Protein AF-A0A668UE03-F1 (afdb_monomer_lite)

Radius of gyration: 52.44 Å; chains: 1; bounding box: 131×84×147 Å

pLDDT: mean 73.79, std 21.94, range [25.06, 97.31]

Sequence (615 aa):
MYFVLQGSSTWRCLHCTKVNSIQDVLCEECEQPRLEPLGPKEDECQPATIIEWQCKSCTMVNAASSILCEVCERPRLATRPPVTLSHPPITPPRPPAPVLGMPGDPDSQVRCWVCQFCTYLNYSPAMVCEMCDLARPEPAPLPVKLRPPSPVRRVPALPIKPKEPAPEDLDSWRQNLIKEEGLKLIQLIRHGEKKGVSPEEVYTSMRVAGDSNILPCKWLKTELPLLLDQIRMLVATSSLQSFSDKTPTEDKNNITRDLAKEAGKVVDLAETESVIQLSRAEAKQAWLTAGGDTERAARQALRDRLAKVKELRALGFSDEARCHEVLWQSGGEVRGALVLLQRPLLEPFHKRIWSEKPEPPVDIHHPDKQRVCRWLLAVYDLPSWGRCELALSLLLEHSAPYSLEDVVQAVQESHDREFIKRVLAKECPICLSVFPHSKMQSLTSCQCSVCCGCFQQHFTIAVRDKHIRDMVCPVCWEPDINDPEHLNSYFSTLDIQLRECLEPEVYELFHKKLTEQALIKDPKFLWCCHCSYGFIYDGDQLKVTCFQCRNSFCAHCKKPWESQHAGLSCEQFQSWKRENDPEYQRQGLAGYLRDNGINLCSGPVHGVWTACPSS

Foldseek 3Di:
DDDDDDDFDWDADPPPRDIGGPPDQADPPPRHGDDDDDDDDDDDDDDDPPQWAQDQEPRDIGGPPDQADPPPRHGRPDHYDPDDDDDDDDDDDDDDDDDDDDDDDDDDPQPWDQDPPPRDIDRDVDQADLQPRHGNDDDDDDDDDDDDDDDDDDDDDDDDDDDDDDDPDDPVVVVVVCVVVSSVLSVLQVVQVVVVHHSLQQQLQCVQCDPPPDRSVRCCVPPLVVLLVVLQVLLLVVLVVVVVVPDDDDDDDDDDDDDDDDDDDPDPPPPPSLRQGAASLLLVVLCSVQSNDSNSSSVVSNVLLVVLLVVVVVVPPVPSSLLSVLCRVQNNDSVSSVCVVCVVVCVVVVVVVPDPDPDDDDDLPDPPLVVQLVVLCVPLVAVDSLLSVLLSVQVPPPPDPADSVLSSVLSNVDNDNVVSVCQQFDAAPPPRHTGHVVQWDDQPFDPHIHGLVVLQVLLLCCLPPHAPQQNADPPPRDDRCPDPVVVVVRVVRVLVVCVVRYDPVSSVSNVVNVVVVVLVPDLQWDQQPPPRDIDGHPDPDQWDADPPPRFIAGSPVNGGDDPVCVPDDPVRVVVVCLVPPPVNVVCPVVNVCVVQPFDFDDDPDDDDTDTDGDD

InterPro domains:
  IPR001841 Zinc finger, RING-type [PS50089] (428-476)
  IPR001876 Zinc finger, RanBP2-type [PS01358] (11-30)
  IPR001876 Zinc finger, RanBP2-type [PS01358] (53-72)
  IPR001876 Zinc finger, RanBP2-type [PS01358] (113-132)
  IPR001876 Zinc finger, RanBP2-type [PS50199] (46-78)
  IPR001876 Zinc finger, RanBP2-type [SM00547] (9-33)
  IPR001876 Zinc finger, RanBP2-type [SM00547] (51-75)
  IPR001876 Zinc finger, RanBP2-type [SM00547] (111-135)
  IPR002867 IBR domain [SM00647] (508-570)
  IPR013083 Zinc finger, RING/FYVE/PHD-type [G3DSA:3.30.40.10] (424-519)
  IPR026254 E3 ubiquitin-protein ligase RNF31-like [PTHR16004] (168-599)
  IPR032065 E3 ubiquitin-protein ligase RNF31, UBA-like domain [PF16678] (178-356)
  IPR036443 Zinc finger, RanBP2-type superfamily [SSF90209] (52-76)
  IPR036443 Zinc finger, RanBP2-type superfamily [SSF90209] (111-136)
  IPR044066 TRIAD supradomain [PS51873] (424-615)
  IPR047540 E3 ubiquitin-protein ligase RNF31-like, BRcat domain [cd20337] (504-581)
  IPR047541 E3 ubiquitin-protein ligase RNF31-like, modified RING finger, HC subclass [cd16631] (426-479)
  IPR057426 E3 ubiquitin-protein ligase RNF31, third UBA domain [PF25163] (358-414)

Organism: Oreochromis aureus (NCBI:txid47969)

Structure (mmCIF, N/CA/C/O backbone):
data_AF-A0A668UE03-F1
#
_entry.id   AF-A0A668UE03-F1
#
loop_
_atom_site.group_PDB
_atom_site.id
_atom_site.type_symbol
_atom_site.label_atom_id
_atom_site.label_alt_id
_atom_site.label_comp_id
_atom_site.label_asym_id
_atom_site.label_entity_id
_atom_site.label_seq_id
_atom_site.pdbx_PDB_ins_code
_atom_site.Cartn_x
_atom_site.Cartn_y
_atom_site.Cartn_z
_atom_site.occupancy
_atom_site.B_iso_or_equiv
_atom_site.auth_seq_id
_atom_site.auth_comp_id
_atom_site.auth_asym_id
_atom_site.auth_atom_id
_atom_site.pdbx_PDB_model_num
ATOM 1 N N . MET A 1 1 ? 24.111 -59.512 -40.150 1.00 37.31 1 MET A N 1
ATOM 2 C CA . MET A 1 1 ? 23.522 -58.193 -40.456 1.00 37.31 1 MET A CA 1
ATOM 3 C C . MET A 1 1 ? 22.788 -57.708 -39.218 1.00 37.31 1 MET A C 1
ATOM 5 O O . 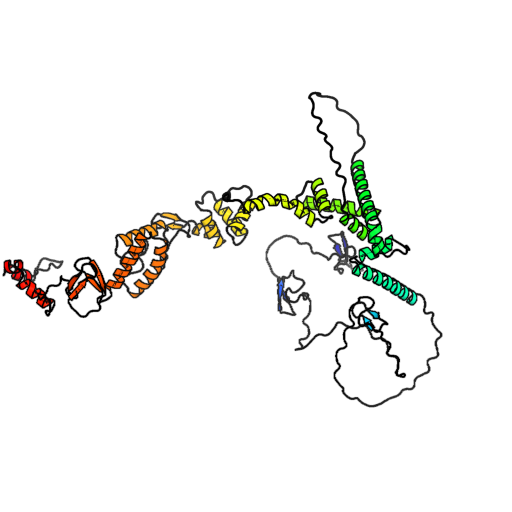MET A 1 1 ? 21.712 -58.211 -38.946 1.00 37.31 1 MET A O 1
ATOM 9 N N . TYR A 1 2 ? 23.378 -56.788 -38.459 1.00 25.06 2 TYR A N 1
ATOM 10 C CA . TYR A 1 2 ? 22.659 -56.005 -37.454 1.00 25.06 2 TYR A CA 1
ATOM 11 C C . TYR A 1 2 ? 23.058 -54.547 -37.677 1.00 25.06 2 TYR A C 1
ATOM 13 O O . TYR A 1 2 ? 24.220 -54.188 -37.511 1.00 25.06 2 TYR A O 1
ATOM 21 N N . PHE A 1 3 ? 22.109 -53.752 -38.170 1.00 31.02 3 PHE A N 1
ATOM 22 C CA . PHE A 1 3 ? 22.245 -52.309 -38.338 1.00 31.02 3 PHE A CA 1
ATOM 23 C C . PHE A 1 3 ? 22.187 -51.648 -36.956 1.00 31.02 3 PHE A C 1
ATOM 25 O O . PHE A 1 3 ? 21.203 -51.810 -36.238 1.00 31.02 3 PHE A O 1
ATOM 32 N N . VAL A 1 4 ? 23.227 -50.896 -36.592 1.00 31.34 4 VAL A N 1
ATOM 33 C CA . VAL A 1 4 ? 23.192 -49.969 -35.455 1.00 31.34 4 VAL A CA 1
ATOM 34 C C . VAL A 1 4 ? 22.691 -48.627 -35.985 1.00 31.34 4 VAL A C 1
ATOM 36 O O . VAL A 1 4 ? 23.396 -47.944 -36.722 1.00 31.34 4 VAL A O 1
ATOM 39 N N . LEU A 1 5 ? 21.459 -48.261 -35.632 1.00 33.75 5 LEU A N 1
ATOM 40 C CA . LEU A 1 5 ? 20.939 -46.904 -35.796 1.00 33.75 5 LEU A CA 1
ATOM 41 C C . LEU A 1 5 ? 21.529 -46.028 -34.679 1.00 33.75 5 LEU A C 1
ATOM 43 O O . LEU A 1 5 ? 21.062 -46.065 -33.543 1.00 33.75 5 LEU A O 1
ATOM 47 N N . GLN A 1 6 ? 22.566 -45.248 -34.991 1.00 35.59 6 GLN A N 1
ATOM 48 C CA . GLN A 1 6 ? 22.976 -44.114 -34.159 1.00 35.59 6 GLN A CA 1
ATOM 49 C C . GLN A 1 6 ? 21.957 -42.984 -34.350 1.00 35.59 6 GLN A C 1
ATOM 51 O O . GLN A 1 6 ? 21.972 -42.286 -35.361 1.00 35.59 6 GLN A O 1
ATOM 56 N N . GLY A 1 7 ? 21.053 -42.810 -33.387 1.00 38.06 7 GLY A N 1
ATOM 57 C CA . GLY A 1 7 ? 20.215 -41.618 -33.306 1.00 38.06 7 GLY A CA 1
ATOM 58 C C . GLY A 1 7 ? 21.059 -40.426 -32.860 1.00 38.06 7 GLY A C 1
ATOM 59 O O . GLY A 1 7 ? 21.464 -40.353 -31.702 1.00 38.06 7 GLY A O 1
ATOM 60 N N . SER A 1 8 ? 21.343 -39.499 -33.770 1.00 43.72 8 SER A N 1
ATOM 61 C CA . SER A 1 8 ? 21.953 -38.211 -33.444 1.00 43.72 8 SER A CA 1
ATOM 62 C C . SER A 1 8 ? 20.923 -37.331 -32.738 1.00 43.72 8 SER A C 1
ATOM 64 O O . SER A 1 8 ? 20.019 -36.782 -33.367 1.00 43.72 8 SER A O 1
ATOM 66 N N . SER A 1 9 ? 21.033 -37.205 -31.422 1.00 67.50 9 SER A N 1
ATOM 67 C CA . SER A 1 9 ? 20.273 -36.224 -30.650 1.00 67.50 9 SER A CA 1
ATOM 68 C C . SER A 1 9 ? 20.770 -34.807 -30.983 1.00 67.50 9 SER A C 1
ATOM 70 O O . SER A 1 9 ? 21.961 -34.520 -30.870 1.00 67.50 9 SER A O 1
ATOM 72 N N . THR A 1 10 ? 19.858 -33.925 -31.398 1.00 82.38 10 THR A N 1
ATOM 73 C CA . THR A 1 10 ? 20.099 -32.513 -31.764 1.00 82.38 10 THR A CA 1
ATOM 74 C C . THR A 1 10 ? 19.020 -31.626 -31.141 1.00 82.38 10 THR A C 1
ATOM 76 O O . THR A 1 10 ? 17.899 -32.098 -30.943 1.00 82.38 10 THR A O 1
ATOM 79 N N . TRP A 1 11 ? 19.299 -30.347 -30.877 1.00 81.62 11 TRP A N 1
ATOM 80 C CA . TRP A 1 11 ? 18.300 -29.372 -30.409 1.00 81.62 11 TRP A CA 1
ATOM 81 C C . TRP A 1 11 ? 18.198 -28.181 -31.361 1.00 81.62 11 TRP A C 1
ATOM 83 O O . TRP A 1 11 ? 19.160 -27.811 -32.026 1.00 81.62 11 TRP A O 1
ATOM 93 N N . ARG A 1 12 ? 17.015 -27.570 -31.443 1.00 83.19 12 ARG A N 1
ATOM 94 C CA . ARG A 1 12 ? 16.762 -26.420 -32.316 1.00 83.19 12 ARG A CA 1
ATOM 95 C C . ARG A 1 12 ? 16.754 -25.136 -31.494 1.00 83.19 12 ARG A C 1
ATOM 97 O O . ARG A 1 12 ? 16.012 -25.040 -30.522 1.00 83.19 12 ARG A O 1
ATOM 104 N N . CYS A 1 13 ? 17.554 -24.151 -31.889 1.00 81.62 13 CYS A N 1
ATOM 105 C CA . CYS A 1 13 ? 17.579 -22.847 -31.244 1.00 81.62 13 CYS A CA 1
ATOM 106 C C . CYS A 1 13 ? 16.235 -22.131 -31.421 1.00 81.62 13 CYS A C 1
ATOM 108 O O . CYS A 1 13 ? 15.777 -21.939 -32.544 1.00 81.62 13 CYS A O 1
ATOM 110 N N . LEU A 1 14 ? 15.619 -21.697 -30.321 1.00 79.69 14 LEU A N 1
ATOM 111 C CA . LEU A 1 14 ? 14.332 -20.992 -30.344 1.00 79.69 14 LEU A CA 1
ATOM 112 C C . LEU A 1 14 ? 14.433 -19.564 -30.911 1.00 79.69 14 LEU A C 1
ATOM 114 O O . LEU A 1 14 ? 13.419 -18.999 -31.303 1.00 79.69 14 LEU A O 1
ATOM 118 N N . HIS A 1 15 ? 15.642 -18.998 -30.992 1.00 75.75 15 HIS A N 1
ATOM 119 C CA . HIS A 1 15 ? 15.870 -17.640 -31.493 1.00 75.75 15 HIS A CA 1
ATOM 120 C C . HIS A 1 15 ? 16.171 -17.573 -32.994 1.00 75.75 15 HIS A C 1
ATOM 122 O O . HIS A 1 15 ? 15.596 -16.742 -33.688 1.00 75.75 15 HIS A O 1
ATOM 128 N N . CYS A 1 16 ? 17.060 -18.428 -33.508 1.00 84.38 16 CYS A N 1
ATOM 129 C CA . CYS A 1 16 ? 17.462 -18.406 -34.923 1.00 84.38 16 CYS A CA 1
ATOM 130 C C . CYS A 1 16 ? 17.103 -19.687 -35.687 1.00 84.38 16 CYS A C 1
ATOM 132 O O . CYS A 1 16 ? 17.406 -19.807 -36.868 1.00 84.38 16 CYS A O 1
ATOM 134 N N . THR A 1 17 ? 16.444 -20.654 -35.039 1.00 81.62 17 THR A N 1
ATOM 135 C CA . THR A 1 17 ? 15.977 -21.931 -35.620 1.00 81.62 17 THR A CA 1
ATOM 136 C C . THR A 1 17 ? 17.061 -22.892 -36.117 1.00 81.62 17 THR A C 1
ATOM 138 O O . THR A 1 17 ? 16.725 -23.975 -36.613 1.00 81.62 17 THR A O 1
ATOM 141 N N . LYS A 1 18 ? 18.342 -22.550 -35.921 1.00 84.19 18 LYS A N 1
ATOM 142 C CA . LYS A 1 18 ? 19.494 -23.414 -36.194 1.00 84.19 18 LYS A CA 1
ATOM 143 C C . LYS A 1 18 ? 19.422 -24.697 -35.365 1.00 84.19 18 LYS A C 1
ATOM 145 O O . LYS A 1 18 ? 19.068 -24.667 -34.187 1.00 84.19 18 LYS A O 1
ATOM 150 N N . VAL A 1 19 ? 19.725 -25.826 -35.997 1.00 86.31 19 VAL A N 1
ATOM 151 C CA . VAL A 1 19 ? 19.804 -27.140 -35.350 1.00 86.31 19 VAL A CA 1
ATOM 152 C C . VAL A 1 19 ? 21.248 -27.361 -34.907 1.00 86.31 19 VAL A C 1
ATOM 154 O O . VAL A 1 19 ? 22.140 -27.360 -35.747 1.00 86.31 19 VAL A O 1
ATOM 157 N N . ASN A 1 20 ? 21.452 -27.524 -33.604 1.00 81.12 20 ASN A N 1
ATOM 158 C CA . ASN A 1 20 ? 22.747 -27.717 -32.952 1.00 81.12 20 ASN A CA 1
ATOM 159 C C . ASN A 1 20 ? 22.843 -29.144 -32.383 1.00 81.12 20 ASN A C 1
ATOM 161 O O . ASN A 1 20 ? 21.817 -29.811 -32.171 1.00 81.12 20 ASN A O 1
ATOM 165 N N . SER A 1 21 ? 24.056 -29.629 -32.110 1.00 83.56 21 SER A N 1
ATOM 166 C CA . SER A 1 21 ? 24.251 -30.938 -31.475 1.00 83.56 21 SER A CA 1
ATOM 167 C C . SER A 1 21 ? 23.747 -30.921 -30.032 1.00 83.56 21 SER A C 1
ATOM 169 O O . SER A 1 21 ? 23.801 -29.897 -29.357 1.00 83.56 21 SER A O 1
ATOM 171 N N . ILE A 1 22 ? 23.281 -32.059 -29.499 1.00 76.31 22 ILE A N 1
ATOM 172 C CA . ILE A 1 22 ? 22.865 -32.153 -28.082 1.00 76.31 22 ILE A CA 1
ATOM 173 C C . ILE A 1 22 ? 23.997 -31.813 -27.098 1.00 76.31 22 ILE A C 1
ATOM 175 O O . ILE A 1 22 ? 23.711 -31.473 -25.952 1.00 76.31 22 ILE A O 1
ATOM 179 N N . GLN A 1 23 ? 25.254 -31.955 -27.535 1.00 75.25 23 GLN A N 1
ATOM 180 C CA . GLN A 1 23 ? 26.454 -31.647 -26.752 1.00 75.25 23 GLN A CA 1
ATOM 181 C C . GLN A 1 23 ? 26.730 -30.137 -26.688 1.00 75.25 23 GLN A C 1
ATOM 183 O O . GLN A 1 23 ? 27.397 -29.686 -25.757 1.00 75.25 23 GLN A O 1
ATOM 188 N N . ASP A 1 24 ? 26.177 -29.360 -27.623 1.00 72.94 24 ASP A N 1
ATOM 189 C CA . ASP A 1 24 ? 26.364 -27.915 -27.682 1.00 72.94 24 ASP A CA 1
ATOM 190 C C . ASP A 1 24 ? 25.377 -27.234 -26.735 1.00 72.94 24 ASP A C 1
ATOM 192 O O . ASP A 1 24 ? 24.160 -27.400 -26.842 1.00 72.94 24 ASP A O 1
ATOM 196 N N . VAL A 1 25 ? 25.902 -26.465 -25.783 1.00 76.31 25 VAL A N 1
ATOM 197 C CA . VAL A 1 25 ? 25.089 -25.745 -24.787 1.00 76.31 25 VAL A CA 1
ATOM 198 C C . VAL A 1 25 ? 24.636 -24.382 -25.319 1.00 76.31 25 VAL A C 1
ATOM 200 O O . VAL A 1 25 ? 23.601 -23.874 -24.891 1.00 76.31 25 VAL A O 1
ATOM 203 N N . LEU A 1 26 ? 25.379 -23.814 -26.272 1.00 77.75 26 LEU A N 1
ATOM 204 C CA . LEU A 1 26 ? 25.083 -22.555 -26.955 1.00 77.75 26 LEU A CA 1
ATOM 205 C C . LEU A 1 26 ? 24.820 -22.825 -28.438 1.00 77.75 26 LEU A C 1
ATOM 207 O O . LEU A 1 26 ? 25.383 -23.749 -29.017 1.00 77.75 26 LEU A O 1
ATOM 211 N N . CYS A 1 27 ? 23.961 -22.019 -29.051 1.00 85.56 27 CYS A N 1
ATOM 212 C CA . CYS A 1 27 ? 23.734 -22.074 -30.487 1.00 85.56 27 CYS A CA 1
ATOM 213 C C . CYS A 1 27 ? 24.988 -21.609 -31.239 1.00 85.56 27 CYS A C 1
ATOM 215 O O . CYS A 1 27 ? 25.466 -20.510 -30.970 1.00 85.56 27 CYS A O 1
ATOM 217 N N . GLU A 1 28 ? 25.463 -22.371 -32.225 1.00 83.38 28 GLU A N 1
ATOM 218 C CA . GLU A 1 28 ? 26.667 -22.022 -33.001 1.00 83.38 28 GLU A CA 1
ATOM 219 C C . GLU A 1 28 ? 26.540 -20.700 -33.777 1.00 83.38 28 GLU A C 1
ATOM 221 O O . GLU A 1 28 ? 27.538 -20.106 -34.167 1.00 83.38 28 GLU A O 1
ATOM 226 N N . GLU A 1 29 ? 25.313 -20.240 -34.032 1.00 81.06 29 GLU A N 1
ATOM 227 C CA . GLU A 1 29 ? 25.055 -19.119 -34.942 1.00 81.06 29 GLU A CA 1
ATOM 228 C C . GLU A 1 29 ? 24.656 -17.824 -34.230 1.00 81.06 29 GLU A C 1
ATOM 230 O O . GLU A 1 29 ? 24.885 -16.734 -34.744 1.00 81.06 29 GLU A O 1
ATOM 235 N N . CYS A 1 30 ? 24.062 -17.921 -33.041 1.00 83.62 30 CYS A N 1
ATOM 236 C CA . CYS A 1 30 ? 23.628 -16.748 -32.278 1.00 83.62 30 CYS A CA 1
ATOM 237 C C . CYS A 1 30 ? 24.093 -16.762 -30.818 1.00 83.62 30 CYS A C 1
ATOM 239 O O . CYS A 1 30 ? 23.642 -15.924 -30.039 1.00 83.62 30 CYS A O 1
ATOM 241 N N . GLU A 1 31 ? 24.911 -17.751 -30.443 1.00 82.00 31 GLU A N 1
ATOM 242 C CA . GLU A 1 31 ? 25.520 -17.946 -29.118 1.00 82.00 31 GLU A CA 1
ATOM 243 C C . GLU A 1 31 ? 24.525 -18.013 -27.945 1.00 82.00 31 GLU A C 1
ATOM 245 O O . GLU A 1 31 ? 24.907 -17.972 -26.779 1.00 82.00 31 GLU A O 1
ATOM 250 N N . GLN A 1 32 ? 23.228 -18.163 -28.230 1.00 76.25 32 GLN A N 1
ATOM 251 C CA . GLN A 1 32 ? 22.191 -18.242 -27.203 1.00 76.25 32 GLN A CA 1
ATOM 252 C C . GLN A 1 32 ? 22.129 -19.641 -26.586 1.00 76.25 32 GLN A C 1
ATOM 254 O O . GLN A 1 32 ? 22.193 -20.629 -27.327 1.00 76.25 32 GLN A O 1
ATOM 259 N N . PRO A 1 33 ? 21.966 -19.748 -25.255 1.00 75.25 33 PRO A N 1
ATOM 260 C CA . PRO A 1 33 ? 21.935 -21.025 -24.572 1.00 75.25 33 PRO A CA 1
ATOM 261 C C . PRO A 1 33 ? 20.687 -21.831 -24.912 1.00 75.25 33 PRO A C 1
ATOM 263 O O . PRO A 1 33 ? 19.618 -21.300 -25.226 1.00 75.25 33 PRO A O 1
ATOM 266 N N . ARG A 1 34 ? 20.825 -23.149 -24.817 1.00 75.06 34 ARG A N 1
ATOM 267 C CA . ARG A 1 34 ? 19.715 -24.086 -24.936 1.00 75.06 34 ARG A CA 1
ATOM 268 C C . ARG A 1 34 ? 18.729 -23.882 -23.781 1.00 75.06 34 ARG A C 1
ATOM 270 O O . ARG A 1 34 ? 19.031 -24.213 -22.639 1.00 75.06 34 ARG A O 1
ATOM 277 N N . LEU A 1 35 ? 17.544 -23.366 -24.093 1.00 68.19 35 LEU A N 1
ATOM 278 C CA . LEU A 1 35 ? 16.430 -23.213 -23.154 1.00 68.19 35 LEU A CA 1
ATOM 279 C C . LEU A 1 35 ? 15.480 -24.413 -23.282 1.00 68.19 35 LEU A C 1
ATOM 281 O O . LEU A 1 35 ? 15.098 -24.775 -24.397 1.00 68.19 35 LEU A O 1
ATOM 285 N N . GLU A 1 36 ? 15.110 -25.044 -22.164 1.00 54.94 36 GLU A N 1
ATOM 286 C CA . GLU A 1 36 ? 14.097 -26.109 -22.167 1.00 54.94 36 GLU A CA 1
ATOM 287 C C . GLU A 1 36 ? 12.673 -25.525 -22.218 1.00 54.94 36 GLU A C 1
ATOM 289 O O . GLU A 1 36 ? 12.418 -24.488 -21.599 1.00 54.94 36 GLU A O 1
ATOM 294 N N . PRO A 1 37 ? 11.726 -26.149 -22.947 1.00 42.09 37 PRO A N 1
ATOM 295 C CA . PRO A 1 37 ? 10.368 -25.628 -23.055 1.00 42.09 37 PRO A CA 1
ATOM 296 C C . PRO A 1 37 ? 9.590 -25.847 -21.750 1.00 42.09 37 PRO A C 1
ATOM 298 O O . PRO A 1 37 ? 9.468 -26.976 -21.279 1.00 42.09 37 PRO A O 1
ATOM 301 N N . LEU A 1 38 ? 8.997 -24.782 -21.203 1.00 33.31 38 LEU A N 1
ATOM 302 C CA . LEU A 1 38 ? 8.001 -24.868 -20.132 1.00 33.31 38 LEU A CA 1
ATOM 303 C C . LEU A 1 38 ? 6.677 -25.396 -20.711 1.00 33.31 38 LEU A C 1
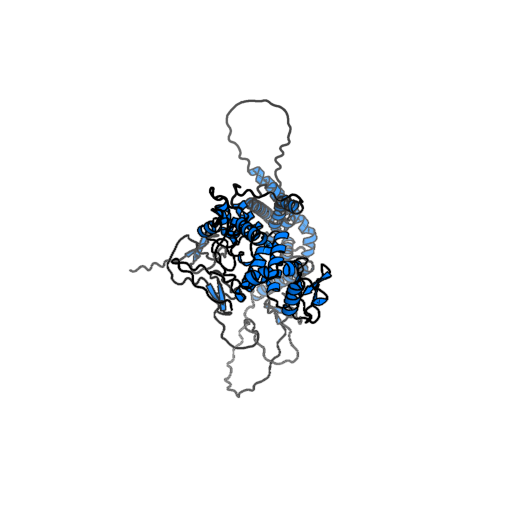ATOM 305 O O . LEU A 1 38 ? 5.969 -24.677 -21.415 1.00 33.31 38 LEU A O 1
ATOM 309 N N . GLY A 1 39 ? 6.357 -26.660 -20.434 1.00 31.83 39 GLY A N 1
ATOM 310 C CA . GLY A 1 39 ? 5.027 -27.235 -20.663 1.00 31.83 39 GLY A CA 1
ATOM 311 C C . GLY A 1 39 ? 4.086 -27.004 -19.466 1.00 31.83 39 GLY A C 1
ATOM 312 O O . GLY A 1 39 ? 4.572 -26.803 -18.351 1.00 31.83 39 GLY A O 1
ATOM 313 N N . PRO A 1 40 ? 2.752 -27.025 -19.655 1.00 39.44 40 PRO A N 1
ATOM 314 C CA . PRO A 1 40 ? 1.796 -26.806 -18.574 1.00 39.44 40 PRO A CA 1
ATOM 315 C C . PRO A 1 40 ? 1.270 -28.115 -17.937 1.00 39.44 40 PRO A C 1
ATOM 317 O O . PRO A 1 40 ? 0.984 -29.066 -18.661 1.00 39.44 40 PRO A O 1
ATOM 320 N N . LYS A 1 41 ? 1.019 -28.037 -16.613 1.00 30.77 41 LYS A N 1
ATOM 321 C CA . LYS A 1 41 ? 0.022 -28.739 -15.750 1.00 30.77 41 LYS A CA 1
ATOM 322 C C . LYS A 1 41 ? 0.403 -29.940 -14.846 1.00 30.77 41 LYS A C 1
ATOM 324 O O . LYS A 1 41 ? 0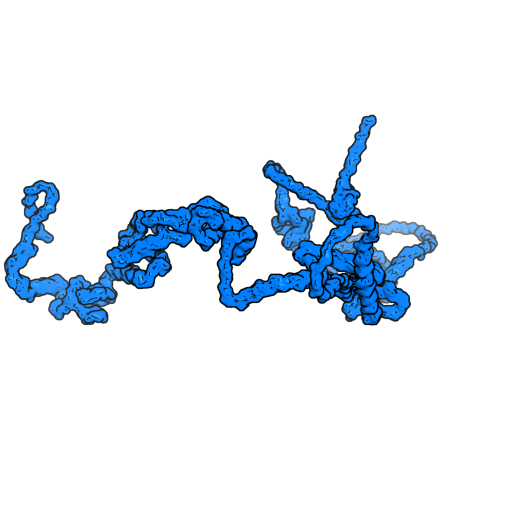.900 -30.951 -15.316 1.00 30.77 41 LYS A O 1
ATOM 329 N N . GLU A 1 42 ? -0.078 -29.788 -13.596 1.00 29.03 42 GLU A N 1
ATOM 330 C CA . GLU A 1 42 ? -0.804 -30.733 -12.703 1.00 29.03 42 GLU A CA 1
ATOM 331 C C . GLU A 1 42 ? -0.065 -31.870 -11.951 1.00 29.03 42 GLU A C 1
ATOM 333 O O . GLU A 1 42 ? 1.063 -32.232 -12.256 1.00 29.03 42 GLU A O 1
ATOM 338 N N . ASP A 1 43 ? -0.739 -32.309 -10.877 1.00 29.88 43 ASP A N 1
ATOM 339 C CA . ASP A 1 43 ? -0.297 -32.798 -9.556 1.00 29.88 43 ASP A CA 1
ATOM 340 C C . ASP A 1 43 ? 0.396 -34.177 -9.430 1.00 29.88 43 ASP A C 1
ATOM 342 O O . ASP A 1 43 ? 0.223 -35.076 -10.246 1.00 29.88 43 ASP A O 1
ATOM 346 N N . GLU A 1 44 ? 1.091 -34.306 -8.284 1.00 30.55 44 GLU A N 1
ATOM 347 C CA . GLU A 1 44 ? 1.501 -35.497 -7.501 1.00 30.55 44 GLU A CA 1
ATOM 348 C C . GLU A 1 44 ? 2.277 -36.662 -8.161 1.00 30.55 44 GLU A C 1
ATOM 350 O O . GLU A 1 44 ? 1.718 -37.563 -8.778 1.00 30.55 44 GLU A O 1
ATOM 355 N N . CYS A 1 45 ? 3.582 -36.757 -7.859 1.00 25.73 45 CYS A N 1
ATOM 356 C CA . CYS A 1 45 ? 4.188 -37.735 -6.926 1.00 25.73 45 CYS A CA 1
ATOM 357 C C . CYS A 1 45 ? 5.724 -37.722 -7.108 1.00 25.73 45 CYS A C 1
ATOM 359 O O . CYS A 1 45 ? 6.235 -37.755 -8.226 1.00 25.73 45 CYS A O 1
ATOM 361 N N . GLN A 1 46 ? 6.471 -37.611 -6.005 1.00 29.91 46 GLN A N 1
ATOM 362 C CA . GLN A 1 46 ? 7.922 -37.366 -5.981 1.00 29.91 46 GLN A CA 1
ATOM 363 C C . GLN A 1 46 ? 8.739 -38.413 -6.766 1.00 29.91 46 GLN A C 1
ATOM 365 O O . GLN A 1 46 ? 8.492 -39.615 -6.670 1.00 29.91 46 GLN A O 1
ATOM 370 N N . PRO A 1 47 ? 9.825 -37.963 -7.417 1.00 30.38 47 PRO A N 1
ATOM 371 C CA . PRO A 1 47 ? 11.122 -38.181 -6.786 1.00 30.38 47 PRO A CA 1
ATOM 372 C C . PRO A 1 47 ? 11.925 -36.878 -6.706 1.00 30.38 47 PRO A C 1
ATOM 374 O O . PRO A 1 47 ? 12.257 -36.281 -7.723 1.00 30.38 47 PRO A O 1
ATOM 377 N N . ALA A 1 48 ? 12.233 -36.461 -5.473 1.00 36.34 48 ALA A N 1
ATOM 378 C CA . ALA A 1 48 ? 13.279 -35.510 -5.076 1.00 36.34 48 ALA A CA 1
ATOM 379 C C . ALA A 1 48 ? 13.763 -34.513 -6.155 1.00 36.34 48 ALA A C 1
ATOM 381 O O . ALA A 1 48 ? 14.943 -34.483 -6.515 1.00 36.34 48 ALA A O 1
ATOM 382 N N . THR A 1 49 ? 12.876 -33.646 -6.642 1.00 39.91 49 THR A N 1
ATOM 383 C CA . THR A 1 49 ? 13.282 -32.421 -7.330 1.00 39.91 49 THR A CA 1
ATOM 384 C C . THR A 1 49 ? 13.856 -31.486 -6.275 1.00 39.91 49 THR A C 1
ATOM 386 O O . THR A 1 49 ? 13.148 -30.967 -5.421 1.00 39.91 49 THR A O 1
ATOM 389 N N . ILE A 1 50 ? 15.177 -31.325 -6.286 1.00 49.12 50 ILE A N 1
ATOM 390 C CA . ILE A 1 50 ? 15.914 -30.420 -5.400 1.00 49.12 50 ILE A CA 1
ATOM 391 C C . ILE A 1 50 ? 15.484 -28.982 -5.739 1.00 49.12 50 ILE A C 1
ATOM 393 O O . ILE A 1 50 ? 16.033 -28.377 -6.661 1.00 49.12 50 ILE A O 1
ATOM 397 N N . ILE A 1 51 ? 14.476 -28.476 -5.019 1.00 56.62 51 ILE A N 1
ATOM 398 C CA . ILE A 1 51 ? 13.882 -27.130 -5.167 1.00 56.62 51 ILE A CA 1
ATOM 399 C C . ILE A 1 51 ? 14.837 -26.040 -4.648 1.00 56.62 51 ILE A C 1
ATOM 401 O O . ILE A 1 51 ? 14.737 -24.871 -5.017 1.00 56.62 51 ILE A O 1
ATOM 405 N N . GLU A 1 52 ? 15.832 -26.438 -3.857 1.00 66.69 52 GLU A N 1
ATOM 406 C CA . GLU A 1 52 ? 16.831 -25.565 -3.253 1.00 66.69 52 GLU A CA 1
ATOM 407 C C . GLU A 1 52 ? 18.179 -26.279 -3.195 1.00 66.69 52 GLU A C 1
ATOM 409 O O . GLU A 1 52 ? 18.246 -27.476 -2.923 1.00 66.69 52 GLU A O 1
ATOM 414 N N . TRP A 1 53 ? 19.279 -25.572 -3.440 1.00 64.81 53 TRP A N 1
ATOM 415 C CA . TRP A 1 53 ? 20.619 -26.131 -3.306 1.00 64.81 53 TRP A CA 1
ATOM 416 C C . TRP A 1 53 ? 21.413 -25.403 -2.234 1.00 64.81 53 TRP A C 1
ATOM 418 O O . TRP A 1 53 ? 21.504 -24.176 -2.190 1.00 64.81 53 TRP A O 1
ATOM 428 N N . GLN A 1 54 ? 22.054 -26.194 -1.383 1.00 75.56 54 GLN A N 1
ATOM 429 C CA . GLN A 1 54 ? 22.953 -25.675 -0.375 1.00 75.56 54 GLN A CA 1
ATOM 430 C C . GLN A 1 54 ? 24.340 -25.444 -0.980 1.00 75.56 54 GLN A C 1
ATOM 432 O O . GLN A 1 54 ? 24.953 -26.353 -1.551 1.00 75.56 54 GLN A O 1
ATOM 437 N N . CYS A 1 55 ? 24.856 -24.224 -0.860 1.00 71.56 55 CYS A N 1
ATOM 438 C CA . CYS A 1 55 ? 26.174 -23.877 -1.360 1.00 71.56 55 CYS A CA 1
ATOM 439 C C . CYS A 1 55 ? 27.254 -24.680 -0.634 1.00 71.56 55 CYS A C 1
ATOM 441 O O . CYS A 1 55 ? 27.459 -24.539 0.568 1.00 71.56 55 CYS A O 1
ATOM 443 N N . LYS A 1 56 ? 28.023 -25.480 -1.381 1.00 62.75 56 LYS A N 1
ATOM 444 C CA . LYS A 1 56 ? 29.097 -26.325 -0.827 1.00 62.75 56 LYS A CA 1
ATOM 445 C C . LYS A 1 56 ? 30.288 -25.536 -0.260 1.00 62.75 56 LYS A C 1
ATOM 447 O O . LYS A 1 56 ? 31.191 -26.143 0.312 1.00 62.75 56 LYS A O 1
ATOM 452 N N . SER A 1 57 ? 30.312 -24.211 -0.441 1.00 62.16 57 SER A N 1
ATOM 453 C CA . SER A 1 57 ? 31.372 -23.321 0.055 1.00 62.16 57 SER A CA 1
ATOM 454 C C . SER A 1 57 ? 30.972 -22.557 1.323 1.00 62.16 57 SER A C 1
ATOM 456 O O . SER A 1 57 ? 31.758 -22.526 2.262 1.00 62.16 57 SER A O 1
ATOM 458 N N . CYS A 1 58 ? 29.771 -21.966 1.373 1.00 68.31 58 CYS A N 1
ATOM 459 C CA . CYS A 1 58 ? 29.317 -21.138 2.504 1.00 68.31 58 CYS A CA 1
ATOM 460 C C . CYS A 1 58 ? 28.058 -21.666 3.210 1.00 68.31 58 CYS A C 1
ATOM 462 O O . CYS A 1 58 ? 27.571 -21.031 4.137 1.00 68.31 58 CYS A O 1
ATOM 464 N N . THR A 1 59 ? 27.518 -22.810 2.781 1.00 74.06 59 THR A N 1
ATOM 465 C CA . THR A 1 59 ? 26.338 -23.496 3.346 1.00 74.06 59 THR A CA 1
ATOM 466 C C . THR A 1 59 ? 24.993 -22.766 3.238 1.00 74.06 59 THR A C 1
ATOM 468 O O . THR A 1 59 ? 23.989 -23.289 3.713 1.00 74.06 59 THR A O 1
ATOM 471 N N . MET A 1 60 ? 24.942 -21.619 2.550 1.00 75.06 60 MET A N 1
ATOM 472 C CA . MET A 1 60 ? 23.697 -20.898 2.259 1.00 75.06 60 MET A CA 1
ATOM 473 C C . MET A 1 60 ? 22.764 -21.728 1.373 1.00 75.06 60 MET A C 1
ATOM 475 O O . MET A 1 60 ? 23.232 -22.365 0.425 1.00 75.06 60 MET A O 1
ATOM 479 N N . VAL A 1 61 ? 21.465 -21.701 1.656 1.00 78.50 61 VAL A N 1
ATOM 480 C CA . VAL A 1 61 ? 20.430 -22.374 0.863 1.00 78.50 61 VAL A CA 1
ATOM 481 C C . VAL A 1 61 ? 19.952 -21.411 -0.220 1.00 78.50 61 VAL A C 1
ATOM 483 O O . VAL A 1 61 ? 19.530 -20.308 0.088 1.00 78.50 61 VAL A O 1
ATOM 486 N N . ASN A 1 62 ? 20.074 -21.801 -1.488 1.00 61.97 62 ASN A N 1
ATOM 487 C CA . ASN A 1 62 ? 19.720 -20.965 -2.636 1.00 61.97 62 ASN A CA 1
ATOM 488 C C . ASN A 1 62 ? 18.603 -21.642 -3.436 1.00 61.97 62 ASN A C 1
ATOM 490 O O . ASN A 1 62 ? 18.566 -22.871 -3.528 1.00 61.97 62 ASN A O 1
ATOM 494 N N . ALA A 1 63 ? 17.744 -20.857 -4.085 1.00 69.69 63 ALA A N 1
ATOM 495 C CA . ALA A 1 63 ? 16.708 -21.381 -4.974 1.00 69.69 63 ALA A CA 1
ATOM 496 C C . ALA A 1 63 ? 17.308 -22.227 -6.117 1.00 69.69 63 ALA A C 1
ATOM 498 O O . ALA A 1 63 ? 18.385 -21.918 -6.637 1.00 69.69 63 ALA A O 1
ATOM 499 N N . ALA A 1 64 ? 16.607 -23.278 -6.558 1.00 53.94 64 ALA A N 1
ATOM 500 C CA . ALA A 1 64 ? 17.065 -24.153 -7.647 1.00 53.94 64 ALA A CA 1
ATOM 501 C C . ALA A 1 64 ? 17.334 -23.426 -8.975 1.00 53.94 64 ALA A C 1
ATOM 503 O O . ALA A 1 64 ? 18.172 -23.890 -9.752 1.00 53.94 64 ALA A O 1
ATOM 504 N N . SER A 1 65 ? 16.647 -22.306 -9.219 1.00 55.44 65 SER A N 1
ATOM 505 C CA . SER A 1 65 ? 16.838 -21.427 -10.378 1.00 55.44 65 SER A CA 1
ATOM 506 C C . SER A 1 65 ? 18.106 -20.574 -10.292 1.00 55.44 65 SER A C 1
ATOM 508 O O . SER A 1 65 ? 18.575 -20.077 -11.315 1.00 55.44 65 SER A O 1
ATOM 510 N N . SER A 1 66 ? 18.690 -20.415 -9.101 1.00 50.84 66 SER A N 1
ATOM 511 C CA . SER A 1 66 ? 19.915 -19.642 -8.930 1.00 50.84 66 SER A CA 1
ATOM 512 C C . SER A 1 66 ? 21.130 -20.475 -9.325 1.00 50.84 66 SER A C 1
ATOM 514 O O . SER A 1 66 ? 21.401 -21.531 -8.750 1.00 50.84 66 SER A O 1
ATOM 516 N N . ILE A 1 67 ? 21.881 -19.998 -10.314 1.00 51.50 67 ILE A N 1
ATOM 517 C CA . ILE A 1 67 ? 23.084 -20.669 -10.830 1.00 51.50 67 ILE A CA 1
ATOM 518 C C . ILE A 1 67 ? 24.300 -20.338 -9.948 1.00 51.50 67 ILE A C 1
ATOM 520 O O . ILE A 1 67 ? 25.240 -21.131 -9.860 1.00 51.50 67 ILE A O 1
ATOM 524 N N . LEU A 1 68 ? 24.252 -19.194 -9.256 1.00 48.78 68 LEU A N 1
ATOM 525 C CA . LEU A 1 68 ? 25.270 -18.681 -8.339 1.00 48.78 68 LEU A CA 1
ATOM 526 C C . LEU A 1 68 ? 24.699 -18.568 -6.920 1.00 48.78 68 LEU A C 1
ATOM 528 O O . LEU A 1 68 ? 23.499 -18.369 -6.735 1.00 48.78 68 LEU A O 1
ATOM 532 N N . CYS A 1 69 ? 25.548 -18.713 -5.908 1.00 65.19 69 CYS A N 1
ATOM 533 C CA . CYS A 1 69 ? 25.136 -18.487 -4.526 1.00 65.19 69 CYS A CA 1
ATOM 534 C C . CYS A 1 69 ? 24.945 -16.988 -4.270 1.00 65.19 69 CYS A C 1
ATOM 536 O O . CYS A 1 69 ? 25.852 -16.218 -4.559 1.00 65.19 69 CYS A O 1
ATOM 538 N N . GLU A 1 70 ? 23.840 -16.574 -3.660 1.00 63.94 70 GLU A N 1
ATOM 539 C CA . GLU A 1 70 ? 23.562 -15.147 -3.413 1.00 63.94 70 GLU A CA 1
ATOM 540 C C . GLU A 1 70 ? 24.538 -14.480 -2.426 1.00 63.94 70 GLU A C 1
ATOM 542 O O . GLU A 1 70 ? 24.710 -13.268 -2.441 1.00 63.94 70 GLU A O 1
ATOM 547 N N . VAL A 1 71 ? 25.209 -15.271 -1.581 1.00 60.69 71 VAL A N 1
ATOM 548 C CA . VAL A 1 71 ? 26.137 -14.755 -0.559 1.00 60.69 71 VAL A CA 1
ATOM 549 C C . VAL A 1 71 ? 27.585 -14.728 -1.037 1.00 60.69 71 VAL A C 1
ATOM 551 O O . VAL A 1 71 ? 28.343 -13.837 -0.671 1.00 60.69 71 VAL A O 1
ATOM 554 N N . CYS A 1 72 ? 28.014 -15.739 -1.796 1.00 51.66 72 CYS A N 1
ATOM 555 C CA . CYS A 1 72 ? 29.425 -15.898 -2.178 1.00 51.66 72 CYS A CA 1
ATOM 556 C C . CYS A 1 72 ? 29.660 -15.971 -3.687 1.00 51.66 72 CYS A C 1
ATOM 558 O O . CYS A 1 72 ? 30.786 -16.235 -4.108 1.00 51.66 72 CYS A O 1
ATOM 560 N N . GLU A 1 73 ? 28.595 -15.820 -4.479 1.00 55.00 73 GLU A N 1
ATOM 561 C CA . GLU A 1 73 ? 28.576 -15.788 -5.947 1.00 55.00 73 GLU A CA 1
ATOM 562 C C . GLU A 1 73 ? 29.189 -17.022 -6.626 1.00 55.00 73 GLU A C 1
ATOM 564 O O . GLU A 1 73 ? 29.451 -17.039 -7.826 1.00 55.00 73 GLU A O 1
ATOM 569 N N . ARG A 1 74 ? 29.401 -18.111 -5.876 1.00 57.59 74 ARG A N 1
ATOM 570 C CA . ARG A 1 74 ? 29.982 -19.342 -6.417 1.00 57.59 74 ARG A CA 1
ATOM 571 C C . ARG A 1 74 ? 28.951 -20.175 -7.178 1.00 57.59 74 ARG A C 1
ATOM 573 O O . ARG A 1 74 ? 27.832 -20.324 -6.682 1.00 57.59 74 ARG A O 1
ATOM 580 N N . PRO A 1 75 ? 29.325 -20.789 -8.317 1.00 54.25 75 PRO A N 1
ATOM 581 C CA . PRO A 1 75 ? 28.417 -21.627 -9.089 1.00 54.25 75 PRO A CA 1
ATOM 582 C C . PRO A 1 75 ? 27.943 -22.867 -8.329 1.00 54.25 75 PRO A C 1
ATOM 584 O O . PRO A 1 75 ? 28.722 -23.496 -7.606 1.00 54.25 75 PRO A O 1
ATOM 587 N N . ARG A 1 76 ? 26.696 -23.280 -8.578 1.00 58.25 76 ARG A N 1
ATOM 588 C CA . ARG A 1 76 ? 26.032 -24.450 -7.968 1.00 58.25 76 ARG A CA 1
ATOM 589 C C . ARG A 1 76 ? 26.856 -25.745 -7.999 1.00 58.25 76 ARG A C 1
ATOM 591 O O . ARG A 1 76 ? 26.770 -26.557 -7.079 1.00 58.25 76 ARG A O 1
ATOM 598 N N . LEU A 1 77 ? 27.667 -25.940 -9.039 1.00 50.00 77 LEU A N 1
ATOM 599 C CA . LEU A 1 77 ? 28.470 -27.151 -9.255 1.00 50.00 77 LEU A CA 1
ATOM 600 C C . LEU A 1 77 ? 29.917 -27.050 -8.743 1.00 50.00 77 LEU A C 1
ATOM 602 O O . LEU A 1 77 ? 30.678 -28.007 -8.882 1.00 50.00 77 LEU A O 1
ATOM 606 N N . ALA A 1 78 ? 30.311 -25.932 -8.126 1.00 45.97 78 ALA A N 1
ATOM 607 C CA . ALA A 1 78 ? 31.658 -25.774 -7.588 1.00 45.97 78 ALA A CA 1
ATOM 608 C C . ALA A 1 78 ? 31.900 -26.737 -6.406 1.00 45.97 78 ALA A C 1
ATOM 610 O O . ALA A 1 78 ? 31.185 -26.726 -5.399 1.00 45.97 78 ALA A O 1
ATOM 611 N N . THR A 1 79 ? 32.920 -27.590 -6.516 1.00 42.41 79 THR A N 1
ATOM 612 C CA . THR A 1 79 ? 33.331 -28.521 -5.455 1.00 42.41 79 THR A CA 1
ATOM 613 C C . THR A 1 79 ? 34.017 -27.800 -4.292 1.00 42.41 79 THR A C 1
ATOM 615 O O . THR A 1 79 ? 34.649 -26.756 -4.467 1.00 42.41 79 THR A O 1
ATOM 618 N N . ARG A 1 80 ? 33.904 -28.376 -3.087 1.00 40.59 80 ARG A N 1
ATOM 619 C CA . ARG A 1 80 ? 34.514 -27.855 -1.855 1.00 40.59 80 ARG A CA 1
ATOM 620 C C . ARG A 1 80 ? 36.045 -27.780 -2.017 1.00 40.59 80 ARG A C 1
ATOM 622 O O . ARG A 1 80 ? 36.640 -28.798 -2.372 1.00 40.59 80 ARG A O 1
ATOM 629 N N . PRO A 1 81 ? 36.699 -26.634 -1.755 1.00 38.19 81 PRO A N 1
ATOM 630 C CA . PRO A 1 81 ? 38.157 -26.580 -1.684 1.00 38.19 81 PRO A CA 1
ATOM 631 C C . PRO A 1 81 ? 38.660 -27.415 -0.494 1.00 38.19 81 PRO A C 1
ATOM 633 O O . PRO A 1 81 ? 37.936 -27.521 0.504 1.00 38.19 81 PRO A O 1
ATOM 636 N N . PRO A 1 82 ? 39.878 -27.985 -0.549 1.00 33.62 82 PRO A N 1
ATOM 637 C CA . PRO A 1 82 ? 40.476 -28.649 0.603 1.00 33.62 82 PRO A CA 1
ATOM 638 C C . PRO A 1 82 ? 40.507 -27.688 1.794 1.00 33.62 82 PRO A C 1
ATOM 640 O O . PRO A 1 82 ? 40.938 -26.542 1.669 1.00 33.62 82 PRO A O 1
ATOM 643 N N . VAL A 1 83 ? 40.016 -28.149 2.944 1.00 31.86 83 VAL A N 1
ATOM 644 C CA . VAL A 1 83 ? 40.092 -27.399 4.197 1.00 31.86 83 VAL A CA 1
ATOM 645 C C . VAL A 1 83 ? 41.555 -27.361 4.622 1.00 31.86 83 VAL A C 1
ATOM 647 O O . VAL A 1 83 ? 42.085 -28.351 5.115 1.00 31.86 83 VAL A O 1
ATOM 650 N N . THR A 1 84 ? 42.199 -26.212 4.459 1.00 29.09 84 THR A N 1
ATOM 651 C CA . THR A 1 84 ? 43.413 -25.870 5.201 1.00 29.09 84 THR A CA 1
ATOM 652 C C . THR A 1 84 ? 43.201 -24.520 5.863 1.00 29.09 84 THR A C 1
ATOM 654 O O . THR A 1 84 ? 42.912 -23.522 5.205 1.00 29.09 84 THR A O 1
ATOM 657 N N . LEU A 1 85 ? 43.284 -24.539 7.191 1.00 33.03 85 LEU A N 1
ATOM 658 C CA . LEU A 1 85 ? 43.213 -23.388 8.079 1.00 33.03 85 LEU A CA 1
ATOM 659 C C . LEU A 1 85 ? 44.220 -22.294 7.668 1.00 33.03 85 LEU A C 1
ATOM 661 O O . LEU A 1 85 ? 45.393 -22.581 7.452 1.00 33.03 85 LEU A O 1
ATOM 665 N N . SER A 1 86 ? 43.733 -21.047 7.684 1.00 32.75 86 SER A N 1
ATOM 666 C CA . SER A 1 86 ? 44.446 -19.777 7.939 1.00 32.75 86 SER A CA 1
ATOM 667 C C . SER A 1 86 ? 45.557 -19.275 6.969 1.00 32.75 86 SER A C 1
ATOM 669 O O . SER A 1 86 ? 46.645 -19.835 6.921 1.00 32.75 86 SER A O 1
ATOM 671 N N . HIS A 1 87 ? 45.298 -18.087 6.372 1.00 29.12 87 HIS A N 1
ATOM 672 C CA . HIS A 1 87 ? 46.205 -17.072 5.748 1.00 29.12 87 HIS A CA 1
ATOM 673 C C . HIS A 1 87 ? 46.583 -17.211 4.233 1.00 29.12 87 HIS A C 1
ATOM 675 O O . HIS A 1 87 ? 46.368 -18.273 3.662 1.00 29.12 87 HIS A O 1
ATOM 681 N N . PRO A 1 88 ? 47.004 -16.125 3.519 1.00 35.38 88 PRO A N 1
ATOM 682 C CA . PRO A 1 88 ? 46.214 -15.333 2.553 1.00 35.38 88 PRO A CA 1
ATOM 683 C C . PRO A 1 88 ? 46.729 -15.482 1.073 1.00 35.38 88 PRO A C 1
ATOM 685 O O . PRO A 1 88 ? 47.436 -16.447 0.797 1.00 35.38 88 PRO A O 1
ATOM 688 N N . PRO A 1 89 ? 46.306 -14.663 0.073 1.00 34.19 89 PRO A N 1
ATOM 689 C CA . PRO A 1 89 ? 45.866 -15.137 -1.250 1.00 34.19 89 PRO A CA 1
ATOM 690 C C . PRO A 1 89 ? 46.986 -15.569 -2.229 1.00 34.19 89 PRO A C 1
ATOM 692 O O . PRO A 1 89 ? 48.012 -14.903 -2.359 1.00 34.19 89 PRO A O 1
ATOM 695 N N . ILE A 1 90 ? 46.730 -16.639 -3.000 1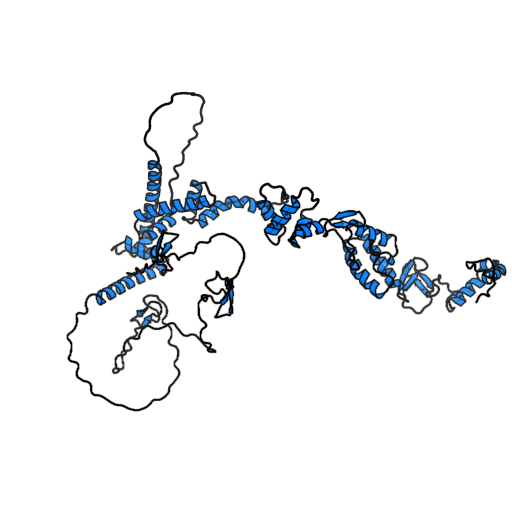.00 31.92 90 ILE A N 1
ATOM 696 C CA . ILE A 1 90 ? 47.542 -17.095 -4.146 1.00 31.92 90 ILE A CA 1
ATOM 697 C C . ILE A 1 90 ? 46.840 -16.720 -5.463 1.00 31.92 90 ILE A C 1
ATOM 699 O O . ILE A 1 90 ? 45.647 -16.951 -5.651 1.00 31.92 90 ILE A O 1
ATOM 703 N N . THR A 1 91 ? 47.630 -16.127 -6.351 1.00 32.16 91 THR A N 1
ATOM 704 C CA . THR A 1 91 ? 47.397 -15.692 -7.735 1.00 32.16 91 THR A CA 1
ATOM 705 C C . THR A 1 91 ? 47.033 -16.823 -8.729 1.00 32.16 91 THR A C 1
ATOM 707 O O . THR A 1 91 ? 47.347 -17.985 -8.473 1.00 32.16 91 THR A O 1
ATOM 710 N N . PRO A 1 92 ? 46.415 -16.511 -9.895 1.00 35.28 92 PRO A N 1
ATOM 711 C CA . PRO A 1 92 ? 46.182 -17.469 -10.992 1.00 35.28 92 PRO A CA 1
ATOM 712 C C . PRO A 1 92 ? 47.489 -17.850 -11.738 1.00 35.28 92 PRO A C 1
ATOM 714 O O . PRO A 1 92 ? 48.520 -17.198 -11.543 1.00 35.28 92 PRO A O 1
ATOM 717 N N . PRO A 1 93 ? 47.495 -18.921 -12.567 1.00 33.19 93 PRO A N 1
ATOM 718 C CA . PRO A 1 93 ? 48.719 -19.577 -13.021 1.00 33.19 93 PRO A CA 1
ATOM 719 C C . PRO A 1 93 ? 49.467 -18.790 -14.108 1.00 33.19 93 PRO A C 1
ATOM 721 O O . PRO A 1 93 ? 48.891 -18.194 -15.013 1.00 33.19 93 PRO A O 1
ATOM 724 N N . ARG A 1 94 ? 50.794 -18.837 -13.999 1.00 33.84 94 ARG A N 1
ATOM 725 C CA . ARG A 1 94 ? 51.811 -18.233 -14.871 1.00 33.84 94 ARG A CA 1
ATOM 726 C C . ARG A 1 94 ? 52.020 -19.071 -16.160 1.00 33.84 94 ARG A C 1
ATOM 728 O O . ARG A 1 94 ? 52.139 -20.289 -16.035 1.00 33.84 94 ARG A O 1
ATOM 735 N N . PRO A 1 95 ? 52.176 -18.470 -17.362 1.00 34.47 95 PRO A N 1
ATOM 736 C CA . PRO A 1 95 ? 52.737 -19.152 -18.538 1.00 34.47 95 PRO A CA 1
ATOM 737 C C . PRO A 1 95 ? 54.265 -19.351 -18.394 1.00 34.47 95 PRO A C 1
ATOM 739 O O . PRO A 1 95 ? 54.905 -18.609 -17.644 1.00 34.47 95 PRO A O 1
ATOM 742 N N . PRO A 1 96 ? 54.878 -20.349 -19.062 1.00 33.22 96 PRO A N 1
ATOM 743 C CA . PRO A 1 96 ? 56.247 -20.786 -18.776 1.00 33.22 96 PRO A CA 1
ATOM 744 C C . PRO A 1 96 ? 57.279 -19.658 -18.946 1.00 33.22 96 PRO A C 1
ATOM 746 O O . PRO A 1 96 ? 57.204 -18.848 -19.866 1.00 33.22 96 PRO A O 1
ATOM 749 N N . ALA A 1 97 ? 58.235 -19.598 -18.015 1.00 32.53 97 ALA A N 1
ATOM 750 C CA . ALA A 1 97 ? 59.281 -18.578 -17.962 1.00 32.53 97 ALA A CA 1
ATOM 751 C C . ALA A 1 97 ? 60.274 -18.693 -19.140 1.00 32.53 97 ALA A C 1
ATOM 753 O O . ALA A 1 97 ? 60.574 -19.813 -19.561 1.00 32.53 97 ALA A O 1
ATOM 754 N N . PRO A 1 98 ? 60.845 -17.573 -19.630 1.00 34.12 98 PRO A N 1
ATOM 755 C CA . PRO A 1 98 ? 61.934 -17.616 -20.594 1.00 34.12 98 PRO A CA 1
ATOM 756 C C . PRO A 1 98 ? 63.230 -18.095 -19.923 1.00 34.12 98 PRO A C 1
ATOM 758 O O . PRO A 1 98 ? 63.498 -17.829 -18.750 1.00 34.12 98 PRO A O 1
ATOM 761 N N . VAL A 1 99 ? 64.015 -18.827 -20.707 1.00 31.61 99 VAL A N 1
ATOM 762 C CA . VAL A 1 99 ? 65.306 -19.432 -20.370 1.00 31.61 99 VAL A CA 1
ATOM 763 C C . VAL A 1 99 ? 66.295 -18.374 -19.861 1.00 31.61 99 VAL A C 1
ATOM 765 O O . VAL A 1 99 ? 66.589 -17.404 -20.554 1.00 31.61 99 VAL A O 1
ATOM 768 N N . LEU A 1 100 ? 66.830 -18.581 -18.654 1.00 34.47 100 LEU A N 1
ATOM 769 C CA . LEU A 1 100 ? 67.973 -17.834 -18.125 1.00 34.47 100 LEU A CA 1
ATOM 770 C C . LEU A 1 100 ? 69.248 -18.243 -18.877 1.00 34.47 100 LEU A C 1
ATOM 772 O O . LEU A 1 100 ? 69.646 -19.407 -18.841 1.00 34.47 100 LEU A O 1
ATOM 776 N N . GLY A 1 101 ? 69.895 -17.273 -19.527 1.00 29.97 101 GLY A N 1
ATOM 777 C CA . GLY A 1 101 ? 71.287 -17.377 -19.962 1.00 29.97 101 GLY A CA 1
ATOM 778 C C . GLY A 1 101 ? 72.246 -17.406 -18.764 1.00 29.97 101 GLY A C 1
ATOM 779 O O . GLY A 1 101 ? 71.969 -16.832 -17.712 1.00 29.97 101 GLY A O 1
ATOM 780 N N . MET A 1 102 ? 73.358 -18.120 -18.930 1.00 29.62 102 MET A N 1
ATOM 781 C CA . MET A 1 102 ? 74.402 -18.366 -17.924 1.00 29.62 102 MET A CA 1
ATOM 782 C C . MET A 1 102 ? 75.164 -17.085 -17.504 1.00 29.62 102 MET A C 1
ATOM 784 O O . MET A 1 102 ? 75.155 -16.106 -18.248 1.00 29.62 102 MET A O 1
ATOM 788 N N . PRO A 1 103 ? 75.840 -17.072 -16.333 1.00 41.34 103 PRO A N 1
ATOM 789 C CA . PRO A 1 103 ? 76.357 -15.851 -15.717 1.00 41.34 103 PRO A CA 1
ATOM 790 C C . PRO A 1 103 ? 77.781 -15.500 -16.169 1.00 41.34 103 PRO A C 1
ATOM 792 O O . PRO A 1 103 ? 78.660 -16.363 -16.179 1.00 41.34 103 PRO A O 1
ATOM 795 N N . GLY A 1 104 ? 78.021 -14.214 -16.440 1.00 35.12 104 GLY A N 1
ATOM 796 C CA . GLY A 1 104 ? 79.372 -13.675 -16.586 1.00 35.12 104 GLY A CA 1
ATOM 797 C C . GLY A 1 104 ? 79.470 -12.309 -17.267 1.00 35.12 104 GLY A C 1
ATOM 798 O O . GLY A 1 104 ? 80.084 -12.251 -18.319 1.00 35.12 104 GLY A O 1
ATOM 799 N N . ASP A 1 105 ? 78.898 -11.243 -16.688 1.00 30.70 105 ASP A N 1
ATOM 800 C CA . ASP A 1 105 ? 79.401 -9.853 -16.814 1.00 30.70 105 ASP A CA 1
ATOM 801 C C . ASP A 1 105 ? 78.679 -8.926 -15.795 1.00 30.70 105 ASP A C 1
ATOM 803 O O . ASP A 1 105 ? 77.466 -9.097 -15.622 1.00 30.70 105 ASP A O 1
ATOM 807 N N . PRO A 1 106 ? 79.331 -7.981 -15.078 1.00 43.62 106 PRO A N 1
ATOM 808 C CA . PRO A 1 106 ? 78.694 -7.235 -13.985 1.00 43.62 106 PRO A CA 1
ATOM 809 C C . PRO A 1 106 ? 77.814 -6.022 -14.351 1.00 43.62 106 PRO A C 1
ATOM 811 O O . PRO A 1 106 ? 77.424 -5.327 -13.416 1.00 43.62 106 PRO A O 1
ATOM 814 N N . ASP A 1 107 ? 77.477 -5.727 -15.619 1.00 42.41 107 ASP A N 1
ATOM 815 C CA . ASP A 1 107 ? 76.854 -4.420 -15.946 1.00 42.41 107 ASP A CA 1
ATOM 816 C C . ASP A 1 107 ? 75.770 -4.402 -17.053 1.00 42.41 107 ASP A C 1
ATOM 818 O O . ASP A 1 107 ? 75.726 -3.520 -17.908 1.00 42.41 107 ASP A O 1
ATOM 822 N N . SER A 1 108 ? 74.841 -5.367 -17.083 1.00 40.31 108 SER A N 1
ATOM 823 C CA . SER A 1 108 ? 73.697 -5.324 -18.025 1.00 40.31 108 SER A CA 1
ATOM 824 C C . SER A 1 108 ? 72.406 -5.899 -17.446 1.00 40.31 108 SER A C 1
ATOM 826 O O . SER A 1 108 ? 71.859 -6.906 -17.894 1.00 40.31 108 SER A O 1
ATOM 828 N N . GLN A 1 109 ? 71.870 -5.216 -16.435 1.00 45.62 109 GLN A N 1
ATOM 829 C CA . GLN A 1 109 ? 70.511 -5.432 -15.946 1.00 45.62 109 GLN A CA 1
ATOM 830 C C . GLN A 1 109 ? 69.494 -4.795 -16.912 1.00 45.62 109 GLN A C 1
ATOM 832 O O . GLN A 1 109 ? 69.022 -3.677 -16.703 1.00 45.62 109 GLN A O 1
ATOM 837 N N . VAL A 1 110 ? 69.162 -5.501 -17.997 1.00 45.75 110 VAL A N 1
ATOM 838 C CA . VAL A 1 110 ? 68.169 -5.050 -18.987 1.00 45.75 110 VAL A CA 1
ATOM 839 C C . VAL A 1 110 ? 66.764 -5.130 -18.378 1.00 45.75 110 VAL A C 1
ATOM 841 O O . VAL A 1 110 ? 66.217 -6.200 -18.114 1.00 45.75 110 VAL A O 1
ATOM 844 N N . ARG A 1 111 ? 66.200 -3.949 -18.105 1.00 58.25 111 ARG A N 1
ATOM 845 C CA . ARG A 1 111 ? 64.912 -3.694 -17.444 1.00 58.25 111 ARG A CA 1
ATOM 846 C C . ARG A 1 111 ? 63.714 -3.978 -18.363 1.00 58.25 111 ARG A C 1
ATOM 848 O O . ARG A 1 111 ? 62.956 -3.062 -18.662 1.00 58.25 111 ARG A O 1
ATOM 855 N N . CYS A 1 112 ? 63.517 -5.223 -18.795 1.00 63.19 112 CYS A N 1
ATOM 856 C CA . CYS A 1 112 ? 62.286 -5.614 -19.487 1.00 63.19 112 CYS A CA 1
ATOM 857 C C . CYS A 1 112 ? 61.331 -6.407 -18.580 1.00 63.19 112 CYS A C 1
ATOM 859 O O . CYS A 1 112 ? 61.767 -7.260 -17.805 1.00 63.19 112 CYS A O 1
ATOM 861 N N . TRP A 1 113 ? 60.025 -6.135 -18.649 1.00 74.50 113 TRP A N 1
ATOM 862 C CA . TRP A 1 113 ? 59.011 -6.825 -17.841 1.00 74.50 113 TRP A CA 1
ATOM 863 C C . TRP A 1 113 ? 57.713 -7.062 -18.617 1.00 74.50 113 TRP A C 1
ATOM 865 O O . TRP A 1 113 ? 57.249 -6.203 -19.364 1.00 74.50 113 TRP A O 1
ATOM 875 N N . VAL A 1 114 ? 57.108 -8.235 -18.419 1.00 77.81 114 VAL A N 1
ATOM 876 C CA . VAL A 1 114 ? 55.826 -8.609 -19.032 1.00 77.81 114 VAL A CA 1
ATOM 877 C C . VAL A 1 114 ? 54.682 -8.112 -18.155 1.00 77.81 114 VAL A C 1
ATOM 879 O O . VAL A 1 114 ? 54.630 -8.426 -16.963 1.00 77.81 114 VAL A O 1
ATOM 882 N N . CYS A 1 115 ? 53.761 -7.341 -18.727 1.00 77.44 115 CYS A N 1
ATOM 883 C CA . CYS A 1 115 ? 52.581 -6.873 -18.016 1.00 77.44 115 CYS A CA 1
ATOM 884 C C . CYS A 1 115 ? 51.647 -8.036 -17.689 1.00 77.44 115 CYS A C 1
ATOM 886 O O . CYS A 1 115 ? 51.234 -8.768 -18.577 1.00 77.44 115 CYS A O 1
ATOM 888 N N . GLN A 1 116 ? 51.272 -8.197 -16.421 1.00 78.31 116 GLN A N 1
ATOM 889 C CA . GLN A 1 116 ? 50.397 -9.299 -16.005 1.00 78.31 116 GLN A CA 1
ATOM 890 C C . GLN A 1 116 ? 48.944 -9.115 -16.466 1.00 78.31 116 GLN A C 1
ATOM 892 O O . GLN A 1 116 ? 48.189 -10.079 -16.482 1.00 78.31 116 GLN A O 1
ATOM 897 N N . PHE A 1 117 ? 48.569 -7.897 -16.866 1.00 76.50 117 PHE A N 1
ATOM 898 C CA . PHE A 1 117 ? 47.215 -7.567 -17.306 1.00 76.50 117 PHE A CA 1
ATOM 899 C C . PHE A 1 117 ? 47.024 -7.715 -18.818 1.00 76.50 117 PHE A C 1
ATOM 901 O O . PHE A 1 117 ? 46.052 -8.319 -19.250 1.00 76.50 117 PHE A O 1
ATOM 908 N N . CYS A 1 118 ? 47.944 -7.183 -19.632 1.00 76.25 118 CYS A N 1
ATOM 909 C CA . CYS A 1 118 ? 47.832 -7.219 -21.098 1.00 76.25 118 CYS A CA 1
ATOM 910 C C . CYS A 1 118 ? 48.928 -8.044 -21.786 1.00 76.25 118 CYS A C 1
ATOM 912 O O . CYS A 1 118 ? 48.997 -8.073 -23.010 1.00 76.25 118 CYS A O 1
ATOM 914 N N . THR A 1 119 ? 49.811 -8.700 -21.026 1.00 79.81 119 THR A N 1
ATOM 915 C CA . THR A 1 119 ? 50.913 -9.560 -21.508 1.00 79.81 119 THR A CA 1
ATOM 916 C C . THR A 1 119 ? 51.991 -8.872 -22.352 1.00 79.81 119 THR A C 1
ATOM 918 O O . THR A 1 119 ? 52.915 -9.525 -22.831 1.00 79.81 119 THR A O 1
ATOM 921 N N . TYR A 1 120 ? 51.947 -7.545 -22.487 1.00 78.06 120 TYR A N 1
ATOM 922 C CA . TYR A 1 120 ? 52.951 -6.800 -23.242 1.00 78.06 120 TYR A CA 1
ATOM 923 C C . TYR A 1 120 ? 54.324 -6.811 -22.561 1.00 78.06 120 TYR A C 1
ATOM 925 O O . TYR A 1 120 ? 54.431 -6.553 -21.360 1.00 78.06 120 TYR A O 1
ATOM 933 N N . LEU A 1 121 ? 55.378 -7.064 -23.342 1.00 80.88 121 LEU A N 1
ATOM 934 C CA . LEU A 1 121 ? 56.767 -6.968 -22.900 1.00 80.88 121 LEU A CA 1
ATOM 935 C C . LEU A 1 121 ? 57.240 -5.511 -22.990 1.00 80.88 121 LEU A C 1
ATOM 937 O O . LEU A 1 121 ? 57.522 -5.007 -24.074 1.00 80.88 121 LEU A O 1
ATOM 941 N N . ASN A 1 122 ? 57.322 -4.849 -21.840 1.00 76.38 122 ASN A N 1
ATOM 942 C CA . ASN A 1 122 ? 57.846 -3.495 -21.704 1.00 76.38 122 ASN A CA 1
ATOM 943 C C . ASN A 1 122 ? 59.370 -3.554 -21.710 1.00 76.38 122 ASN A C 1
ATOM 945 O O . ASN A 1 122 ? 59.935 -4.304 -20.920 1.00 76.38 122 ASN A O 1
ATOM 949 N N . TYR A 1 123 ? 60.029 -2.753 -22.545 1.00 73.38 123 TYR A N 1
ATOM 950 C CA . TYR A 1 123 ? 61.497 -2.664 -22.605 1.00 73.38 123 TYR A CA 1
ATOM 951 C C . TYR A 1 123 ? 62.054 -1.460 -21.825 1.00 73.38 123 TYR A C 1
ATOM 953 O O . TYR A 1 123 ? 63.261 -1.223 -21.832 1.00 73.38 123 TYR A O 1
ATOM 961 N N . SER A 1 124 ? 61.182 -0.686 -21.166 1.00 62.00 124 SER A N 1
ATOM 962 C CA . SER A 1 124 ? 61.547 0.532 -20.446 1.00 62.00 124 SER A CA 1
ATOM 963 C C . SER A 1 124 ? 61.665 0.306 -18.928 1.00 62.00 124 SER A C 1
ATOM 965 O O . SER A 1 124 ? 60.995 -0.565 -18.366 1.00 62.00 124 SER A O 1
ATOM 967 N N . PRO A 1 125 ? 62.449 1.142 -18.214 1.00 62.06 125 PRO A N 1
ATOM 968 C CA . PRO A 1 125 ? 62.492 1.159 -16.749 1.00 62.06 125 PRO A CA 1
ATOM 969 C C . PRO A 1 125 ? 61.167 1.536 -16.075 1.00 62.06 125 PRO A C 1
ATOM 971 O O . PRO A 1 125 ? 61.122 1.591 -14.846 1.00 62.06 125 PRO A O 1
ATOM 974 N N . ALA A 1 126 ? 60.142 1.906 -16.848 1.00 63.91 126 ALA A N 1
ATOM 975 C CA . ALA A 1 126 ? 58.919 2.477 -16.322 1.00 63.91 126 ALA A CA 1
ATOM 976 C C . ALA A 1 126 ? 58.168 1.459 -15.456 1.00 63.91 126 ALA A C 1
ATOM 978 O O . ALA A 1 126 ? 58.039 0.281 -15.794 1.00 63.91 126 ALA A O 1
ATOM 979 N N . MET A 1 127 ? 57.632 1.953 -14.341 1.00 75.69 127 MET A N 1
ATOM 980 C CA . MET A 1 127 ? 56.812 1.181 -13.406 1.00 75.69 127 MET A CA 1
ATOM 981 C C . MET A 1 127 ? 55.350 1.078 -13.857 1.00 75.69 127 MET A C 1
ATOM 983 O O . MET A 1 127 ? 54.515 0.637 -13.082 1.00 75.69 127 MET A O 1
ATOM 987 N N . VAL A 1 128 ? 55.031 1.481 -15.087 1.00 78.00 128 VAL A N 1
ATOM 988 C CA . VAL A 1 128 ? 53.696 1.415 -15.695 1.00 78.00 128 VAL A CA 1
ATOM 989 C C . VAL A 1 128 ? 53.806 0.809 -17.086 1.00 78.00 128 VAL A C 1
ATOM 991 O O . VAL A 1 128 ? 54.807 1.016 -17.776 1.00 78.00 128 VAL A O 1
ATOM 994 N N . CYS A 1 129 ? 52.822 0.002 -17.477 1.00 80.69 129 CYS A N 1
ATOM 995 C CA . CYS A 1 129 ? 52.862 -0.695 -18.755 1.00 80.69 129 CYS A CA 1
ATOM 996 C C . CYS A 1 129 ? 52.631 0.268 -19.925 1.00 80.69 129 CYS A C 1
ATOM 998 O O . CYS A 1 129 ? 51.607 0.938 -19.984 1.00 80.69 129 CYS A O 1
ATOM 1000 N N . GLU A 1 130 ? 53.504 0.246 -20.927 1.00 78.38 130 GLU A N 1
ATOM 1001 C CA . GLU A 1 130 ? 53.389 1.050 -22.146 1.00 78.38 130 GLU A CA 1
ATOM 1002 C C . GLU A 1 130 ? 52.103 0.770 -22.945 1.00 78.38 130 GLU A C 1
ATOM 1004 O O . GLU A 1 130 ? 51.638 1.660 -23.649 1.00 78.38 130 GLU A O 1
ATOM 1009 N N . MET A 1 131 ? 51.495 -0.416 -22.795 1.00 74.94 131 MET A N 1
ATOM 1010 C CA . MET A 1 131 ? 50.260 -0.808 -23.492 1.00 74.94 131 MET A CA 1
ATOM 1011 C C . MET A 1 131 ? 48.969 -0.540 -22.719 1.00 74.94 131 MET A C 1
ATOM 1013 O O . MET A 1 131 ? 47.997 -0.080 -23.309 1.00 74.94 131 MET A O 1
ATOM 1017 N N . CYS A 1 132 ? 48.924 -0.772 -21.403 1.00 78.94 132 CYS A N 1
ATOM 1018 C CA . CYS A 1 132 ? 47.687 -0.616 -20.617 1.00 78.94 132 CYS A CA 1
ATOM 1019 C C . CYS A 1 132 ? 47.770 0.397 -19.465 1.00 78.94 132 CYS A C 1
ATOM 1021 O O . CYS A 1 132 ? 46.798 0.547 -18.738 1.00 78.94 132 CYS A O 1
ATOM 1023 N N . ASP A 1 133 ? 48.918 1.055 -19.271 1.00 76.44 133 ASP A N 1
ATOM 1024 C CA . ASP A 1 133 ? 49.210 2.040 -18.210 1.00 76.44 133 ASP A CA 1
ATOM 1025 C C . ASP A 1 133 ? 49.038 1.528 -16.770 1.00 76.44 133 ASP A C 1
ATOM 1027 O O . ASP A 1 133 ? 49.243 2.264 -15.806 1.00 76.44 133 ASP A O 1
ATOM 1031 N N . LEU A 1 134 ? 48.762 0.234 -16.601 1.00 79.81 134 LEU A N 1
ATOM 1032 C CA . LEU A 1 134 ? 48.704 -0.399 -15.294 1.00 79.81 134 LEU A CA 1
ATOM 1033 C C . LEU A 1 134 ? 50.102 -0.522 -14.696 1.00 79.81 134 LEU A C 1
ATOM 1035 O O . LEU A 1 134 ? 51.072 -0.876 -15.377 1.00 79.81 134 LEU A O 1
ATOM 1039 N N . ALA A 1 135 ? 50.185 -0.224 -13.402 1.00 78.06 135 ALA A N 1
ATOM 1040 C CA . ALA A 1 135 ? 51.426 -0.276 -12.657 1.00 78.06 135 ALA A CA 1
ATOM 1041 C C . ALA A 1 135 ? 51.991 -1.701 -12.613 1.00 78.06 135 ALA A C 1
ATOM 1043 O O . ALA A 1 135 ? 51.263 -2.694 -12.518 1.00 78.06 135 ALA A O 1
ATOM 1044 N N . ARG A 1 136 ? 53.317 -1.795 -12.658 1.00 73.50 136 ARG A N 1
ATOM 1045 C CA . ARG A 1 136 ? 54.060 -3.022 -12.410 1.00 73.50 136 ARG A CA 1
ATOM 1046 C C . ARG A 1 136 ? 53.788 -3.461 -10.962 1.00 73.50 136 ARG A C 1
ATOM 1048 O O . ARG A 1 136 ? 54.083 -2.687 -10.054 1.00 73.50 136 ARG A O 1
ATOM 1055 N N . PRO A 1 137 ? 53.287 -4.685 -10.726 1.00 63.88 137 PRO A N 1
ATOM 1056 C CA . PRO A 1 137 ? 53.106 -5.202 -9.370 1.00 63.88 137 PRO A CA 1
ATOM 1057 C C . PRO A 1 137 ? 54.451 -5.276 -8.620 1.00 63.88 137 PRO A C 1
ATOM 1059 O O . PRO A 1 137 ? 55.441 -5.747 -9.192 1.00 63.88 137 PRO A O 1
ATOM 1062 N N . GLU A 1 138 ? 54.506 -4.818 -7.364 1.00 55.94 138 GLU A N 1
ATOM 1063 C CA . GLU A 1 138 ? 55.717 -4.893 -6.527 1.00 55.94 138 GLU A CA 1
ATOM 1064 C C . GLU A 1 138 ? 56.109 -6.355 -6.216 1.00 55.94 138 GLU A C 1
ATOM 1066 O O . GLU A 1 138 ? 55.231 -7.187 -5.968 1.00 55.94 138 GLU A O 1
ATOM 1071 N N . PRO A 1 139 ? 57.411 -6.713 -6.202 1.00 49.19 139 PRO A N 1
ATOM 1072 C CA . PRO A 1 139 ? 57.840 -8.041 -5.770 1.00 49.19 139 PRO A CA 1
ATOM 1073 C C . PRO A 1 139 ? 57.726 -8.183 -4.243 1.00 49.19 139 PRO A C 1
ATOM 1075 O O . PRO A 1 139 ? 58.287 -7.379 -3.502 1.00 49.19 139 PRO A O 1
ATOM 1078 N N . ALA A 1 140 ? 57.056 -9.234 -3.763 1.00 37.69 140 ALA A N 1
ATOM 1079 C CA . ALA A 1 140 ? 56.974 -9.552 -2.334 1.00 37.69 140 ALA A CA 1
ATOM 1080 C C . ALA A 1 140 ? 58.348 -9.968 -1.738 1.00 37.69 140 ALA A C 1
ATOM 1082 O O . ALA A 1 140 ? 59.171 -10.541 -2.461 1.00 37.69 140 ALA A O 1
ATOM 1083 N N . PRO A 1 141 ? 58.614 -9.742 -0.431 1.00 37.09 141 PRO A N 1
ATOM 1084 C CA . PRO A 1 141 ? 59.899 -10.069 0.193 1.00 37.09 141 PRO A CA 1
ATOM 1085 C C . PRO A 1 141 ? 60.051 -11.583 0.418 1.00 37.09 141 PRO A C 1
ATOM 1087 O O . PRO A 1 141 ? 59.129 -12.246 0.889 1.00 37.09 141 PRO A O 1
ATOM 1090 N N . LEU A 1 142 ? 61.230 -12.137 0.118 1.00 36.84 142 LEU A N 1
ATOM 1091 C CA . LEU A 1 142 ? 61.533 -13.568 0.271 1.00 36.84 142 LEU A CA 1
ATOM 1092 C C . LEU A 1 142 ? 62.061 -13.913 1.680 1.00 36.84 142 LEU A C 1
ATOM 1094 O O . LEU A 1 142 ? 62.958 -13.215 2.160 1.00 36.84 142 LEU A O 1
ATOM 1098 N N . PRO A 1 143 ? 61.637 -15.034 2.305 1.00 38.50 143 PRO A N 1
ATOM 1099 C CA . PRO A 1 143 ? 62.320 -15.608 3.462 1.00 38.50 143 PRO A CA 1
ATOM 1100 C C . PRO A 1 143 ? 63.457 -16.576 3.082 1.00 38.50 143 PRO A C 1
ATOM 1102 O O . PRO A 1 143 ? 63.568 -17.085 1.969 1.00 38.50 143 PRO A O 1
ATOM 1105 N N . VAL A 1 144 ? 64.317 -16.802 4.073 1.00 37.91 144 VAL A N 1
ATOM 1106 C CA . VAL A 1 144 ? 65.716 -17.246 4.032 1.00 37.91 144 VAL A CA 1
ATOM 1107 C C . VAL A 1 144 ? 65.910 -18.779 4.070 1.00 37.91 144 VAL A C 1
ATOM 1109 O O . VAL A 1 144 ? 65.264 -19.469 4.843 1.00 37.91 144 VAL A O 1
ATOM 1112 N N . LYS A 1 145 ? 66.892 -19.247 3.274 1.00 42.72 145 LYS A N 1
ATOM 1113 C CA . LYS A 1 145 ? 67.790 -20.436 3.361 1.00 42.72 145 LYS A CA 1
ATOM 1114 C C . LYS A 1 145 ? 67.297 -21.760 3.979 1.00 42.72 145 LYS A C 1
ATOM 1116 O O . LYS A 1 145 ? 67.118 -21.845 5.186 1.00 42.72 145 LYS A O 1
ATOM 1121 N N . LEU A 1 146 ? 67.488 -22.852 3.221 1.00 30.98 146 LEU A N 1
ATOM 1122 C CA . LEU A 1 146 ? 68.059 -24.114 3.729 1.00 30.98 146 LEU A CA 1
ATOM 1123 C C . LEU A 1 146 ? 69.102 -24.701 2.749 1.00 30.98 146 LEU A C 1
ATOM 1125 O O . LEU A 1 146 ? 69.072 -24.448 1.549 1.00 30.98 146 LEU A O 1
ATOM 1129 N N . ARG A 1 147 ? 70.085 -25.395 3.335 1.00 31.59 147 ARG A N 1
ATOM 1130 C CA . ARG A 1 147 ? 71.384 -25.875 2.809 1.00 31.59 147 ARG A CA 1
ATOM 1131 C C . ARG A 1 147 ? 71.294 -27.229 2.043 1.00 31.59 147 ARG A C 1
ATOM 1133 O O . ARG A 1 147 ? 70.222 -27.821 2.029 1.00 31.59 147 ARG A O 1
ATOM 1140 N N . PRO A 1 148 ? 72.390 -27.710 1.404 1.00 49.66 148 PRO A N 1
ATOM 1141 C CA . PRO A 1 148 ? 72.361 -28.591 0.223 1.00 49.66 148 PRO A CA 1
ATOM 1142 C C . PRO A 1 148 ? 72.682 -30.073 0.521 1.00 49.66 148 PRO A C 1
ATOM 1144 O O . PRO A 1 148 ? 73.134 -30.384 1.623 1.00 49.66 148 PRO A O 1
ATOM 1147 N N . PRO A 1 149 ? 72.631 -30.958 -0.499 1.00 33.12 149 PRO A N 1
ATOM 1148 C CA . PRO A 1 149 ? 73.546 -32.099 -0.551 1.00 33.12 149 PRO A CA 1
ATOM 1149 C C . PRO A 1 149 ? 74.337 -32.206 -1.879 1.00 33.12 149 PRO A C 1
ATOM 1151 O O . PRO A 1 149 ? 73.754 -32.200 -2.955 1.00 33.12 149 PRO A O 1
ATOM 1154 N N . SER A 1 150 ? 75.674 -32.252 -1.739 1.00 30.20 150 SER A N 1
ATOM 1155 C CA . SER A 1 150 ? 76.703 -33.203 -2.253 1.00 30.20 150 SER A CA 1
ATOM 1156 C C . SER A 1 150 ? 76.571 -33.941 -3.621 1.00 30.20 150 SER A C 1
ATOM 1158 O O . SER A 1 150 ? 75.539 -33.884 -4.271 1.00 30.20 150 SER A O 1
ATOM 1160 N N . PRO A 1 151 ? 77.629 -34.605 -4.153 1.00 45.84 151 PRO A N 1
ATOM 1161 C CA . PRO A 1 151 ? 78.271 -34.166 -5.386 1.00 45.84 151 PRO A CA 1
ATOM 1162 C C . PRO A 1 151 ? 78.124 -35.152 -6.564 1.00 45.84 151 PRO A C 1
ATOM 1164 O O . PRO A 1 151 ? 78.183 -36.364 -6.417 1.00 45.84 151 PRO A O 1
ATOM 1167 N N . VAL A 1 152 ? 78.037 -34.566 -7.759 1.00 40.53 152 VAL A N 1
ATOM 1168 C CA . VAL A 1 152 ? 78.650 -34.978 -9.036 1.00 40.53 152 VAL A CA 1
ATOM 1169 C C . VAL A 1 152 ? 78.654 -36.473 -9.415 1.00 40.53 152 VAL A C 1
ATOM 1171 O O . VAL A 1 152 ? 79.458 -37.264 -8.929 1.00 40.53 152 VAL A O 1
ATOM 1174 N N . ARG A 1 153 ? 77.978 -36.780 -10.530 1.00 32.56 153 ARG A N 1
ATOM 1175 C CA . ARG A 1 153 ? 78.504 -37.719 -11.536 1.00 32.56 153 ARG A CA 1
ATOM 1176 C C . ARG A 1 153 ? 78.419 -37.066 -12.918 1.00 32.56 153 ARG A C 1
ATOM 1178 O O . ARG A 1 153 ? 77.335 -36.896 -13.463 1.00 32.56 153 ARG A O 1
ATOM 1185 N N . ARG A 1 154 ? 79.569 -36.631 -13.451 1.00 38.97 154 ARG A N 1
ATOM 1186 C CA . ARG A 1 154 ? 79.699 -36.126 -14.828 1.00 38.97 154 ARG A CA 1
ATOM 1187 C C . ARG A 1 154 ? 79.615 -37.303 -15.798 1.00 38.97 154 ARG A C 1
ATOM 1189 O O . ARG A 1 154 ? 80.337 -38.280 -15.617 1.00 38.97 154 ARG A O 1
ATOM 1196 N N . VAL A 1 155 ? 78.811 -37.164 -16.847 1.00 32.75 155 VAL A N 1
ATOM 1197 C CA . VAL A 1 155 ? 78.917 -37.961 -18.078 1.00 32.75 155 VAL A CA 1
ATOM 1198 C C . VAL A 1 155 ? 79.362 -37.005 -19.199 1.00 32.75 155 VAL A C 1
ATOM 1200 O O . VAL A 1 155 ? 78.857 -35.880 -19.232 1.00 32.75 155 VAL A O 1
ATOM 1203 N N . PRO A 1 156 ? 80.329 -37.367 -20.065 1.00 38.47 156 PRO A N 1
ATOM 1204 C CA . PRO A 1 156 ? 80.862 -36.460 -21.085 1.00 38.47 156 PRO A CA 1
ATOM 1205 C C . PRO A 1 156 ? 79.845 -36.151 -22.191 1.00 38.47 156 PRO A C 1
ATOM 1207 O O . PRO A 1 156 ? 79.131 -37.038 -22.654 1.00 38.47 156 PRO A O 1
ATOM 1210 N N . ALA A 1 157 ? 79.823 -34.892 -22.632 1.00 36.09 157 ALA A N 1
ATOM 1211 C CA . ALA A 1 157 ? 79.049 -34.422 -23.774 1.00 36.09 157 ALA A CA 1
ATOM 1212 C C . ALA A 1 157 ? 79.606 -34.978 -25.097 1.00 36.09 157 ALA A C 1
ATOM 1214 O O . ALA A 1 157 ? 80.817 -34.954 -25.323 1.00 36.09 157 ALA A O 1
ATOM 1215 N N . LEU A 1 158 ? 78.715 -35.431 -25.983 1.00 35.59 158 LEU A N 1
ATOM 1216 C CA . LEU A 1 158 ? 79.028 -35.662 -27.395 1.00 35.59 158 LEU A CA 1
ATOM 1217 C C . LEU A 1 158 ? 78.900 -34.343 -28.184 1.00 35.59 158 LEU A C 1
ATOM 1219 O O . LEU A 1 158 ? 78.059 -33.512 -27.831 1.00 35.59 158 LEU A O 1
ATOM 1223 N N . PRO A 1 159 ? 79.695 -34.127 -29.250 1.00 43.72 159 PRO A N 1
ATOM 1224 C CA . PRO A 1 159 ? 79.737 -32.854 -29.961 1.00 43.72 159 PRO A CA 1
ATOM 1225 C C . PRO A 1 159 ? 78.545 -32.730 -30.916 1.00 43.72 159 PRO A C 1
ATOM 1227 O O . PRO A 1 159 ? 78.397 -33.524 -31.846 1.00 43.72 159 PRO A O 1
ATOM 1230 N N . ILE A 1 160 ? 77.713 -31.707 -30.719 1.00 41.31 160 ILE A N 1
ATOM 1231 C CA . ILE A 1 160 ? 76.692 -31.304 -31.690 1.00 41.31 160 ILE A CA 1
ATOM 1232 C C . ILE A 1 160 ? 77.389 -30.466 -32.771 1.00 41.31 160 ILE A C 1
ATOM 1234 O O . ILE A 1 160 ? 77.983 -29.430 -32.479 1.00 41.31 160 ILE A O 1
ATOM 1238 N N . LYS A 1 161 ? 77.344 -30.944 -34.021 1.00 39.25 161 LYS A N 1
ATOM 1239 C CA . LYS A 1 161 ? 77.770 -30.197 -35.217 1.00 39.25 161 LYS A CA 1
ATOM 1240 C C . LYS A 1 161 ? 76.952 -28.900 -35.370 1.00 39.25 161 LYS A C 1
ATOM 1242 O O . LYS A 1 161 ? 75.758 -28.927 -35.072 1.00 39.25 161 LYS A O 1
ATOM 1247 N N . PRO A 1 162 ? 77.527 -27.807 -35.907 1.00 46.50 162 PRO A N 1
ATOM 1248 C CA . PRO A 1 162 ? 76.772 -26.591 -36.193 1.00 46.50 162 PRO A CA 1
ATOM 1249 C C . PRO A 1 162 ? 75.766 -26.874 -37.313 1.00 46.50 162 PRO A C 1
ATOM 1251 O O . PRO A 1 162 ? 76.143 -27.398 -38.362 1.00 46.50 162 PRO A O 1
ATOM 1254 N N . LYS A 1 163 ? 74.493 -26.546 -37.085 1.00 37.31 163 LYS A N 1
ATOM 1255 C CA . LYS A 1 163 ? 73.458 -26.536 -38.121 1.00 37.31 163 LYS A CA 1
ATOM 1256 C C . LYS A 1 163 ? 73.346 -25.106 -38.654 1.00 37.31 163 LYS A C 1
ATOM 1258 O O . LYS A 1 163 ? 73.273 -24.171 -37.862 1.00 37.31 163 LYS A O 1
ATOM 1263 N N . GLU A 1 164 ? 73.400 -24.972 -39.975 1.00 45.16 164 GLU A N 1
ATOM 1264 C CA . GLU A 1 164 ? 73.245 -23.728 -40.743 1.00 45.16 164 GLU A CA 1
ATOM 1265 C C . GLU A 1 164 ? 71.968 -22.943 -40.371 1.00 45.16 164 GLU A C 1
ATOM 1267 O O . GLU A 1 164 ? 70.998 -23.551 -39.902 1.00 45.16 164 GLU A O 1
ATOM 1272 N N . PRO A 1 165 ? 71.948 -21.607 -40.570 1.00 48.16 165 PRO A N 1
ATOM 1273 C CA . PRO A 1 165 ? 70.833 -20.758 -40.161 1.00 48.16 165 PRO A CA 1
ATOM 1274 C C . PRO A 1 165 ? 69.583 -21.057 -40.999 1.00 48.16 165 PRO A C 1
ATOM 1276 O O . PRO A 1 165 ? 69.608 -21.000 -42.227 1.00 48.16 165 PRO A O 1
ATOM 1279 N N . ALA A 1 166 ? 68.482 -21.385 -40.322 1.00 51.53 166 ALA A N 1
ATOM 1280 C CA . ALA A 1 166 ? 67.156 -21.456 -40.928 1.00 51.53 166 ALA A CA 1
ATOM 1281 C C . ALA A 1 166 ? 66.650 -20.035 -41.247 1.00 51.53 166 ALA A C 1
ATOM 1283 O O . ALA A 1 166 ? 67.021 -19.099 -40.535 1.00 51.53 166 ALA A O 1
ATOM 1284 N N . PRO A 1 167 ? 65.803 -19.849 -42.273 1.00 51.69 167 PRO A N 1
ATOM 1285 C CA . PRO A 1 167 ? 65.242 -18.540 -42.575 1.00 51.69 167 PRO A CA 1
ATOM 1286 C C . PRO A 1 167 ? 64.278 -18.131 -41.446 1.00 51.69 167 PRO A C 1
ATOM 1288 O O . PRO A 1 167 ? 63.263 -18.785 -41.205 1.00 51.69 167 PRO A O 1
ATOM 1291 N N . GLU A 1 168 ? 64.625 -17.076 -40.706 1.00 61.31 168 GLU A N 1
ATOM 1292 C CA . GLU A 1 168 ? 63.699 -16.349 -39.832 1.00 61.31 168 GLU A CA 1
ATOM 1293 C C . GLU A 1 168 ? 62.693 -15.619 -40.726 1.00 61.31 168 GLU A C 1
ATOM 1295 O O . GLU A 1 168 ? 62.974 -14.516 -41.185 1.00 61.31 168 GLU A O 1
ATOM 1300 N N . ASP A 1 169 ? 61.560 -16.241 -41.055 1.00 68.00 169 ASP A N 1
ATOM 1301 C CA . ASP A 1 169 ? 60.788 -15.776 -42.211 1.00 68.00 169 ASP A CA 1
ATOM 1302 C C . ASP A 1 169 ? 59.285 -15.636 -41.936 1.00 68.00 169 ASP A C 1
ATOM 1304 O O . ASP A 1 169 ? 58.618 -16.540 -41.433 1.00 68.00 169 ASP A O 1
ATOM 1308 N N . LEU A 1 170 ? 58.763 -14.461 -42.291 1.00 66.75 170 LEU A N 1
ATOM 1309 C CA . LEU A 1 170 ? 57.359 -14.026 -42.334 1.00 66.75 170 LEU A CA 1
ATOM 1310 C C . LEU A 1 170 ? 56.564 -13.930 -41.021 1.00 66.75 170 LEU A C 1
ATOM 1312 O O . LEU A 1 170 ? 55.966 -12.880 -40.781 1.00 66.75 170 LEU A O 1
ATOM 1316 N N . ASP A 1 171 ? 56.522 -14.949 -40.165 1.00 75.56 171 ASP A N 1
ATOM 1317 C CA . ASP A 1 171 ? 55.615 -14.921 -38.998 1.00 75.56 171 ASP A CA 1
ATOM 1318 C C . ASP A 1 171 ? 56.099 -13.971 -37.894 1.00 75.56 171 ASP A C 1
ATOM 1320 O O . ASP A 1 171 ? 55.306 -13.213 -37.333 1.00 75.56 171 ASP A O 1
ATOM 1324 N N . SER A 1 172 ? 57.411 -13.929 -37.644 1.00 76.69 172 SER A N 1
ATOM 1325 C CA . SER A 1 172 ? 58.032 -12.945 -36.741 1.00 76.69 172 SER A CA 1
ATOM 1326 C C . SER A 1 172 ? 57.828 -11.511 -37.250 1.00 76.69 172 SER A C 1
ATOM 1328 O O . SER A 1 172 ? 57.479 -10.607 -36.491 1.00 76.69 172 SER A O 1
ATOM 1330 N N . TRP A 1 173 ? 57.952 -11.308 -38.566 1.00 80.12 173 TRP A N 1
ATOM 1331 C CA . TRP A 1 173 ? 57.727 -10.009 -39.199 1.00 80.12 173 TRP A CA 1
ATOM 1332 C C . TRP A 1 173 ? 56.263 -9.557 -39.083 1.00 80.12 173 TRP A C 1
ATOM 1334 O O . TRP A 1 173 ? 56.005 -8.426 -38.675 1.00 80.12 173 TRP A O 1
ATOM 1344 N N . ARG A 1 174 ? 55.297 -10.451 -39.342 1.00 84.12 174 ARG A N 1
ATOM 1345 C CA . ARG A 1 174 ? 53.858 -10.181 -39.155 1.00 84.12 174 ARG A CA 1
ATOM 1346 C C . ARG A 1 174 ? 53.520 -9.841 -37.704 1.00 84.12 174 ARG A C 1
ATOM 1348 O O . ARG A 1 174 ? 52.778 -8.892 -37.463 1.00 84.12 174 ARG A O 1
ATOM 1355 N N . GLN A 1 175 ? 54.066 -10.584 -36.739 1.00 83.12 175 GLN A N 1
ATOM 1356 C CA . GLN A 1 175 ? 53.857 -10.314 -35.312 1.00 83.12 175 GLN A CA 1
ATOM 1357 C C . GLN A 1 175 ? 54.412 -8.945 -34.899 1.00 83.12 175 GLN A C 1
ATOM 1359 O O . GLN A 1 175 ? 53.741 -8.210 -34.172 1.00 83.12 175 GLN A O 1
ATOM 1364 N N . ASN A 1 176 ? 55.600 -8.579 -35.388 1.00 85.69 176 ASN A N 1
ATOM 1365 C CA . ASN A 1 176 ? 56.188 -7.265 -35.131 1.00 85.69 176 ASN A CA 1
ATOM 1366 C C . ASN A 1 176 ? 55.360 -6.140 -35.762 1.00 85.69 176 ASN A C 1
ATOM 1368 O O . ASN A 1 176 ? 55.079 -5.156 -35.083 1.00 85.69 176 ASN A O 1
ATOM 1372 N N . LEU A 1 177 ? 54.887 -6.315 -36.998 1.00 86.81 177 LEU A N 1
ATOM 1373 C CA . LEU A 1 177 ? 54.039 -5.329 -37.667 1.00 86.81 177 LEU A CA 1
ATOM 1374 C C . LEU A 1 177 ? 52.723 -5.094 -36.908 1.00 86.81 177 LEU A C 1
ATOM 1376 O O . LEU A 1 177 ? 52.400 -3.952 -36.592 1.00 86.81 177 LEU A O 1
ATOM 1380 N N . ILE A 1 178 ? 52.008 -6.160 -36.529 1.00 85.81 178 ILE A N 1
ATOM 1381 C CA . ILE A 1 178 ? 50.758 -6.055 -35.751 1.00 85.81 178 ILE A CA 1
ATOM 1382 C C . ILE A 1 178 ? 51.013 -5.374 -34.400 1.00 85.81 178 ILE A C 1
ATOM 1384 O O . ILE A 1 178 ? 50.207 -4.559 -33.946 1.00 85.81 178 ILE A O 1
ATOM 1388 N N . LYS A 1 179 ? 52.142 -5.681 -33.748 1.00 85.75 179 LYS A N 1
ATOM 1389 C CA . LYS A 1 179 ? 52.535 -5.052 -32.481 1.00 85.75 179 LYS A CA 1
ATOM 1390 C C . LYS A 1 179 ? 52.793 -3.555 -32.657 1.00 85.75 179 LYS A C 1
ATOM 1392 O O . LYS A 1 179 ? 52.317 -2.766 -31.844 1.00 85.75 179 LYS A O 1
ATOM 1397 N N . GLU A 1 180 ? 53.521 -3.160 -33.697 1.00 88.50 180 GLU A N 1
ATOM 1398 C CA . GLU A 1 180 ? 53.817 -1.757 -34.002 1.00 88.50 180 GLU A CA 1
ATOM 1399 C C . GLU A 1 180 ? 52.563 -0.964 -34.392 1.00 88.50 180 GLU A C 1
ATOM 1401 O O . GLU A 1 180 ? 52.362 0.151 -33.907 1.00 88.50 180 GLU A O 1
ATOM 1406 N N . GLU A 1 181 ? 51.692 -1.530 -35.228 1.00 86.88 181 GLU A N 1
ATOM 1407 C CA . GLU A 1 181 ? 50.414 -0.917 -35.608 1.00 86.88 181 GLU A CA 1
ATOM 1408 C C . GLU A 1 181 ? 49.460 -0.808 -34.411 1.00 86.88 181 GLU A C 1
ATOM 1410 O O . GLU A 1 181 ? 48.854 0.245 -34.191 1.00 86.88 181 GLU A O 1
ATOM 1415 N N . GLY A 1 182 ? 49.392 -1.850 -33.577 1.00 87.81 182 GLY A N 1
ATOM 1416 C CA . GLY A 1 182 ? 48.623 -1.845 -32.333 1.00 87.81 182 GLY A CA 1
ATOM 1417 C C . GLY A 1 182 ? 49.110 -0.783 -31.344 1.00 87.81 182 GLY A C 1
ATOM 1418 O O . GLY A 1 182 ? 48.296 -0.055 -30.775 1.00 87.81 182 GLY A O 1
ATOM 1419 N N . LEU A 1 183 ? 50.430 -0.628 -31.185 1.00 87.12 183 LEU A N 1
ATOM 1420 C CA . LEU A 1 183 ? 51.034 0.425 -30.357 1.00 87.12 183 LEU A CA 1
ATOM 1421 C C . LEU A 1 183 ? 50.660 1.826 -30.850 1.00 87.12 183 LEU A C 1
ATOM 1423 O O . LEU A 1 183 ? 50.259 2.672 -30.047 1.00 87.12 183 LEU A O 1
ATOM 1427 N N . LYS A 1 184 ? 50.752 2.072 -32.163 1.00 87.31 184 LYS A N 1
ATOM 1428 C CA . LYS A 1 184 ? 50.365 3.358 -32.768 1.00 87.31 184 LYS A CA 1
ATOM 1429 C C . LYS A 1 184 ? 48.892 3.673 -32.506 1.00 87.31 184 LYS A C 1
ATOM 1431 O O . LYS A 1 184 ? 48.568 4.794 -32.110 1.00 87.31 184 LYS A O 1
ATOM 1436 N N . LEU A 1 185 ? 48.005 2.688 -32.658 1.00 89.12 185 LEU A N 1
ATOM 1437 C CA . LEU A 1 185 ? 46.581 2.861 -32.372 1.00 89.12 185 LEU A CA 1
ATOM 1438 C C . LEU A 1 185 ? 46.326 3.168 -30.888 1.00 89.12 185 LEU A C 1
ATOM 1440 O O . LEU A 1 185 ? 45.589 4.102 -30.574 1.00 89.12 185 LEU A O 1
ATOM 1444 N N . ILE A 1 186 ? 46.967 2.445 -29.968 1.00 89.94 186 ILE A N 1
ATOM 1445 C CA . ILE A 1 186 ? 46.828 2.680 -28.521 1.00 89.94 186 ILE A CA 1
ATOM 1446 C C . ILE A 1 186 ? 47.293 4.090 -28.140 1.00 89.94 186 ILE A C 1
ATOM 1448 O O . ILE A 1 186 ? 46.627 4.767 -27.355 1.00 89.94 186 ILE A O 1
ATOM 1452 N N . GLN A 1 187 ? 48.389 4.581 -28.725 1.00 88.50 187 GLN A N 1
ATOM 1453 C CA . GLN A 1 187 ? 48.848 5.957 -28.504 1.00 88.50 187 GLN A CA 1
ATOM 1454 C C . GLN A 1 187 ? 47.803 6.994 -28.945 1.00 88.50 187 GLN A C 1
ATOM 1456 O O . GLN A 1 187 ? 47.584 7.984 -28.240 1.00 88.50 187 GLN A O 1
ATOM 1461 N N . LEU A 1 188 ? 47.123 6.759 -30.073 1.00 88.75 188 LEU A N 1
ATOM 1462 C CA . LEU A 1 188 ? 46.035 7.620 -30.547 1.00 88.75 188 LEU A CA 1
ATOM 1463 C C . LEU A 1 188 ? 44.808 7.557 -29.630 1.00 88.75 188 LEU A C 1
ATOM 1465 O O . LEU A 1 188 ? 44.248 8.608 -29.314 1.00 88.75 188 LEU A O 1
ATOM 1469 N N . ILE A 1 189 ? 44.423 6.365 -29.162 1.00 90.88 189 ILE A N 1
ATOM 1470 C CA . ILE A 1 189 ? 43.304 6.181 -28.222 1.00 90.88 189 ILE A CA 1
ATOM 1471 C C . ILE A 1 189 ? 43.582 6.933 -26.922 1.00 90.88 189 ILE A C 1
ATOM 1473 O O . ILE A 1 189 ? 42.783 7.777 -26.527 1.00 90.88 189 ILE A O 1
ATOM 1477 N N . ARG A 1 190 ? 44.762 6.748 -26.322 1.00 89.44 190 ARG A N 1
ATOM 1478 C CA . ARG A 1 190 ? 45.175 7.465 -25.101 1.00 89.44 190 ARG A CA 1
ATOM 1479 C C . ARG A 1 190 ? 45.167 8.976 -25.281 1.00 89.44 190 ARG A C 1
ATOM 1481 O O . ARG A 1 190 ? 44.817 9.729 -24.371 1.00 89.44 190 ARG A O 1
ATOM 1488 N N . HIS A 1 191 ? 45.588 9.448 -26.452 1.00 88.94 191 HIS A N 1
ATOM 1489 C CA . HIS A 1 191 ? 45.521 10.867 -26.777 1.00 88.94 191 HIS A CA 1
ATOM 1490 C C . HIS A 1 191 ? 44.069 11.367 -26.887 1.00 88.94 191 HIS A C 1
ATOM 1492 O O . HIS A 1 191 ? 43.778 12.495 -26.476 1.00 88.94 191 HIS A O 1
ATOM 1498 N N . GLY A 1 192 ? 43.171 10.541 -27.427 1.00 89.75 192 GLY A N 1
ATOM 1499 C CA . GLY A 1 192 ? 41.730 10.778 -27.478 1.00 89.75 192 GLY A CA 1
ATOM 1500 C C . GLY A 1 192 ? 41.081 10.823 -26.102 1.00 89.75 192 GLY A C 1
ATOM 1501 O O . GLY A 1 192 ? 40.423 11.813 -25.785 1.00 89.75 192 GLY A O 1
ATOM 1502 N N . GLU A 1 193 ? 41.343 9.834 -25.253 1.00 91.44 193 GLU A N 1
ATOM 1503 C CA . GLU A 1 193 ? 40.790 9.734 -23.897 1.00 91.44 193 GLU A CA 1
ATOM 1504 C C . GLU A 1 193 ? 41.183 10.937 -23.034 1.00 91.44 193 GLU A C 1
ATOM 1506 O O . GLU A 1 193 ? 40.331 11.541 -22.383 1.00 91.44 193 GLU A O 1
ATOM 1511 N N . LYS A 1 194 ? 42.443 11.395 -23.123 1.00 90.19 194 LYS A N 1
ATOM 1512 C CA . LYS A 1 194 ? 42.899 12.646 -22.477 1.00 90.19 194 LYS A CA 1
ATOM 1513 C C . LYS A 1 194 ? 42.117 13.887 -22.925 1.00 90.19 194 LYS A C 1
ATOM 1515 O O . LYS A 1 194 ? 42.144 14.909 -22.243 1.00 90.19 194 LYS A O 1
ATOM 1520 N N . LYS A 1 195 ? 41.455 13.822 -24.080 1.00 89.31 195 LYS A N 1
ATOM 1521 C CA . LYS A 1 195 ? 40.611 14.878 -24.655 1.00 89.31 195 LYS A CA 1
ATOM 1522 C C . LYS A 1 195 ? 39.111 14.562 -24.564 1.00 89.31 195 LYS A C 1
ATOM 1524 O O . LYS A 1 195 ? 38.328 15.307 -25.152 1.00 89.31 195 LYS A O 1
ATOM 1529 N N . GLY A 1 196 ? 38.719 13.504 -23.848 1.00 90.00 196 GLY A N 1
ATOM 1530 C CA . GLY A 1 196 ? 37.324 13.084 -23.679 1.00 90.00 196 GLY A CA 1
ATOM 1531 C C . GLY A 1 196 ? 36.701 12.429 -24.916 1.00 90.00 196 GLY A C 1
ATOM 1532 O O . GLY A 1 196 ? 35.484 12.465 -25.065 1.00 90.00 196 GLY A O 1
ATOM 1533 N N . VAL A 1 197 ? 37.517 11.885 -25.820 1.00 92.12 197 VAL A N 1
ATOM 1534 C CA . VAL A 1 197 ? 37.072 11.152 -27.013 1.00 92.12 197 VAL A CA 1
ATOM 1535 C C . VAL A 1 197 ? 37.147 9.652 -26.735 1.00 92.12 197 VAL A C 1
ATOM 1537 O O . VAL A 1 197 ? 38.170 9.178 -26.242 1.00 92.12 197 VAL A O 1
ATOM 1540 N N . SER A 1 198 ? 36.089 8.913 -27.070 1.00 92.94 198 SER A N 1
ATOM 1541 C CA . SER A 1 198 ? 36.029 7.457 -26.880 1.00 92.94 198 SER A CA 1
ATOM 1542 C C . SER A 1 198 ? 36.932 6.686 -27.861 1.00 92.94 198 SER A C 1
ATOM 1544 O O . SER A 1 198 ? 37.198 7.170 -28.970 1.00 92.94 198 SER A O 1
ATOM 1546 N N . PRO A 1 199 ? 37.393 5.473 -27.501 1.00 92.56 199 PRO A N 1
ATOM 1547 C CA . PRO A 1 199 ? 38.184 4.623 -28.394 1.00 92.56 199 PRO A CA 1
ATOM 1548 C C . PRO A 1 199 ? 37.506 4.362 -29.746 1.00 92.56 199 PRO A C 1
ATOM 1550 O O . PRO A 1 199 ? 38.166 4.390 -30.787 1.00 92.56 199 PRO A O 1
ATOM 1553 N N . GLU A 1 200 ? 36.186 4.174 -29.750 1.00 92.69 200 GLU A N 1
ATOM 1554 C CA . GLU A 1 200 ? 35.382 3.928 -30.947 1.00 92.69 200 GLU A CA 1
ATOM 1555 C C . GLU A 1 200 ? 35.381 5.146 -31.877 1.00 92.69 200 GLU A C 1
ATOM 1557 O O . GLU A 1 200 ? 35.509 4.998 -33.094 1.00 92.69 200 GLU A O 1
ATOM 1562 N N . GLU A 1 201 ? 35.291 6.359 -31.327 1.00 92.94 201 GLU A N 1
ATOM 1563 C CA . GLU A 1 201 ? 35.392 7.599 -32.103 1.00 92.94 201 GLU A CA 1
ATOM 1564 C C . GLU A 1 201 ? 36.789 7.791 -32.693 1.00 92.94 201 GLU A C 1
ATOM 1566 O O . GLU A 1 201 ? 36.912 8.166 -33.863 1.00 92.94 201 GLU A O 1
ATOM 1571 N N . VAL A 1 202 ? 37.845 7.522 -31.915 1.00 92.38 202 VAL A N 1
ATOM 1572 C CA . VAL A 1 202 ? 39.234 7.608 -32.397 1.00 92.38 202 VAL A CA 1
ATOM 1573 C C . VAL A 1 202 ? 39.461 6.618 -33.535 1.00 92.38 202 VAL A C 1
ATOM 1575 O O . VAL A 1 202 ? 39.960 6.998 -34.594 1.00 92.38 202 VAL A O 1
ATOM 1578 N N . TYR A 1 203 ? 39.058 5.363 -33.349 1.00 91.19 203 TYR A N 1
ATOM 1579 C CA . TYR A 1 203 ? 39.251 4.322 -34.350 1.00 91.19 203 TYR A CA 1
ATOM 1580 C C . TYR A 1 203 ? 38.432 4.587 -35.619 1.00 91.19 203 TYR A C 1
ATOM 1582 O O . TYR A 1 203 ? 38.956 4.507 -36.732 1.00 91.19 203 TYR A O 1
ATOM 1590 N N . THR A 1 204 ? 37.160 4.961 -35.470 1.00 92.12 204 THR A N 1
ATOM 1591 C CA . THR A 1 204 ? 36.281 5.229 -36.615 1.00 92.12 204 THR A CA 1
ATOM 1592 C C . THR A 1 204 ? 36.741 6.463 -37.388 1.00 92.12 204 THR A C 1
ATOM 1594 O O . THR A 1 204 ? 36.799 6.425 -38.615 1.00 92.12 204 THR A O 1
ATOM 1597 N N . SER A 1 205 ? 37.148 7.537 -36.703 1.00 91.19 205 SER A N 1
ATOM 1598 C CA . SER A 1 205 ? 37.690 8.724 -37.380 1.00 91.19 205 SER A CA 1
ATOM 1599 C C . SER A 1 205 ? 39.003 8.446 -38.100 1.00 91.19 205 SER A C 1
ATOM 1601 O O . SER A 1 205 ? 39.168 8.921 -39.216 1.00 91.19 205 SER A O 1
ATOM 1603 N N . MET A 1 206 ? 39.899 7.636 -37.529 1.00 88.69 206 MET A N 1
ATOM 1604 C CA . MET A 1 206 ? 41.125 7.206 -38.210 1.00 88.69 206 MET A CA 1
ATOM 1605 C C . MET A 1 206 ? 40.808 6.447 -39.506 1.00 88.69 206 MET A C 1
ATOM 1607 O O . MET A 1 206 ? 41.407 6.717 -40.544 1.00 88.69 206 MET A O 1
ATOM 1611 N N . ARG A 1 207 ? 39.821 5.541 -39.475 1.00 87.38 207 ARG A N 1
ATOM 1612 C CA . ARG A 1 207 ? 39.394 4.791 -40.666 1.00 87.38 207 ARG A CA 1
ATOM 1613 C C . ARG A 1 207 ? 38.779 5.677 -41.749 1.00 87.38 207 ARG A C 1
ATOM 1615 O O . ARG A 1 207 ? 38.998 5.410 -42.925 1.00 87.38 207 ARG A O 1
ATOM 1622 N N . VAL A 1 208 ? 38.016 6.702 -41.368 1.00 87.56 208 VAL A N 1
ATOM 1623 C CA . VAL A 1 208 ? 37.345 7.609 -42.319 1.00 87.56 208 VAL A CA 1
ATOM 1624 C C . VAL A 1 208 ? 38.291 8.691 -42.847 1.00 87.56 208 VAL A C 1
ATOM 1626 O O . VAL A 1 208 ? 38.197 9.065 -44.012 1.00 87.56 208 VAL A O 1
ATOM 1629 N N . ALA A 1 209 ? 39.214 9.189 -42.022 1.00 83.94 209 ALA A N 1
ATOM 1630 C CA . ALA A 1 209 ? 40.188 10.205 -42.420 1.00 83.94 209 ALA A CA 1
ATOM 1631 C C . ALA A 1 209 ? 41.287 9.657 -43.356 1.00 83.94 209 ALA A C 1
ATOM 1633 O O . ALA A 1 209 ? 41.892 10.439 -44.095 1.00 83.94 209 ALA A O 1
ATOM 1634 N N . GLY A 1 210 ? 41.536 8.340 -43.349 1.00 74.25 210 GLY A N 1
ATOM 1635 C CA . GLY A 1 210 ? 42.560 7.693 -44.179 1.00 74.25 210 GLY A CA 1
ATOM 1636 C C . GLY A 1 210 ? 43.979 8.194 -43.872 1.00 74.25 210 GLY A C 1
ATOM 1637 O O . GLY A 1 210 ? 44.264 8.587 -42.744 1.00 74.25 210 GLY A O 1
ATOM 1638 N N . ASP A 1 211 ? 44.851 8.251 -44.887 1.00 63.56 211 ASP A N 1
ATOM 1639 C CA . ASP A 1 211 ? 46.250 8.730 -44.783 1.00 63.56 211 ASP A CA 1
ATOM 1640 C C . ASP A 1 211 ? 46.385 10.255 -44.592 1.00 63.56 211 ASP A C 1
ATOM 1642 O O . ASP A 1 211 ? 47.471 10.834 -44.700 1.00 63.56 211 ASP A O 1
ATOM 1646 N N . SER A 1 212 ? 45.281 10.950 -44.324 1.00 62.88 212 SER A N 1
ATOM 1647 C CA . SER A 1 212 ? 45.319 12.370 -44.003 1.00 62.88 212 SER A CA 1
ATOM 1648 C C . SER A 1 212 ? 46.147 12.565 -42.730 1.00 62.88 212 SER A C 1
ATOM 1650 O O . SER A 1 212 ? 45.794 12.042 -41.678 1.00 62.88 212 SER A O 1
ATOM 1652 N N . ASN A 1 213 ? 47.202 13.388 -42.779 1.00 65.88 213 ASN A N 1
ATOM 1653 C CA . ASN A 1 213 ? 48.052 13.759 -41.626 1.00 65.88 213 ASN A CA 1
ATOM 1654 C C . ASN A 1 213 ? 47.308 14.564 -40.523 1.00 65.88 213 ASN A C 1
ATOM 1656 O O . ASN A 1 213 ? 47.906 15.324 -39.756 1.00 65.88 213 ASN A O 1
ATOM 1660 N N . ILE A 1 214 ? 45.982 14.453 -40.453 1.00 78.00 214 ILE A N 1
ATOM 1661 C CA . ILE A 1 214 ? 45.116 15.117 -39.492 1.00 78.00 214 ILE A CA 1
ATOM 1662 C C . ILE A 1 214 ? 44.921 14.180 -38.304 1.00 78.00 214 ILE A C 1
ATOM 1664 O O . ILE A 1 214 ? 44.415 13.072 -38.430 1.00 78.00 214 ILE A O 1
ATOM 1668 N N . LEU A 1 215 ? 45.275 14.662 -37.115 1.00 83.44 215 LEU A N 1
ATOM 1669 C CA . LEU A 1 215 ? 45.072 13.915 -35.880 1.00 83.44 215 LEU A CA 1
ATOM 1670 C C . LEU A 1 215 ? 43.571 13.598 -35.666 1.00 83.44 215 LEU A C 1
ATOM 1672 O O . LEU A 1 215 ? 42.762 14.530 -35.770 1.00 83.44 215 LEU A O 1
ATOM 1676 N N . PRO A 1 216 ? 43.189 12.365 -35.268 1.00 85.06 216 PRO A N 1
ATOM 1677 C CA . PRO A 1 216 ? 41.790 11.947 -35.094 1.00 85.06 216 PRO A CA 1
ATOM 1678 C C . PRO A 1 216 ? 40.936 12.933 -34.284 1.00 85.06 216 PRO A C 1
ATOM 1680 O O . PRO A 1 216 ? 39.856 13.340 -34.704 1.00 85.06 216 PRO A O 1
ATOM 1683 N N . CYS A 1 217 ? 41.461 13.446 -33.167 1.00 85.00 217 CYS A N 1
ATOM 1684 C CA . CYS A 1 217 ? 40.740 14.399 -32.317 1.00 85.00 217 CYS A CA 1
ATOM 1685 C C . CYS A 1 217 ? 40.479 15.762 -32.977 1.00 85.00 217 CYS A C 1
ATOM 1687 O O . CYS A 1 217 ? 39.582 16.484 -32.546 1.00 85.00 217 CYS A O 1
ATOM 1689 N N . LYS A 1 218 ? 41.296 16.164 -33.959 1.00 87.44 218 LYS A N 1
ATOM 1690 C CA . LYS A 1 218 ? 41.084 17.400 -34.725 1.00 87.44 218 LYS A CA 1
ATOM 1691 C C . LYS A 1 218 ? 40.003 17.167 -35.775 1.00 87.44 218 LYS A C 1
ATOM 1693 O O . LYS A 1 218 ? 39.070 17.957 -35.848 1.00 87.44 218 LYS A O 1
ATOM 1698 N N . TRP A 1 219 ? 40.094 16.048 -36.490 1.00 91.12 219 TRP A N 1
ATOM 1699 C CA . TRP A 1 219 ? 39.101 15.632 -37.478 1.00 91.12 219 TRP A CA 1
ATOM 1700 C C . TRP A 1 219 ? 37.702 15.486 -36.861 1.00 91.12 219 TRP A C 1
ATOM 1702 O O . TRP A 1 219 ? 36.733 16.037 -37.375 1.00 91.12 219 TRP A O 1
ATOM 1712 N N . LEU A 1 220 ? 37.598 14.855 -35.686 1.00 90.88 220 LEU A N 1
ATOM 1713 C CA . LEU A 1 220 ? 36.335 14.706 -34.949 1.00 90.88 220 LEU A CA 1
ATOM 1714 C C . LEU A 1 220 ? 35.692 16.042 -34.548 1.00 90.88 220 LEU A C 1
ATOM 1716 O O . LEU A 1 220 ? 34.488 16.099 -34.314 1.00 90.88 220 LEU A O 1
ATOM 1720 N N . LYS A 1 221 ? 36.472 17.123 -34.445 1.00 88.88 221 LYS A N 1
ATOM 1721 C CA . LYS A 1 221 ? 35.946 18.455 -34.119 1.00 88.88 221 LYS A CA 1
ATOM 1722 C C . LYS A 1 221 ? 35.535 19.246 -35.357 1.00 88.88 221 LYS A C 1
ATOM 1724 O O . LYS A 1 221 ? 34.616 20.050 -35.250 1.00 88.88 221 LYS A O 1
ATOM 1729 N N . THR A 1 222 ? 36.214 19.056 -36.489 1.00 89.31 222 THR A N 1
ATOM 1730 C CA . THR A 1 222 ? 35.983 19.852 -37.705 1.00 89.31 222 THR A CA 1
ATOM 1731 C C . THR A 1 222 ? 35.071 19.148 -38.705 1.00 89.31 222 THR A C 1
ATOM 1733 O O . THR A 1 222 ? 34.103 19.749 -39.156 1.00 89.31 222 THR A O 1
ATOM 1736 N N . GLU A 1 223 ? 35.321 17.870 -38.993 1.00 90.81 223 GLU A N 1
ATOM 1737 C CA . GLU A 1 223 ? 34.663 17.137 -40.083 1.00 90.81 223 GLU A CA 1
ATOM 1738 C C . GLU A 1 223 ? 33.462 16.312 -39.615 1.00 90.81 223 GLU A C 1
ATOM 1740 O O . GLU A 1 223 ? 32.446 16.242 -40.307 1.00 90.81 223 GLU A O 1
ATOM 1745 N N . LEU A 1 224 ? 33.541 15.705 -38.422 1.00 93.44 224 LEU A N 1
ATOM 1746 C CA . LEU A 1 224 ? 32.462 14.846 -37.923 1.00 93.44 224 LEU A CA 1
ATOM 1747 C C . LEU A 1 224 ? 31.100 15.565 -37.891 1.00 93.44 224 LEU A C 1
ATOM 1749 O O . LEU A 1 224 ? 30.142 14.970 -38.375 1.00 93.44 224 LEU A O 1
ATOM 1753 N N . PRO A 1 225 ? 30.951 16.815 -37.399 1.00 95.06 225 PRO A N 1
ATOM 1754 C CA . PRO A 1 225 ? 29.646 17.482 -37.392 1.00 95.06 225 PRO A CA 1
ATOM 1755 C C . PRO A 1 225 ? 28.995 17.573 -38.780 1.00 95.06 225 PRO A C 1
ATOM 1757 O O . PRO A 1 225 ? 27.792 17.347 -38.896 1.00 95.06 225 PRO A O 1
ATOM 1760 N N . LEU A 1 226 ? 29.791 17.839 -39.823 1.00 93.81 226 LEU A N 1
ATOM 1761 C CA . LEU A 1 226 ? 29.321 17.927 -41.208 1.00 93.81 226 LEU A CA 1
ATOM 1762 C C . LEU A 1 226 ? 28.874 16.557 -41.729 1.00 93.81 226 LEU A C 1
ATOM 1764 O O . LEU A 1 226 ? 27.811 16.447 -42.338 1.00 93.81 226 LEU A O 1
ATOM 1768 N N . LEU A 1 227 ? 29.637 15.502 -41.429 1.00 94.50 227 LEU A N 1
ATOM 1769 C CA . LEU A 1 227 ? 29.274 14.127 -41.787 1.00 94.50 227 LEU A CA 1
ATOM 1770 C C . LEU A 1 227 ? 28.007 13.654 -41.071 1.00 94.50 227 LEU A C 1
ATOM 1772 O O . LEU A 1 227 ? 27.157 13.005 -41.677 1.00 94.50 227 LEU A O 1
ATOM 1776 N N . LEU A 1 228 ? 27.844 13.999 -39.792 1.00 95.94 228 LEU A N 1
ATOM 1777 C CA . LEU A 1 228 ? 26.621 13.685 -39.057 1.00 95.94 228 LEU A CA 1
ATOM 1778 C C . LEU A 1 228 ? 25.417 14.408 -39.658 1.00 95.94 228 LEU A C 1
ATOM 1780 O O . LEU A 1 228 ? 24.361 13.797 -39.809 1.00 95.94 228 LEU A O 1
ATOM 1784 N N . ASP A 1 229 ? 25.562 15.679 -40.032 1.00 95.31 229 ASP A N 1
ATOM 1785 C CA . ASP A 1 229 ? 24.487 16.422 -40.688 1.00 95.31 229 ASP A CA 1
ATOM 1786 C C . ASP A 1 229 ? 24.186 15.855 -42.093 1.00 95.31 229 ASP A C 1
ATOM 1788 O O . ASP A 1 229 ? 23.014 15.738 -42.452 1.00 95.31 229 ASP A O 1
ATOM 1792 N N . GLN A 1 230 ? 25.187 15.359 -42.831 1.00 95.38 230 GLN A N 1
ATOM 1793 C CA . GLN A 1 230 ? 24.971 14.610 -44.077 1.00 95.38 230 GLN A CA 1
ATOM 1794 C C . GLN A 1 230 ? 24.154 13.329 -43.847 1.00 95.38 230 GLN A C 1
ATOM 1796 O O . GLN A 1 230 ? 23.177 13.097 -44.558 1.00 95.38 230 GLN A O 1
ATOM 1801 N N . ILE A 1 231 ? 24.497 12.516 -42.841 1.00 95.38 231 ILE A N 1
ATOM 1802 C CA . ILE A 1 231 ? 23.740 11.300 -42.487 1.00 95.38 231 ILE A CA 1
ATOM 1803 C C . ILE A 1 231 ? 22.287 11.651 -42.145 1.00 95.38 231 ILE A C 1
ATOM 1805 O O . ILE A 1 231 ? 21.361 10.979 -42.598 1.00 95.38 231 ILE A O 1
ATOM 1809 N N . ARG A 1 232 ? 22.067 12.725 -41.381 1.00 95.31 232 ARG A N 1
ATOM 1810 C CA . ARG A 1 232 ? 20.719 13.192 -41.016 1.00 95.31 232 ARG A CA 1
ATOM 1811 C C . ARG A 1 232 ? 19.913 13.602 -42.246 1.00 95.31 232 ARG A C 1
ATOM 1813 O O . ARG A 1 232 ? 18.749 13.223 -42.351 1.00 95.31 232 ARG A O 1
ATOM 1820 N N . MET A 1 233 ? 20.536 14.314 -43.186 1.00 93.44 233 MET A N 1
ATOM 1821 C CA . MET A 1 233 ? 19.902 14.684 -44.451 1.00 93.44 233 MET A CA 1
ATOM 1822 C C . MET A 1 233 ? 19.567 13.459 -45.305 1.00 93.44 233 MET A C 1
ATOM 1824 O O . MET A 1 233 ? 18.451 13.379 -45.810 1.00 93.44 233 MET A O 1
ATOM 1828 N N . LEU A 1 234 ? 20.476 12.482 -45.410 1.00 93.69 234 LEU A N 1
ATOM 1829 C CA . LEU A 1 234 ? 20.228 11.225 -46.130 1.00 93.69 234 LEU A CA 1
ATOM 1830 C C . LEU A 1 234 ? 19.044 10.445 -45.545 1.00 93.69 234 LEU A C 1
ATOM 1832 O O . LEU A 1 234 ? 18.271 9.843 -46.288 1.00 93.69 234 LEU A O 1
ATOM 1836 N N . VAL A 1 235 ? 18.877 10.456 -44.221 1.00 92.88 235 VAL A N 1
ATOM 1837 C CA . VAL A 1 235 ? 17.724 9.816 -43.574 1.00 92.88 235 VAL A CA 1
ATOM 1838 C C . VAL A 1 235 ? 16.434 10.579 -43.848 1.00 92.88 235 VAL A C 1
ATOM 1840 O O . VAL A 1 235 ? 15.432 9.951 -44.182 1.00 92.88 235 VAL A O 1
ATOM 1843 N N . ALA A 1 236 ? 16.455 11.910 -43.767 1.00 90.81 236 ALA A N 1
ATOM 1844 C CA . ALA A 1 236 ? 15.287 12.734 -44.069 1.00 90.81 236 ALA A CA 1
ATOM 1845 C C . ALA A 1 236 ? 14.805 12.535 -45.520 1.00 90.81 236 ALA A C 1
ATOM 1847 O O . ALA A 1 236 ? 13.607 12.372 -45.753 1.00 90.81 236 ALA A O 1
ATOM 1848 N N . THR A 1 237 ? 15.724 12.471 -46.490 1.00 88.50 237 THR A N 1
ATOM 1849 C CA . THR A 1 237 ? 15.386 12.230 -47.903 1.00 88.50 237 THR A CA 1
ATOM 1850 C C . THR A 1 237 ? 14.929 10.794 -48.162 1.00 88.50 237 THR A C 1
ATOM 1852 O O . THR A 1 237 ? 13.934 10.589 -48.855 1.00 88.50 237 THR A O 1
ATOM 1855 N N . SER A 1 238 ? 15.593 9.798 -47.565 1.00 85.75 238 SER A N 1
ATOM 1856 C CA . SER A 1 238 ? 15.195 8.384 -47.686 1.00 85.75 238 SER A CA 1
ATOM 1857 C C . SER A 1 238 ? 13.828 8.118 -47.051 1.00 85.75 238 SER A C 1
ATOM 1859 O O . SER A 1 238 ? 13.048 7.312 -47.555 1.00 85.75 238 SER A O 1
ATOM 1861 N N . SER A 1 239 ? 13.510 8.821 -45.959 1.00 83.88 239 SER A N 1
ATOM 1862 C CA . SER A 1 239 ? 12.200 8.751 -45.315 1.00 83.88 239 SER A CA 1
ATOM 1863 C C . SER A 1 239 ? 11.099 9.189 -46.280 1.00 83.88 239 SER A C 1
ATOM 1865 O O . SER A 1 239 ? 10.115 8.472 -46.410 1.00 83.88 239 SER A O 1
ATOM 1867 N N . LEU A 1 240 ? 11.279 10.301 -46.998 1.00 78.50 240 LEU A N 1
ATOM 1868 C CA . LEU A 1 240 ? 10.313 10.802 -47.985 1.00 78.50 240 LEU A CA 1
ATOM 1869 C C . LEU A 1 240 ? 10.111 9.832 -49.161 1.00 78.50 240 LEU A C 1
ATOM 1871 O O . LEU A 1 240 ? 8.981 9.557 -49.558 1.00 78.50 240 LEU A O 1
ATOM 1875 N N . GLN A 1 241 ? 11.194 9.242 -49.674 1.00 69.50 241 GLN A N 1
ATOM 1876 C CA . GLN A 1 241 ? 11.120 8.255 -50.762 1.00 69.50 241 GLN A CA 1
ATOM 1877 C C . GLN A 1 241 ? 10.360 6.988 -50.344 1.00 69.50 241 GLN A C 1
ATOM 1879 O O . GLN A 1 241 ? 9.554 6.466 -51.111 1.00 69.50 241 GLN A O 1
ATOM 1884 N N . SER A 1 242 ? 10.536 6.544 -49.094 1.00 60.28 242 SER A N 1
ATOM 1885 C CA . SER A 1 242 ? 9.847 5.361 -48.561 1.00 60.28 242 SER A CA 1
ATOM 1886 C C . SER A 1 242 ? 8.325 5.529 -48.410 1.00 60.28 242 SER A C 1
ATOM 1888 O O . SER A 1 242 ? 7.606 4.531 -48.312 1.00 60.28 242 SER A O 1
ATOM 1890 N N . PHE A 1 243 ? 7.830 6.774 -48.400 1.00 57.25 243 PHE A N 1
ATOM 1891 C CA . PHE A 1 243 ? 6.399 7.087 -48.408 1.00 57.25 243 PHE A CA 1
ATOM 1892 C C . PHE A 1 243 ? 5.831 7.199 -49.834 1.00 57.25 243 PHE A C 1
ATOM 1894 O O . PHE A 1 243 ? 4.717 6.732 -50.065 1.00 57.25 243 PHE A O 1
ATOM 1901 N N . SER A 1 244 ? 6.607 7.707 -50.802 1.00 51.97 244 SER A N 1
ATOM 1902 C CA . SER A 1 244 ?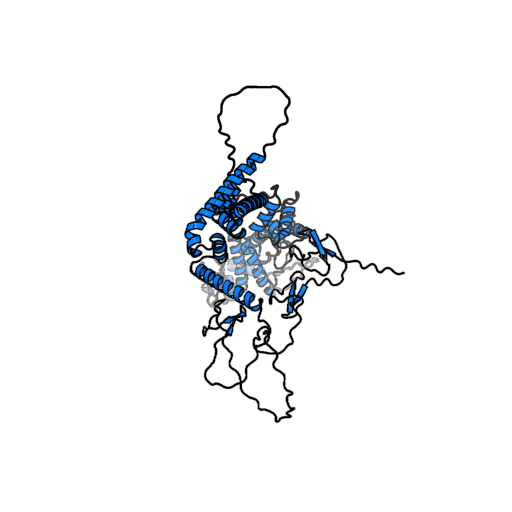 6.192 7.797 -52.215 1.00 51.97 244 SER A CA 1
ATOM 1903 C C . SER A 1 244 ? 5.972 6.424 -52.870 1.00 51.97 244 SER A C 1
ATOM 1905 O O . SER A 1 244 ? 5.033 6.263 -53.651 1.00 51.97 244 SER A O 1
ATOM 1907 N N . ASP A 1 245 ? 6.777 5.415 -52.518 1.00 47.34 245 ASP A N 1
ATOM 1908 C CA . ASP A 1 245 ? 6.683 4.053 -53.083 1.00 47.34 245 ASP A CA 1
ATOM 1909 C C . ASP A 1 245 ? 5.470 3.240 -52.582 1.00 47.34 245 ASP A C 1
ATOM 1911 O O . ASP A 1 245 ? 5.248 2.109 -53.015 1.00 47.34 245 ASP A O 1
ATOM 1915 N N . LYS A 1 246 ? 4.651 3.795 -51.677 1.00 45.62 246 LYS A N 1
ATOM 1916 C CA . LYS A 1 246 ? 3.425 3.148 -51.175 1.00 45.62 246 LYS A CA 1
ATOM 1917 C C . LYS A 1 246 ? 2.147 3.550 -51.917 1.00 45.62 246 LYS A C 1
ATOM 1919 O O . LYS A 1 246 ? 1.067 3.149 -51.487 1.00 45.62 246 LYS A O 1
ATOM 1924 N N . THR A 1 247 ? 2.232 4.287 -53.027 1.00 37.19 247 THR A N 1
ATOM 1925 C CA . THR A 1 247 ? 1.069 4.515 -53.903 1.00 37.19 247 THR A CA 1
ATOM 1926 C C . THR A 1 247 ? 0.969 3.402 -54.959 1.00 37.19 247 THR A C 1
ATOM 1928 O O . THR A 1 247 ? 1.852 3.288 -55.808 1.00 37.19 247 THR A O 1
ATOM 1931 N N . PRO A 1 248 ? -0.070 2.540 -54.941 1.00 39.78 248 PRO A N 1
ATOM 1932 C CA . PRO A 1 248 ? -0.251 1.548 -55.988 1.00 39.78 248 PRO A CA 1
ATOM 1933 C C . PRO A 1 248 ? -0.851 2.214 -57.229 1.00 39.78 248 PRO A C 1
ATOM 1935 O O . PRO A 1 248 ? -1.852 2.931 -57.165 1.00 39.78 248 PRO A O 1
ATOM 1938 N N . THR A 1 249 ? -0.212 1.968 -58.366 1.00 34.06 249 THR A N 1
ATOM 1939 C CA . THR A 1 249 ? -0.680 2.344 -59.696 1.00 34.06 249 THR A CA 1
ATOM 1940 C C . THR A 1 249 ? -1.852 1.457 -60.124 1.00 34.06 249 THR A C 1
ATOM 1942 O O . THR A 1 249 ? -1.775 0.239 -60.050 1.00 34.06 249 THR A O 1
ATOM 1945 N N . GLU A 1 250 ? -2.910 2.135 -60.573 1.00 33.03 250 GLU A N 1
ATOM 1946 C CA . GLU A 1 250 ? -3.943 1.729 -61.537 1.00 33.03 250 GLU A CA 1
ATOM 1947 C C . GLU A 1 250 ? -4.629 0.356 -61.391 1.00 33.03 250 GLU A C 1
ATOM 1949 O O . GLU A 1 250 ? -4.128 -0.664 -61.842 1.00 33.03 250 GLU A O 1
ATOM 1954 N N . ASP A 1 251 ? -5.906 0.400 -60.991 1.00 30.94 251 ASP A N 1
ATOM 1955 C CA . ASP A 1 251 ? -6.954 -0.282 -61.756 1.00 30.94 251 ASP A CA 1
ATOM 1956 C C . ASP A 1 251 ? -8.157 0.658 -61.941 1.00 30.94 251 ASP A C 1
ATOM 1958 O O . ASP A 1 251 ? -8.782 1.139 -60.992 1.00 30.94 251 ASP A O 1
ATOM 1962 N N . LYS A 1 252 ? -8.447 0.974 -63.206 1.00 37.72 252 LYS A N 1
ATOM 1963 C CA . LYS A 1 252 ? -9.620 1.735 -63.650 1.00 37.72 252 LYS A CA 1
ATOM 1964 C C . LYS A 1 252 ? -10.815 0.787 -63.769 1.00 37.72 252 LYS A C 1
ATOM 1966 O O . LYS A 1 252 ? -10.717 -0.194 -64.496 1.00 37.72 252 LYS A O 1
ATOM 1971 N N . ASN A 1 253 ? -11.965 1.148 -63.191 1.00 29.98 253 ASN A N 1
ATOM 1972 C CA . ASN A 1 253 ? -13.222 1.409 -63.924 1.00 29.98 253 ASN A CA 1
ATOM 1973 C C . ASN A 1 253 ? -14.476 1.330 -63.031 1.00 29.98 253 ASN A C 1
ATOM 1975 O O . ASN A 1 253 ? -14.727 0.314 -62.396 1.00 29.98 253 ASN A O 1
ATOM 1979 N N . ASN A 1 254 ? -15.317 2.366 -63.170 1.00 29.30 254 ASN A N 1
ATOM 1980 C CA . ASN A 1 254 ? -16.758 2.452 -62.870 1.00 29.30 254 ASN A CA 1
ATOM 1981 C C . ASN A 1 254 ? -17.150 2.311 -61.382 1.00 29.30 254 ASN A C 1
ATOM 1983 O O . ASN A 1 254 ? -16.945 1.285 -60.757 1.00 29.30 254 ASN A O 1
ATOM 1987 N N . ILE A 1 255 ? -17.782 3.308 -60.756 1.00 31.06 255 ILE A N 1
ATOM 1988 C CA . ILE A 1 255 ? -19.185 3.674 -60.997 1.00 31.06 255 ILE A CA 1
ATOM 1989 C C . ILE A 1 255 ? -19.420 5.176 -60.764 1.00 31.06 255 ILE A C 1
ATOM 1991 O O . ILE A 1 255 ? -18.837 5.832 -59.908 1.00 31.06 255 ILE A O 1
ATOM 1995 N N . THR A 1 256 ? -20.302 5.686 -61.607 1.00 29.20 256 THR A N 1
ATOM 1996 C CA . THR A 1 256 ? -20.801 7.044 -61.778 1.00 29.20 256 THR A CA 1
ATOM 1997 C C . THR A 1 256 ? -21.639 7.539 -60.589 1.00 29.20 256 THR A C 1
ATOM 1999 O O . THR A 1 256 ? -22.387 6.757 -60.020 1.00 29.20 256 THR A O 1
ATOM 2002 N N . ARG A 1 257 ? -21.602 8.867 -60.367 1.00 31.50 257 ARG A N 1
ATOM 2003 C CA . ARG A 1 257 ? -22.687 9.746 -59.864 1.00 31.50 257 ARG A CA 1
ATOM 2004 C C . ARG A 1 257 ? -23.357 9.374 -58.529 1.00 31.50 257 ARG A C 1
ATOM 2006 O O . ARG A 1 257 ? -24.168 8.466 -58.486 1.00 31.50 257 ARG A O 1
ATOM 2013 N N . ASP A 1 258 ? -23.198 10.227 -57.511 1.00 27.08 258 ASP A N 1
ATOM 2014 C CA . ASP A 1 258 ? -24.218 11.252 -57.239 1.00 27.08 258 ASP A CA 1
ATOM 2015 C C . ASP A 1 258 ? -23.861 12.225 -56.093 1.00 27.08 258 ASP A C 1
ATOM 2017 O O . ASP A 1 258 ? -23.205 11.870 -55.121 1.00 27.08 258 ASP A O 1
ATOM 2021 N N . LEU A 1 259 ? -24.379 13.452 -56.249 1.00 28.12 259 LEU A N 1
ATOM 2022 C CA . LEU A 1 259 ? -24.548 14.545 -55.275 1.00 28.12 259 LEU A CA 1
ATOM 2023 C C . LEU A 1 259 ? -23.363 15.486 -54.989 1.00 28.12 259 LEU A C 1
ATOM 2025 O O . LEU A 1 259 ? -22.660 15.424 -53.986 1.00 28.12 259 LEU A O 1
ATOM 2029 N N . ALA A 1 260 ? -23.289 16.506 -55.846 1.00 32.25 260 ALA A N 1
ATOM 2030 C CA . ALA A 1 260 ? -22.820 17.835 -55.484 1.00 32.25 260 ALA A CA 1
ATOM 2031 C C . ALA A 1 260 ? -23.837 18.542 -54.566 1.00 32.25 260 ALA A C 1
ATOM 2033 O O . ALA A 1 260 ? -25.012 18.631 -54.932 1.00 32.25 260 ALA A O 1
ATOM 2034 N N . LYS A 1 261 ? -23.354 19.079 -53.435 1.00 28.97 261 LYS A N 1
ATOM 2035 C CA . LYS A 1 261 ? -23.692 20.376 -52.799 1.00 28.97 261 LYS A CA 1
ATOM 2036 C C . LYS A 1 261 ? -23.292 20.332 -51.318 1.00 28.97 261 LYS A C 1
ATOM 2038 O O . LYS A 1 261 ? -23.951 19.668 -50.536 1.00 28.97 261 LYS A O 1
ATOM 2043 N N . GLU A 1 262 ? -22.252 21.062 -50.927 1.00 27.22 262 GLU A N 1
ATOM 2044 C CA . GLU A 1 262 ? -22.394 22.300 -50.146 1.00 27.22 262 GLU A CA 1
ATOM 2045 C C . GLU A 1 262 ? -21.032 22.913 -49.786 1.00 27.22 262 GLU A C 1
ATOM 2047 O O . GLU A 1 262 ? -19.975 22.305 -49.919 1.00 27.22 262 GLU A O 1
ATOM 2052 N N . ALA A 1 263 ? -21.096 24.196 -49.457 1.00 28.83 263 ALA A N 1
ATOM 2053 C CA . ALA A 1 263 ? -20.036 25.181 -49.447 1.00 28.83 263 ALA A CA 1
ATOM 2054 C C . ALA A 1 263 ? -18.914 24.951 -48.418 1.00 28.83 263 ALA A C 1
ATOM 2056 O O . ALA A 1 263 ? -19.150 24.675 -47.248 1.00 28.83 263 ALA A O 1
ATOM 2057 N N . GLY A 1 264 ? -17.695 25.283 -48.850 1.00 32.75 264 GLY A N 1
ATOM 2058 C CA . GLY A 1 264 ? -16.929 26.341 -48.195 1.00 32.75 264 GLY A CA 1
ATOM 2059 C C . GLY A 1 264 ? -16.402 26.060 -46.791 1.00 32.75 264 GLY A C 1
ATOM 2060 O O . GLY A 1 264 ? -16.845 26.677 -45.827 1.00 32.75 264 GLY A O 1
ATOM 2061 N N . LYS A 1 265 ? -15.326 25.275 -46.704 1.00 26.91 265 LYS A N 1
ATOM 2062 C CA . LYS A 1 265 ? -14.246 25.556 -45.753 1.00 26.91 265 LYS A CA 1
ATOM 2063 C C . LYS A 1 265 ? -12.942 24.990 -46.301 1.00 26.91 265 LYS A C 1
ATOM 2065 O O . LYS A 1 265 ? -12.731 23.784 -46.296 1.00 26.91 265 LYS A O 1
ATOM 2070 N N . VAL A 1 266 ? -12.087 25.879 -46.804 1.00 31.02 266 VAL A N 1
ATOM 2071 C CA . VAL A 1 266 ? -10.668 25.583 -47.012 1.00 31.02 266 VAL A CA 1
ATOM 2072 C C . VAL A 1 266 ? -10.094 25.342 -45.621 1.00 31.02 266 VAL A C 1
ATOM 2074 O O . VAL A 1 266 ? -9.846 26.277 -44.864 1.00 31.02 266 VAL A O 1
ATOM 2077 N N . VAL A 1 267 ? -10.005 24.075 -45.244 1.00 28.53 267 VAL A N 1
ATOM 2078 C CA . VAL A 1 267 ? -9.114 23.622 -44.188 1.00 28.53 267 VAL A CA 1
ATOM 2079 C C . VAL A 1 267 ? -7.994 22.943 -44.949 1.00 28.53 267 VAL A C 1
ATOM 2081 O O . VAL A 1 267 ? -8.238 21.932 -45.603 1.00 28.53 267 VAL A O 1
ATOM 2084 N N . ASP A 1 268 ? -6.810 23.550 -44.930 1.00 26.83 268 ASP A N 1
ATOM 2085 C CA . ASP A 1 268 ? -5.571 22.901 -45.347 1.00 26.83 268 ASP A CA 1
ATOM 2086 C C . ASP A 1 268 ? -5.431 21.601 -44.541 1.00 26.83 268 ASP A C 1
ATOM 2088 O O . ASP A 1 268 ? -4.924 21.596 -43.419 1.00 26.83 268 ASP A O 1
ATOM 2092 N N . LEU A 1 269 ? -5.907 20.485 -45.095 1.00 32.59 269 LEU A N 1
ATOM 2093 C CA . LEU A 1 269 ? -5.404 19.167 -44.738 1.00 32.59 269 LEU A CA 1
ATOM 2094 C C . LEU A 1 269 ? -4.064 19.006 -45.450 1.00 32.59 269 LEU A C 1
ATOM 2096 O O . LEU A 1 269 ? -3.934 18.295 -46.442 1.00 32.59 269 LEU A O 1
ATOM 2100 N N . ALA A 1 270 ? -3.055 19.693 -44.922 1.00 30.72 270 ALA A N 1
ATOM 2101 C CA . ALA A 1 270 ? -1.704 19.191 -45.026 1.00 30.72 270 ALA A CA 1
ATOM 2102 C C . ALA A 1 270 ? -1.649 17.957 -44.119 1.00 30.72 270 ALA A C 1
ATOM 2104 O O . ALA A 1 270 ? -1.445 18.069 -42.910 1.00 30.72 270 ALA A O 1
ATOM 2105 N N . GLU A 1 271 ? -1.882 16.772 -44.685 1.00 36.47 271 GLU A N 1
ATOM 2106 C CA . GLU A 1 271 ? -1.294 15.557 -44.131 1.00 36.47 271 GLU A CA 1
ATOM 2107 C C . GLU A 1 271 ? 0.212 15.816 -44.084 1.00 36.47 271 GLU A C 1
ATOM 2109 O O . GLU A 1 271 ? 0.910 15.764 -45.093 1.00 36.47 271 GLU A O 1
ATOM 2114 N N . THR A 1 272 ? 0.703 16.243 -42.922 1.00 39.59 272 THR A N 1
ATOM 2115 C CA . THR A 1 272 ? 2.128 16.425 -42.674 1.00 39.59 272 THR A CA 1
ATOM 2116 C C . THR A 1 272 ? 2.792 15.070 -42.848 1.00 39.59 272 THR A C 1
ATOM 2118 O O . THR A 1 272 ? 2.812 14.261 -41.921 1.00 39.59 272 THR A O 1
ATOM 2121 N N . GLU A 1 273 ? 3.328 14.819 -44.040 1.00 52.94 273 GLU A N 1
ATOM 2122 C CA . GLU A 1 273 ? 4.357 13.816 -44.268 1.00 52.94 273 GLU A CA 1
ATOM 2123 C C . GLU A 1 273 ? 5.450 14.067 -43.225 1.00 52.94 273 GLU A C 1
ATOM 2125 O O . GLU A 1 273 ? 6.207 15.040 -43.301 1.00 52.94 273 GLU A O 1
ATOM 2130 N N . SER A 1 274 ? 5.470 13.257 -42.164 1.00 59.97 274 SER A N 1
ATOM 2131 C CA . SER A 1 274 ? 6.365 13.486 -41.038 1.00 59.97 274 SER A CA 1
ATOM 2132 C C . SER A 1 274 ? 7.771 13.069 -41.450 1.00 59.97 274 SER A C 1
ATOM 2134 O O . SER A 1 274 ? 8.182 11.921 -41.264 1.00 59.97 274 SER A O 1
ATOM 2136 N N . VAL A 1 275 ? 8.507 14.001 -42.050 1.00 80.62 275 VAL A N 1
ATOM 2137 C CA . VAL A 1 275 ? 9.924 13.826 -42.367 1.00 80.62 275 VAL A CA 1
ATOM 2138 C C . VAL A 1 275 ? 10.647 13.393 -41.096 1.00 80.62 275 VAL A C 1
ATOM 2140 O O . VAL A 1 275 ? 10.674 14.125 -40.103 1.00 80.62 275 VAL A O 1
ATOM 2143 N N . ILE A 1 276 ? 11.240 12.198 -41.114 1.00 88.69 276 ILE A N 1
ATOM 2144 C CA . ILE A 1 276 ? 11.966 11.678 -39.957 1.00 88.69 276 ILE A CA 1
ATOM 2145 C C . ILE A 1 276 ? 13.245 12.496 -39.771 1.00 88.69 276 ILE A C 1
ATOM 2147 O O . ILE A 1 276 ? 14.213 12.367 -40.518 1.00 88.69 276 ILE A O 1
ATOM 2151 N N . GLN A 1 277 ? 13.248 13.329 -38.734 1.00 89.94 277 GLN A N 1
ATOM 2152 C CA . GLN A 1 277 ? 14.403 14.118 -38.320 1.00 89.94 277 GLN A CA 1
ATOM 2153 C C . GLN A 1 277 ? 15.168 13.381 -37.217 1.00 89.94 277 GLN A C 1
ATOM 2155 O O . GLN A 1 277 ? 14.657 13.159 -36.117 1.00 89.94 277 GLN A O 1
ATOM 2160 N N . LEU A 1 278 ? 16.420 13.018 -37.500 1.00 93.94 278 LEU A N 1
ATOM 2161 C CA . LEU A 1 278 ? 17.318 12.423 -36.511 1.00 93.94 278 LEU A CA 1
ATOM 2162 C C . LEU A 1 278 ? 18.044 13.489 -35.691 1.00 93.94 278 LEU A C 1
ATOM 2164 O O . LEU A 1 278 ? 18.370 14.578 -36.183 1.00 93.94 278 LEU A O 1
ATOM 2168 N N . SER A 1 279 ? 18.345 13.153 -34.440 1.00 95.19 279 SER A N 1
ATOM 2169 C CA . SER A 1 279 ? 19.279 13.919 -33.614 1.00 95.19 279 SER A CA 1
ATOM 2170 C C . SER A 1 279 ? 20.736 13.660 -34.039 1.00 95.19 279 SER A C 1
ATOM 2172 O O . SER A 1 279 ? 21.053 12.655 -34.682 1.00 95.19 279 SER A O 1
ATOM 2174 N N . ARG A 1 280 ? 21.664 14.553 -33.660 1.00 94.44 280 ARG A N 1
ATOM 2175 C CA . ARG A 1 280 ? 23.107 14.318 -33.883 1.00 94.44 280 ARG A CA 1
ATOM 2176 C C . ARG A 1 280 ? 23.625 13.106 -33.107 1.00 94.44 280 ARG A C 1
ATOM 2178 O O . ARG A 1 280 ? 24.536 12.441 -33.585 1.00 94.44 280 ARG A O 1
ATOM 2185 N N . ALA A 1 281 ? 23.040 12.813 -31.945 1.00 95.00 281 ALA A N 1
ATOM 2186 C CA . ALA A 1 281 ? 23.390 11.646 -31.143 1.00 95.00 281 ALA A CA 1
ATOM 2187 C C . ALA A 1 281 ? 23.062 10.340 -31.884 1.00 95.00 281 ALA A C 1
ATOM 2189 O O . ALA A 1 281 ? 23.925 9.474 -32.006 1.00 95.00 281 ALA A O 1
ATOM 2190 N N . GLU A 1 282 ? 21.869 10.242 -32.477 1.00 95.75 282 GLU A N 1
ATOM 2191 C CA . GLU A 1 282 ? 21.464 9.079 -33.278 1.00 95.75 282 GLU A CA 1
ATOM 2192 C C . GLU A 1 282 ? 22.348 8.881 -34.504 1.00 95.75 282 GLU A C 1
ATOM 2194 O O . GLU A 1 282 ? 22.829 7.775 -34.748 1.00 95.75 282 GLU A O 1
ATOM 2199 N N . ALA A 1 283 ? 22.600 9.961 -35.249 1.00 96.00 283 ALA A N 1
ATOM 2200 C CA . ALA A 1 283 ? 23.470 9.909 -36.418 1.00 96.00 283 ALA A CA 1
ATOM 2201 C C . ALA A 1 283 ? 24.889 9.460 -36.039 1.00 96.00 283 ALA A C 1
ATOM 2203 O O . ALA A 1 283 ? 25.487 8.646 -36.740 1.00 96.00 283 ALA A O 1
ATOM 2204 N N . LYS A 1 284 ? 25.410 9.942 -34.904 1.00 95.69 284 LYS A N 1
ATOM 2205 C CA . LYS A 1 284 ? 26.734 9.570 -34.396 1.00 95.69 284 LYS A CA 1
ATOM 2206 C C . LYS A 1 284 ? 26.796 8.108 -33.978 1.00 95.69 284 LYS A C 1
ATOM 2208 O O . LYS A 1 284 ? 27.739 7.420 -34.356 1.00 95.69 284 LYS A O 1
ATOM 2213 N N . GLN A 1 285 ? 25.792 7.619 -33.256 1.00 95.25 285 GLN A N 1
ATOM 2214 C CA . GLN A 1 285 ? 25.739 6.218 -32.846 1.00 95.25 285 GLN A CA 1
ATOM 2215 C C . GLN A 1 285 ? 25.666 5.282 -34.059 1.00 95.25 285 GLN A C 1
ATOM 2217 O O . GLN A 1 285 ? 26.376 4.275 -34.116 1.00 95.25 285 GLN A O 1
ATOM 2222 N N . ALA A 1 286 ? 24.855 5.633 -35.059 1.00 96.00 286 ALA A N 1
ATOM 2223 C CA . ALA A 1 286 ? 24.761 4.866 -36.294 1.00 96.00 286 ALA A CA 1
ATOM 2224 C C . ALA A 1 286 ? 26.066 4.908 -37.102 1.00 96.00 286 ALA A C 1
ATOM 2226 O O . ALA A 1 286 ? 26.485 3.880 -37.629 1.00 96.00 286 ALA A O 1
ATOM 2227 N N . TRP A 1 287 ? 26.742 6.060 -37.151 1.00 96.19 287 TRP A N 1
ATOM 2228 C CA . TRP A 1 287 ? 28.050 6.216 -37.796 1.00 96.19 287 TRP A CA 1
ATOM 2229 C C . TRP A 1 287 ? 29.132 5.344 -37.147 1.00 96.19 287 TRP A C 1
ATOM 2231 O O . TRP A 1 287 ? 29.843 4.629 -37.856 1.00 96.19 287 TRP A O 1
ATOM 2241 N N . LEU A 1 288 ? 29.206 5.335 -35.812 1.00 95.62 288 LEU A N 1
ATOM 2242 C CA . LEU A 1 288 ? 30.121 4.467 -35.060 1.00 95.62 288 LEU A CA 1
ATOM 2243 C C . LEU A 1 288 ? 29.827 2.985 -35.331 1.00 95.62 288 LEU A C 1
ATOM 2245 O O . LEU A 1 288 ? 30.729 2.222 -35.666 1.00 95.62 288 LEU A O 1
ATOM 2249 N N . THR A 1 289 ? 28.553 2.588 -35.277 1.00 94.25 289 THR A N 1
ATOM 2250 C CA . THR A 1 289 ? 28.123 1.192 -35.498 1.00 94.25 289 THR A CA 1
ATOM 2251 C C . THR A 1 289 ? 28.360 0.730 -36.942 1.00 94.25 289 THR A C 1
ATOM 2253 O O . THR A 1 289 ? 28.672 -0.433 -37.196 1.00 94.25 289 THR A O 1
ATOM 2256 N N . ALA A 1 290 ? 28.244 1.642 -37.909 1.00 94.88 290 ALA A N 1
ATOM 2257 C CA . ALA A 1 290 ? 28.553 1.385 -39.313 1.00 94.88 290 ALA A CA 1
ATOM 2258 C C . ALA A 1 290 ? 30.063 1.384 -39.608 1.00 94.88 290 ALA A C 1
ATOM 2260 O O . ALA A 1 290 ? 30.459 1.110 -40.743 1.00 94.88 290 ALA A O 1
ATOM 2261 N N . GLY A 1 291 ? 30.910 1.683 -38.616 1.00 91.88 291 GLY A N 1
ATOM 2262 C CA . GLY A 1 291 ? 32.353 1.770 -38.790 1.00 91.88 291 GLY A CA 1
ATOM 2263 C C . GLY A 1 291 ? 32.760 2.889 -39.747 1.00 91.88 291 GLY A C 1
ATOM 2264 O O . GLY A 1 291 ? 33.731 2.719 -40.484 1.00 91.88 291 GLY A O 1
ATOM 2265 N N . GLY A 1 292 ? 32.018 3.997 -39.760 1.00 91.62 292 GLY A N 1
ATOM 2266 C CA . GLY A 1 292 ? 32.381 5.207 -40.492 1.00 91.62 292 GLY A CA 1
ATOM 2267 C C . GLY A 1 292 ? 31.692 5.414 -41.843 1.00 91.62 292 GLY A C 1
ATOM 2268 O O . GLY A 1 292 ? 31.760 6.512 -42.391 1.00 91.62 292 GLY A O 1
ATOM 2269 N N . ASP A 1 293 ? 31.014 4.389 -42.363 1.00 94.44 293 ASP A N 1
ATOM 2270 C CA . ASP A 1 293 ? 30.292 4.429 -43.640 1.00 94.44 293 ASP A CA 1
ATOM 2271 C C . ASP A 1 293 ? 28.984 5.229 -43.509 1.00 94.44 293 ASP A C 1
ATOM 2273 O O . ASP A 1 293 ? 28.089 4.862 -42.742 1.00 94.44 293 ASP A O 1
ATOM 2277 N N . THR A 1 294 ? 28.872 6.330 -44.255 1.00 93.94 294 THR A N 1
ATOM 2278 C CA . THR A 1 294 ? 27.764 7.293 -44.160 1.00 93.94 294 THR A CA 1
ATOM 2279 C C . THR A 1 294 ? 26.440 6.747 -44.688 1.00 93.94 294 THR A C 1
ATOM 2281 O O . THR A 1 294 ? 25.400 6.962 -44.061 1.00 93.94 294 THR A O 1
ATOM 2284 N N . GLU A 1 295 ? 26.440 6.008 -45.797 1.00 94.25 295 GLU A N 1
ATOM 2285 C CA . GLU A 1 295 ? 25.213 5.438 -46.357 1.00 94.25 295 GLU A CA 1
ATOM 2286 C C . GLU A 1 295 ? 24.687 4.287 -45.504 1.00 94.25 295 GLU A C 1
ATOM 2288 O O . GLU A 1 295 ? 23.484 4.191 -45.230 1.00 94.25 295 GLU A O 1
ATOM 2293 N N . ARG A 1 296 ? 25.587 3.403 -45.061 1.00 94.81 296 ARG A N 1
ATOM 2294 C CA . ARG A 1 296 ? 25.234 2.314 -44.150 1.00 94.81 296 ARG A CA 1
ATOM 2295 C C . ARG A 1 296 ? 24.724 2.874 -42.827 1.00 94.81 296 ARG A C 1
ATOM 2297 O O . ARG A 1 296 ? 23.725 2.361 -42.321 1.00 94.81 296 ARG A O 1
ATOM 2304 N N . ALA A 1 297 ? 25.353 3.927 -42.303 1.00 95.94 297 ALA A N 1
ATOM 2305 C CA . ALA A 1 297 ? 24.886 4.622 -41.108 1.00 95.94 297 ALA A CA 1
ATOM 2306 C C . ALA A 1 297 ? 23.483 5.207 -41.301 1.00 95.94 297 ALA A C 1
ATOM 2308 O O . ALA A 1 297 ? 22.629 4.989 -40.449 1.00 95.94 297 ALA A O 1
ATOM 2309 N N . ALA A 1 298 ? 23.203 5.875 -42.425 1.00 95.69 298 ALA A N 1
ATOM 2310 C CA . ALA A 1 298 ? 21.876 6.424 -42.710 1.00 95.69 298 ALA A CA 1
ATOM 2311 C C . ALA A 1 298 ? 20.798 5.325 -42.782 1.00 95.69 298 ALA A C 1
ATOM 2313 O O . ALA A 1 298 ? 19.777 5.404 -42.093 1.00 95.69 298 ALA A O 1
ATOM 2314 N N . ARG A 1 299 ? 21.047 4.244 -43.537 1.00 93.50 299 ARG A N 1
ATOM 2315 C CA . ARG A 1 299 ? 20.119 3.099 -43.626 1.00 93.50 299 ARG A CA 1
ATOM 2316 C C . ARG A 1 299 ? 19.890 2.433 -42.266 1.00 93.50 299 ARG A C 1
ATOM 2318 O O . ARG A 1 299 ? 18.764 2.047 -41.953 1.00 93.50 299 ARG A O 1
ATOM 2325 N N . GLN A 1 300 ? 20.937 2.287 -41.452 1.00 94.25 300 GLN A N 1
ATOM 2326 C CA . GLN A 1 300 ? 20.818 1.731 -40.103 1.00 94.25 300 GLN A CA 1
ATOM 2327 C C . GLN A 1 300 ? 20.023 2.660 -39.181 1.00 94.25 300 GLN A C 1
ATOM 2329 O O . GLN A 1 300 ? 19.079 2.207 -38.544 1.00 94.25 300 GLN A O 1
ATOM 2334 N N . ALA A 1 301 ? 20.346 3.953 -39.167 1.00 95.69 301 ALA A N 1
ATOM 2335 C CA . ALA A 1 301 ? 19.705 4.932 -38.299 1.00 95.69 301 ALA A CA 1
ATOM 2336 C C . ALA A 1 301 ? 18.198 5.051 -38.566 1.00 95.69 301 ALA A C 1
ATOM 2338 O O . ALA A 1 301 ? 17.413 5.142 -37.622 1.00 95.69 301 ALA A O 1
ATOM 2339 N N . LEU A 1 302 ? 17.779 4.999 -39.837 1.00 94.31 302 LEU A N 1
ATOM 2340 C CA . LEU A 1 302 ? 16.361 4.985 -40.196 1.00 94.31 302 LEU A CA 1
ATOM 2341 C C . LEU A 1 302 ? 15.657 3.726 -39.665 1.00 94.31 302 LEU A C 1
ATOM 2343 O O . LEU A 1 302 ? 14.593 3.830 -39.054 1.00 94.31 302 LEU A O 1
ATOM 2347 N N . ARG A 1 303 ? 16.262 2.542 -39.839 1.00 94.12 303 ARG A N 1
ATOM 2348 C CA . ARG A 1 303 ? 15.710 1.281 -39.311 1.00 94.12 303 ARG A CA 1
ATOM 2349 C C . ARG A 1 303 ? 15.599 1.300 -37.789 1.00 94.12 303 ARG A C 1
ATOM 2351 O O . ARG A 1 303 ? 14.544 0.954 -37.262 1.00 94.12 303 ARG A O 1
ATOM 2358 N N . ASP A 1 304 ? 16.645 1.749 -37.102 1.00 95.19 304 ASP A N 1
ATOM 2359 C CA . ASP A 1 304 ? 16.664 1.851 -35.641 1.00 95.19 304 ASP A CA 1
ATOM 2360 C C . ASP A 1 304 ? 15.593 2.823 -35.148 1.00 95.19 304 ASP A C 1
ATOM 2362 O O . ASP A 1 304 ? 14.886 2.536 -34.183 1.00 95.19 304 ASP A O 1
ATOM 2366 N N . ARG A 1 305 ? 15.418 3.958 -35.833 1.00 95.12 305 ARG A N 1
ATOM 2367 C CA . ARG A 1 305 ? 14.386 4.935 -35.486 1.00 95.12 305 ARG A CA 1
ATOM 2368 C C . ARG A 1 305 ? 12.980 4.351 -35.612 1.00 95.12 305 ARG A C 1
ATOM 2370 O O . ARG A 1 305 ? 12.183 4.507 -34.690 1.00 95.12 305 ARG A O 1
ATOM 2377 N N . LEU A 1 306 ? 12.687 3.651 -36.704 1.00 94.25 306 LEU A N 1
ATOM 2378 C CA . LEU A 1 306 ? 11.391 2.994 -36.901 1.00 94.25 306 LEU A CA 1
ATOM 2379 C C . LEU A 1 306 ? 11.150 1.876 -35.874 1.00 94.25 306 LEU A C 1
ATOM 2381 O O . LEU A 1 306 ? 10.040 1.743 -35.358 1.00 94.25 306 LEU A O 1
ATOM 2385 N N . ALA A 1 307 ? 12.186 1.107 -35.525 1.00 95.94 307 ALA A N 1
ATOM 2386 C CA . ALA A 1 307 ? 12.100 0.080 -34.489 1.00 95.94 307 ALA A CA 1
ATOM 2387 C C . ALA A 1 307 ? 11.767 0.680 -33.112 1.00 95.94 307 ALA A C 1
ATOM 2389 O O . ALA A 1 307 ? 10.861 0.193 -32.437 1.00 95.94 307 ALA A O 1
ATOM 2390 N N . LYS A 1 308 ? 12.425 1.783 -32.735 1.00 96.94 308 LYS A N 1
ATOM 2391 C CA . LYS A 1 308 ? 12.160 2.501 -31.476 1.00 96.94 308 LYS A CA 1
ATOM 2392 C C . LYS A 1 308 ? 10.747 3.083 -31.419 1.00 96.94 308 LYS A C 1
ATOM 2394 O O . LYS A 1 308 ? 10.099 3.016 -30.381 1.00 96.94 308 LYS A O 1
ATOM 2399 N N . VAL A 1 309 ? 10.230 3.620 -32.527 1.00 95.94 309 VAL A N 1
ATOM 2400 C CA . VAL A 1 309 ? 8.831 4.087 -32.593 1.00 95.94 309 VAL A CA 1
ATOM 2401 C C . VAL A 1 309 ? 7.856 2.920 -32.430 1.00 95.94 309 VAL A C 1
ATOM 2403 O O . VAL A 1 309 ? 6.890 3.027 -31.677 1.00 95.94 309 VAL A O 1
ATOM 2406 N N . LYS A 1 310 ? 8.134 1.773 -33.063 1.00 95.81 310 LYS A N 1
ATOM 2407 C CA . LYS A 1 310 ? 7.328 0.557 -32.892 1.00 95.81 310 LYS A CA 1
ATOM 2408 C C . LYS A 1 310 ? 7.329 0.060 -31.441 1.00 95.81 310 LYS A C 1
ATOM 2410 O O . LYS A 1 310 ? 6.290 -0.383 -30.957 1.00 95.81 310 LYS A O 1
ATOM 2415 N N . GLU A 1 311 ? 8.462 0.152 -30.749 1.00 97.31 311 GLU A N 1
ATOM 2416 C CA . GLU A 1 311 ? 8.577 -0.171 -29.322 1.00 97.31 311 GLU A CA 1
ATOM 2417 C C . GLU A 1 311 ? 7.720 0.767 -28.457 1.00 97.31 311 GLU A C 1
ATOM 2419 O O . GLU A 1 311 ? 6.902 0.292 -27.669 1.00 97.31 311 GLU A O 1
ATOM 2424 N N . LEU A 1 312 ? 7.817 2.088 -28.658 1.00 96.75 312 LEU A N 1
ATOM 2425 C CA . LEU A 1 312 ? 6.970 3.065 -27.956 1.00 96.75 312 LEU A CA 1
ATOM 2426 C C . LEU A 1 312 ? 5.475 2.815 -28.207 1.00 96.75 312 LEU A C 1
ATOM 2428 O O . LEU A 1 312 ? 4.661 2.900 -27.285 1.00 96.75 312 LEU A O 1
ATOM 2432 N N . ARG A 1 313 ? 5.111 2.421 -29.430 1.00 95.50 313 ARG A N 1
ATOM 2433 C CA . ARG A 1 313 ? 3.737 2.052 -29.780 1.00 95.50 313 ARG A CA 1
ATOM 2434 C C . ARG A 1 313 ? 3.257 0.801 -29.050 1.00 95.50 313 ARG A C 1
ATOM 2436 O O . ARG A 1 313 ? 2.121 0.781 -28.580 1.00 95.50 313 ARG A O 1
ATOM 2443 N N . ALA A 1 314 ? 4.107 -0.216 -28.907 1.00 95.69 314 ALA A N 1
ATOM 2444 C CA . ALA A 1 314 ? 3.790 -1.414 -28.127 1.00 95.69 314 ALA A CA 1
ATOM 2445 C C . ALA A 1 314 ? 3.571 -1.104 -26.633 1.00 95.69 314 ALA A C 1
ATOM 2447 O O . ALA A 1 314 ? 2.807 -1.801 -25.970 1.00 95.69 314 ALA A O 1
ATOM 2448 N N . LEU A 1 315 ? 4.179 -0.027 -26.126 1.00 94.75 315 LEU A N 1
ATOM 2449 C CA . LEU A 1 315 ? 3.990 0.481 -24.762 1.00 94.75 315 LEU A CA 1
ATOM 2450 C C . LEU A 1 315 ? 2.740 1.369 -24.597 1.00 94.75 315 LEU A C 1
ATOM 2452 O O . LEU A 1 315 ? 2.512 1.906 -23.514 1.00 94.75 315 LEU A O 1
ATOM 2456 N N . GLY A 1 316 ? 1.918 1.513 -25.643 1.00 93.81 316 GLY A N 1
ATOM 2457 C CA . GLY A 1 316 ? 0.636 2.225 -25.601 1.00 93.81 316 GLY A CA 1
ATOM 2458 C C . GLY A 1 316 ? 0.649 3.635 -26.197 1.00 93.81 316 GLY A C 1
ATOM 2459 O O . GLY A 1 316 ? -0.386 4.299 -26.181 1.00 93.81 316 GLY A O 1
ATOM 2460 N N . PHE A 1 317 ? 1.771 4.104 -26.755 1.00 95.88 317 PHE A N 1
ATOM 2461 C CA . PHE A 1 317 ? 1.866 5.430 -27.381 1.00 95.88 317 PHE A CA 1
ATOM 2462 C C . PHE A 1 317 ? 1.609 5.349 -28.891 1.00 95.88 317 PHE A C 1
ATOM 2464 O O . PHE A 1 317 ? 2.521 5.138 -29.684 1.00 95.88 317 PHE A O 1
ATOM 2471 N N . SER A 1 318 ? 0.346 5.488 -29.301 1.00 91.44 318 SER A N 1
ATOM 2472 C CA . SER A 1 318 ? -0.081 5.293 -30.697 1.00 91.44 318 SER A CA 1
ATOM 2473 C C . SER A 1 318 ? 0.199 6.465 -31.646 1.00 91.44 318 SER A C 1
ATOM 2475 O O . SER A 1 318 ? 0.115 6.279 -32.856 1.00 91.44 318 SER A O 1
ATOM 2477 N N . ASP A 1 319 ? 0.495 7.657 -31.124 1.00 93.56 319 ASP A N 1
ATOM 2478 C CA . ASP A 1 319 ? 0.826 8.838 -31.930 1.00 93.56 319 ASP A CA 1
ATOM 2479 C C . ASP A 1 319 ? 2.277 8.751 -32.431 1.00 93.56 319 ASP A C 1
ATOM 2481 O O . ASP A 1 319 ? 3.232 9.039 -31.701 1.00 93.56 319 ASP A O 1
ATOM 2485 N N . GLU A 1 320 ? 2.442 8.316 -33.682 1.00 91.25 320 GLU A N 1
ATOM 2486 C CA . GLU A 1 320 ? 3.756 8.127 -34.301 1.00 91.25 320 GLU A CA 1
ATOM 2487 C C . GLU A 1 320 ? 4.516 9.448 -34.462 1.00 91.25 320 GLU A C 1
ATOM 2489 O O . GLU A 1 320 ? 5.714 9.494 -34.175 1.00 91.25 320 GLU A O 1
ATOM 2494 N N . ALA A 1 321 ? 3.838 10.538 -34.839 1.00 91.81 321 ALA A N 1
ATOM 2495 C CA . ALA A 1 321 ? 4.466 11.847 -35.004 1.00 91.81 321 ALA A CA 1
ATOM 2496 C C . ALA A 1 321 ? 5.044 12.341 -33.673 1.00 91.81 321 ALA A C 1
ATOM 2498 O O . ALA A 1 321 ? 6.208 12.755 -33.606 1.00 91.81 321 ALA A O 1
ATOM 2499 N N . ARG A 1 322 ? 4.277 12.194 -32.586 1.00 94.06 322 ARG A N 1
ATOM 2500 C CA . ARG A 1 322 ? 4.748 12.520 -31.238 1.00 94.06 322 ARG A CA 1
ATOM 2501 C C . ARG A 1 322 ? 5.894 11.615 -30.793 1.00 94.06 322 ARG A C 1
ATOM 2503 O O . ARG A 1 322 ? 6.846 12.114 -30.195 1.00 94.06 322 ARG A O 1
ATOM 2510 N N . CYS A 1 323 ? 5.849 10.316 -31.102 1.00 95.06 323 CYS A N 1
ATOM 2511 C CA . CYS A 1 323 ? 6.949 9.385 -30.820 1.00 95.06 323 CYS A CA 1
ATOM 2512 C C . CYS A 1 323 ? 8.238 9.789 -31.548 1.00 95.06 323 CYS A C 1
ATOM 2514 O O . CYS A 1 323 ? 9.316 9.792 -30.945 1.00 95.06 323 CYS A O 1
ATOM 2516 N N . HIS A 1 324 ? 8.142 10.182 -32.821 1.00 94.88 324 HIS A N 1
ATOM 2517 C CA . HIS A 1 324 ? 9.272 10.748 -33.547 1.00 94.88 324 HIS A CA 1
ATOM 2518 C C . HIS A 1 324 ? 9.762 12.036 -32.871 1.00 94.88 324 HIS A C 1
ATOM 2520 O O . HIS A 1 324 ? 10.956 12.168 -32.631 1.00 94.88 324 HIS A O 1
ATOM 2526 N N . GLU A 1 325 ? 8.898 12.965 -32.494 1.00 94.69 325 GLU A N 1
ATOM 2527 C CA . GLU A 1 325 ? 9.333 14.205 -31.844 1.00 94.69 325 GLU A CA 1
ATOM 2528 C C . GLU A 1 325 ? 10.102 13.949 -30.529 1.00 94.69 325 GLU A C 1
ATOM 2530 O O . GLU A 1 325 ? 11.214 14.453 -30.345 1.00 94.69 325 GLU A O 1
ATOM 2535 N N . VAL A 1 326 ? 9.567 13.115 -29.629 1.00 96.00 326 VAL A N 1
ATOM 2536 C CA . VAL A 1 326 ? 10.204 12.864 -28.323 1.00 96.00 326 VAL A CA 1
ATOM 2537 C C . VAL A 1 326 ? 11.494 12.051 -28.431 1.00 96.00 326 VAL A C 1
ATOM 2539 O O . VAL A 1 326 ? 12.418 12.256 -27.641 1.00 96.00 326 VAL A O 1
ATOM 2542 N N . LEU A 1 327 ? 11.606 11.161 -29.423 1.00 96.00 327 LEU A N 1
ATOM 2543 C CA . LEU A 1 327 ? 12.856 10.457 -29.705 1.00 96.00 327 LEU A CA 1
ATOM 2544 C C . LEU A 1 327 ? 13.916 11.427 -30.231 1.00 96.00 327 LEU A C 1
ATOM 2546 O O . LEU A 1 327 ? 15.081 11.303 -29.880 1.00 96.00 327 LEU A O 1
ATOM 2550 N N . TRP A 1 328 ? 13.535 12.437 -31.015 1.00 95.12 328 TRP A N 1
ATOM 2551 C CA . TRP A 1 328 ? 14.475 13.487 -31.412 1.00 95.12 328 TRP A CA 1
ATOM 2552 C C . TRP A 1 328 ? 14.950 14.311 -30.201 1.00 95.12 328 TRP A C 1
ATOM 2554 O O . TRP A 1 328 ? 16.155 14.512 -30.039 1.00 95.12 328 TRP A O 1
ATOM 2564 N N . GLN A 1 329 ? 14.033 14.713 -29.312 1.00 95.12 329 GLN A N 1
ATOM 2565 C CA . GLN A 1 329 ? 14.354 15.482 -28.095 1.00 95.12 329 GLN A CA 1
ATOM 2566 C C . GLN A 1 329 ? 15.246 14.712 -27.109 1.00 95.12 329 GLN A C 1
ATOM 2568 O O . GLN A 1 329 ? 16.068 15.311 -26.422 1.00 95.12 329 GLN A O 1
ATOM 2573 N N . SER A 1 330 ? 15.104 13.387 -27.050 1.00 95.62 330 SER A N 1
ATOM 2574 C CA . SER A 1 330 ? 15.866 12.504 -26.155 1.00 95.62 330 SER A CA 1
ATOM 2575 C C . SER A 1 330 ? 17.153 11.947 -26.774 1.00 95.62 330 SER A C 1
ATOM 2577 O O . SER A 1 330 ? 17.742 11.020 -26.226 1.00 95.62 330 SER A O 1
ATOM 2579 N N . GLY A 1 331 ? 17.597 12.459 -27.928 1.00 94.25 331 GLY A N 1
ATOM 2580 C CA . GLY A 1 331 ? 18.809 11.950 -28.581 1.00 94.25 331 GLY A CA 1
ATOM 2581 C C . GLY A 1 331 ? 18.679 10.507 -29.091 1.00 94.25 331 GLY A C 1
ATOM 2582 O O . GLY A 1 331 ? 19.681 9.816 -29.256 1.00 94.25 331 GLY A O 1
ATOM 2583 N N . GLY A 1 332 ? 17.450 10.045 -29.324 1.00 94.12 332 GLY A N 1
ATOM 2584 C CA . GLY A 1 332 ? 17.115 8.693 -29.759 1.00 94.12 332 GLY A CA 1
ATOM 2585 C C . GLY A 1 332 ? 17.018 7.663 -28.641 1.00 94.12 332 GLY A C 1
ATOM 2586 O O . GLY A 1 332 ? 16.974 6.468 -28.943 1.00 94.12 332 GLY A O 1
ATOM 2587 N N . GLU A 1 333 ? 17.015 8.074 -27.375 1.00 95.81 333 GLU A N 1
ATOM 2588 C CA . GLU A 1 333 ? 16.890 7.157 -26.244 1.00 95.81 333 GLU A CA 1
ATOM 2589 C C . GLU A 1 333 ? 15.424 6.835 -25.941 1.00 95.81 333 GLU A C 1
ATOM 2591 O O . GLU A 1 333 ? 14.643 7.707 -25.562 1.00 95.81 333 GLU A O 1
ATOM 2596 N N . VAL A 1 334 ? 15.052 5.554 -26.016 1.00 96.00 334 VAL A N 1
ATOM 2597 C CA . VAL A 1 334 ? 13.676 5.104 -25.731 1.00 96.00 334 VAL A CA 1
ATOM 2598 C C . VAL A 1 334 ? 13.260 5.465 -24.305 1.00 96.00 334 VAL A C 1
ATOM 2600 O O . VAL A 1 334 ? 12.161 5.969 -24.088 1.00 96.00 334 VAL A O 1
ATOM 2603 N N . ARG A 1 335 ? 14.156 5.290 -23.325 1.00 96.38 335 ARG A N 1
ATOM 2604 C CA . ARG A 1 335 ? 13.878 5.633 -21.924 1.00 96.38 335 ARG A CA 1
ATOM 2605 C C . ARG A 1 335 ? 13.622 7.131 -21.736 1.00 96.38 335 ARG A C 1
ATOM 2607 O O . ARG A 1 335 ? 12.681 7.498 -21.038 1.00 96.38 335 ARG A O 1
ATOM 2614 N N . GLY A 1 336 ? 14.426 7.987 -22.367 1.00 96.62 336 GLY A N 1
ATOM 2615 C CA . GLY A 1 336 ? 14.225 9.437 -22.335 1.00 96.62 336 GLY A CA 1
ATOM 2616 C C . GLY A 1 336 ? 12.910 9.847 -23.005 1.00 96.62 336 GLY A C 1
ATOM 2617 O O . GLY A 1 336 ? 12.142 10.623 -22.435 1.00 96.62 336 GLY A O 1
ATOM 2618 N N . ALA A 1 337 ? 12.607 9.266 -24.169 1.00 96.75 337 ALA A N 1
ATOM 2619 C CA . ALA A 1 337 ? 11.344 9.476 -24.872 1.00 96.75 337 ALA A CA 1
ATOM 2620 C C . ALA A 1 337 ? 10.124 9.055 -24.032 1.00 96.75 337 ALA A C 1
ATOM 2622 O O . ALA A 1 337 ? 9.151 9.805 -23.954 1.00 96.75 337 ALA A O 1
ATOM 2623 N N . LEU A 1 338 ? 10.191 7.909 -23.343 1.00 96.75 338 LEU A N 1
ATOM 2624 C CA . LEU A 1 338 ? 9.129 7.442 -22.446 1.00 96.75 338 LEU A CA 1
ATOM 2625 C C . LEU A 1 338 ? 8.843 8.434 -21.320 1.00 96.75 338 LEU A C 1
ATOM 2627 O O . LEU A 1 338 ? 7.680 8.737 -21.067 1.00 96.75 338 LEU A O 1
ATOM 2631 N N . VAL A 1 339 ? 9.878 8.995 -20.687 1.00 96.62 339 VAL A N 1
ATOM 2632 C CA . VAL A 1 339 ? 9.700 10.007 -19.631 1.00 96.62 339 VAL A CA 1
ATOM 2633 C C . VAL A 1 339 ? 8.943 11.229 -20.162 1.00 96.62 339 VAL A C 1
ATOM 2635 O O . VAL A 1 339 ? 8.044 11.739 -19.489 1.00 96.62 339 VAL A O 1
ATOM 2638 N N . LEU A 1 340 ? 9.267 11.687 -21.375 1.00 96.50 340 LEU A N 1
ATOM 2639 C CA . LEU A 1 340 ? 8.597 12.829 -22.007 1.00 96.50 340 LEU A CA 1
ATOM 2640 C C . LEU A 1 340 ? 7.138 12.527 -22.378 1.00 96.50 340 LEU A C 1
ATOM 2642 O O . LEU A 1 340 ? 6.288 13.410 -22.257 1.00 96.50 340 LEU A O 1
ATOM 2646 N N . LEU A 1 341 ? 6.840 11.295 -22.795 1.00 96.44 341 LEU A N 1
ATOM 2647 C CA . LEU A 1 341 ? 5.483 10.850 -23.125 1.00 96.44 341 LEU A CA 1
ATOM 2648 C C . LEU A 1 341 ? 4.616 10.621 -21.880 1.00 96.44 341 LEU A C 1
ATOM 2650 O O . LEU A 1 341 ? 3.429 10.938 -21.886 1.00 96.44 341 LEU A O 1
ATOM 2654 N N . GLN A 1 342 ? 5.198 10.096 -20.802 1.00 95.94 342 GLN A N 1
ATOM 2655 C CA . GLN A 1 342 ? 4.479 9.764 -19.570 1.00 95.94 342 GLN A CA 1
ATOM 2656 C C . GLN A 1 342 ? 4.230 10.979 -18.675 1.00 95.94 342 GLN A C 1
ATOM 2658 O O . GLN A 1 342 ? 3.214 11.025 -17.983 1.00 95.94 342 GLN A O 1
ATOM 2663 N N . ARG A 1 343 ? 5.118 11.982 -18.682 1.00 95.00 343 ARG A N 1
ATOM 2664 C CA . ARG A 1 343 ? 5.002 13.156 -17.800 1.00 95.00 343 ARG A CA 1
ATOM 2665 C C . ARG A 1 343 ? 3.638 13.869 -17.905 1.00 95.00 343 ARG A C 1
ATOM 2667 O O . ARG A 1 343 ? 3.033 14.080 -16.856 1.00 95.00 343 ARG A O 1
ATOM 2674 N N . PRO A 1 344 ? 3.087 14.169 -19.100 1.00 94.38 344 PRO A N 1
ATOM 2675 C CA . PRO A 1 344 ? 1.750 14.760 -19.216 1.00 94.38 344 PRO A CA 1
ATOM 2676 C C . PRO A 1 344 ? 0.624 13.893 -18.634 1.00 94.38 344 PRO A C 1
ATOM 2678 O O . PRO A 1 344 ? -0.349 14.433 -18.114 1.00 94.38 344 PRO A O 1
ATOM 2681 N N . LEU A 1 345 ? 0.753 12.561 -18.684 1.00 93.62 345 LEU A N 1
ATOM 2682 C CA . LEU A 1 345 ? -0.242 11.628 -18.137 1.00 93.62 345 LEU A CA 1
ATOM 2683 C C . LEU A 1 345 ? -0.260 11.635 -16.602 1.00 93.62 345 LEU A C 1
ATOM 2685 O O . LEU A 1 345 ? -1.301 11.403 -15.988 1.00 93.62 345 LEU A O 1
ATOM 2689 N N . LEU A 1 346 ? 0.890 11.911 -15.986 1.00 93.19 346 LEU A N 1
ATOM 2690 C CA . LEU A 1 346 ? 1.056 11.966 -14.533 1.00 93.19 346 LEU A CA 1
ATOM 2691 C C . LEU A 1 346 ? 0.749 13.352 -13.949 1.00 93.19 346 LEU A C 1
ATOM 2693 O O . LEU A 1 346 ? 0.470 13.465 -12.756 1.00 93.19 346 LEU A O 1
ATOM 2697 N N . GLU A 1 347 ? 0.736 14.400 -14.773 1.00 91.88 347 GLU A N 1
ATOM 2698 C CA . GLU A 1 347 ? 0.484 15.781 -14.348 1.00 91.88 347 GLU A CA 1
ATOM 2699 C C . GLU A 1 347 ? -0.818 15.958 -13.531 1.00 91.88 347 GLU A C 1
ATOM 2701 O O . GLU A 1 347 ? -0.787 16.633 -12.499 1.00 91.88 347 GLU A O 1
ATOM 2706 N N . PRO A 1 348 ? -1.963 15.330 -13.883 1.00 89.75 348 PRO A N 1
ATOM 2707 C CA . PRO A 1 348 ? -3.176 15.420 -13.068 1.00 89.75 348 PRO A CA 1
ATOM 2708 C C . PRO A 1 348 ? -3.024 14.786 -11.680 1.00 89.75 348 PRO A C 1
ATOM 2710 O O . PRO A 1 348 ? -3.633 15.252 -10.718 1.00 89.75 348 PRO A O 1
ATOM 2713 N N . PHE A 1 349 ? -2.221 13.725 -11.559 1.00 85.75 349 PHE A N 1
ATOM 2714 C CA . PHE A 1 349 ? -1.935 13.083 -10.275 1.00 85.75 349 PHE A CA 1
ATOM 2715 C C . PHE A 1 349 ? -1.055 13.987 -9.418 1.00 85.75 349 PHE A C 1
ATOM 2717 O O . PHE A 1 349 ? -1.393 14.229 -8.264 1.00 85.75 349 PHE A O 1
ATOM 2724 N N . HIS A 1 350 ? -0.006 14.562 -10.006 1.00 88.31 350 HIS A N 1
ATOM 2725 C CA . HIS A 1 350 ? 0.869 15.508 -9.321 1.00 88.31 350 HIS A CA 1
ATOM 2726 C C . HIS A 1 350 ? 0.101 16.736 -8.805 1.00 88.31 350 HIS A C 1
ATOM 2728 O O . HIS A 1 350 ? 0.254 17.121 -7.650 1.00 88.31 350 HIS A O 1
ATOM 2734 N N . LYS A 1 351 ? -0.800 17.308 -9.615 1.00 89.19 351 LYS A N 1
ATOM 2735 C CA . LYS A 1 351 ? -1.652 18.437 -9.197 1.00 89.19 351 LYS A CA 1
ATOM 2736 C C . LYS A 1 351 ? -2.608 18.088 -8.055 1.00 89.19 351 LYS A C 1
ATOM 2738 O O . LYS A 1 351 ? -2.897 18.956 -7.237 1.00 89.19 351 LYS A O 1
ATOM 2743 N N . ARG A 1 352 ? -3.104 16.846 -7.989 1.00 85.50 352 ARG A N 1
ATOM 2744 C CA . ARG A 1 352 ? -4.014 16.405 -6.918 1.00 85.50 352 ARG A CA 1
ATOM 2745 C C . ARG A 1 352 ? -3.354 16.357 -5.546 1.00 85.50 352 ARG A C 1
ATOM 2747 O O . ARG A 1 352 ? -4.037 16.670 -4.583 1.00 85.50 352 ARG A O 1
ATOM 2754 N N . ILE A 1 353 ? -2.059 16.044 -5.468 1.00 84.00 353 ILE A N 1
ATOM 2755 C CA . ILE A 1 353 ? -1.305 16.010 -4.198 1.00 84.00 353 ILE A CA 1
ATOM 2756 C C . ILE A 1 353 ? -1.410 17.350 -3.455 1.00 84.00 353 ILE A C 1
ATOM 2758 O O . ILE A 1 353 ? -1.454 17.387 -2.233 1.00 84.00 353 ILE A O 1
ATOM 2762 N N . TRP A 1 354 ? -1.488 18.449 -4.205 1.00 87.31 354 TRP A N 1
ATOM 2763 C CA . TRP A 1 354 ? -1.546 19.809 -3.673 1.00 87.31 354 TRP A CA 1
ATOM 2764 C C . TRP A 1 354 ? -2.968 20.390 -3.648 1.00 87.31 354 TRP A C 1
ATOM 2766 O O . TRP A 1 354 ? -3.137 21.596 -3.486 1.00 87.31 354 TRP A O 1
ATOM 2776 N N . SER A 1 355 ? -3.999 19.570 -3.869 1.00 85.88 355 SER A N 1
ATOM 2777 C CA . SER A 1 355 ? -5.389 20.026 -3.871 1.00 85.88 355 SER A CA 1
ATOM 2778 C C . SER A 1 355 ? -6.007 19.898 -2.480 1.00 85.88 355 SER A C 1
ATOM 2780 O O . SER A 1 355 ? -5.956 18.838 -1.877 1.00 85.88 355 SER A O 1
ATOM 2782 N N . GLU A 1 356 ? -6.689 20.947 -2.015 1.00 83.56 356 GLU A N 1
ATOM 2783 C CA . GLU A 1 356 ? -7.470 20.922 -0.762 1.00 83.56 356 GLU A CA 1
ATOM 2784 C C . GLU A 1 356 ? -8.822 20.195 -0.894 1.00 83.56 356 GLU A C 1
ATOM 2786 O O . GLU A 1 356 ? -9.624 20.166 0.038 1.00 83.56 356 GLU A O 1
ATOM 2791 N N . LYS A 1 357 ? -9.128 19.639 -2.072 1.00 79.81 357 LYS A N 1
ATOM 2792 C CA . LYS A 1 357 ? -10.392 18.936 -2.291 1.00 79.81 357 LYS A CA 1
ATOM 2793 C C . LYS A 1 357 ? -10.340 17.573 -1.597 1.00 79.81 357 LYS A C 1
ATOM 2795 O O . LYS A 1 357 ? -9.360 16.857 -1.800 1.00 79.81 357 LYS A O 1
ATOM 2800 N N . PRO A 1 358 ? -11.390 17.183 -0.852 1.00 74.62 358 PRO A N 1
ATOM 2801 C CA . PRO A 1 358 ? -11.460 15.848 -0.278 1.00 74.62 358 PRO A CA 1
ATOM 2802 C C . PRO A 1 358 ? -11.398 14.803 -1.393 1.00 74.62 358 PRO A C 1
ATOM 2804 O O . PRO A 1 358 ? -11.955 15.004 -2.480 1.00 74.62 358 PRO A O 1
ATOM 2807 N N . GLU A 1 359 ? -10.704 13.696 -1.131 1.00 69.56 359 GLU A N 1
ATOM 2808 C CA . GLU A 1 359 ? -10.659 12.590 -2.078 1.00 69.56 359 GLU A CA 1
ATOM 2809 C C . GLU A 1 359 ? -12.079 12.060 -2.313 1.00 69.56 359 GLU A C 1
ATOM 2811 O O . GLU A 1 359 ? -12.833 11.859 -1.356 1.00 69.56 359 GLU A O 1
ATOM 2816 N N . PRO A 1 360 ? -12.487 11.859 -3.578 1.00 70.88 360 PRO A N 1
ATOM 2817 C CA . PRO A 1 360 ? -13.787 11.281 -3.853 1.00 70.88 360 PRO A CA 1
ATOM 2818 C C . PRO A 1 360 ? -13.833 9.857 -3.280 1.00 70.88 360 PRO A C 1
ATOM 2820 O O . PRO A 1 360 ? -12.886 9.094 -3.503 1.00 70.88 360 PRO A O 1
ATOM 2823 N N . PRO A 1 361 ? -14.918 9.476 -2.580 1.00 73.88 361 PRO A N 1
ATOM 2824 C CA . PRO A 1 361 ? -15.068 8.117 -2.082 1.00 73.88 361 PRO A CA 1
ATOM 2825 C C . PRO A 1 361 ? -15.037 7.144 -3.260 1.00 73.88 361 PRO A C 1
ATOM 2827 O O . PRO A 1 361 ? -15.600 7.417 -4.327 1.00 73.88 361 PRO A O 1
ATOM 2830 N N . VAL A 1 362 ? -14.346 6.018 -3.087 1.00 76.62 362 VAL A N 1
ATOM 2831 C CA . VAL A 1 362 ? -14.262 5.019 -4.149 1.00 76.62 362 VAL A CA 1
ATOM 2832 C C . VAL A 1 362 ? -15.580 4.285 -4.270 1.00 76.62 362 VAL A C 1
ATOM 2834 O O . VAL A 1 362 ? -16.116 3.742 -3.308 1.00 76.62 362 VAL A O 1
ATOM 2837 N N . ASP A 1 363 ? -16.080 4.256 -5.499 1.00 84.50 363 ASP A N 1
ATOM 2838 C CA . ASP A 1 363 ? -17.201 3.415 -5.862 1.00 84.50 363 ASP A CA 1
ATOM 2839 C C . ASP A 1 363 ? -16.757 1.947 -5.856 1.00 84.50 363 ASP A C 1
ATOM 2841 O O . ASP A 1 363 ? -16.034 1.487 -6.744 1.00 84.50 363 ASP A O 1
ATOM 2845 N N . ILE A 1 364 ? -17.197 1.209 -4.839 1.00 86.50 364 ILE A N 1
ATOM 2846 C CA . ILE A 1 364 ? -16.957 -0.234 -4.708 1.00 86.50 364 ILE A CA 1
ATOM 2847 C C . ILE A 1 364 ? -17.566 -1.000 -5.899 1.00 86.50 364 ILE A C 1
ATOM 2849 O O . ILE A 1 364 ? -17.052 -2.052 -6.281 1.00 86.50 364 ILE A O 1
ATOM 2853 N N . HIS A 1 365 ? -18.606 -0.454 -6.539 1.00 86.31 365 HIS A N 1
ATOM 2854 C CA . HIS A 1 365 ? -19.305 -1.057 -7.677 1.00 86.31 365 HIS A CA 1
ATOM 2855 C C . HIS A 1 365 ? -18.704 -0.657 -9.034 1.00 86.31 365 HIS A C 1
ATOM 2857 O O . HIS A 1 365 ? -19.292 -0.935 -10.082 1.00 86.31 365 HIS A O 1
ATOM 2863 N N . HIS A 1 366 ? -17.520 -0.037 -9.041 1.00 87.06 366 HIS A N 1
ATOM 2864 C CA . HIS A 1 366 ? -16.845 0.373 -10.266 1.00 87.06 366 HIS A CA 1
ATOM 2865 C C . HIS A 1 366 ? -16.601 -0.834 -11.207 1.00 87.06 366 HIS A C 1
ATOM 2867 O O . HIS A 1 366 ? -16.136 -1.886 -10.758 1.00 87.06 366 HIS A O 1
ATOM 2873 N N . PRO A 1 367 ? -16.841 -0.703 -12.532 1.00 88.12 367 PRO A N 1
ATOM 2874 C CA . PRO A 1 367 ? -16.759 -1.828 -13.475 1.00 88.12 367 PRO A CA 1
ATOM 2875 C C . PRO A 1 367 ? -15.352 -2.440 -13.576 1.00 88.12 367 PRO A C 1
ATOM 2877 O O . PRO A 1 367 ? -15.201 -3.649 -13.752 1.00 88.12 367 PRO A O 1
ATOM 2880 N N . ASP A 1 368 ? -14.308 -1.619 -13.436 1.00 89.44 368 ASP A N 1
ATOM 2881 C CA . ASP A 1 368 ? -12.926 -2.093 -13.296 1.00 89.44 368 ASP A CA 1
ATOM 2882 C C . ASP A 1 368 ? -12.650 -2.539 -11.849 1.00 89.44 368 ASP A C 1
ATOM 2884 O O . ASP A 1 368 ? -12.261 -1.733 -11.001 1.00 89.44 368 ASP A O 1
ATOM 2888 N N . LYS A 1 369 ? -12.814 -3.840 -11.587 1.00 91.25 369 LYS A N 1
ATOM 2889 C CA . LYS A 1 369 ? -12.514 -4.468 -10.287 1.00 91.25 369 LYS A CA 1
ATOM 2890 C C . LYS A 1 369 ? -11.041 -4.342 -9.892 1.00 91.25 369 LYS A C 1
ATOM 2892 O O . LYS A 1 369 ? -10.727 -4.188 -8.715 1.00 91.25 369 LYS A O 1
ATOM 2897 N N . GLN A 1 370 ? -10.129 -4.369 -10.866 1.00 91.88 370 GLN A N 1
ATOM 2898 C CA . GLN A 1 370 ? -8.687 -4.279 -10.617 1.00 91.88 370 GLN A CA 1
ATOM 2899 C C . GLN A 1 370 ? -8.314 -2.892 -10.085 1.00 91.88 370 GLN A C 1
ATOM 2901 O O . GLN A 1 370 ? -7.424 -2.761 -9.244 1.00 91.88 370 GLN A O 1
ATOM 2906 N N . ARG A 1 371 ? -9.015 -1.844 -10.533 1.00 90.44 371 ARG A N 1
ATOM 2907 C CA . ARG A 1 371 ? -8.878 -0.497 -9.966 1.00 90.44 371 ARG A CA 1
ATOM 2908 C C . ARG A 1 371 ? -9.262 -0.460 -8.488 1.00 90.44 371 ARG A C 1
ATOM 2910 O O . ARG A 1 371 ? -8.526 0.141 -7.711 1.00 90.44 371 ARG A O 1
ATOM 2917 N N . VAL A 1 372 ? -10.369 -1.099 -8.111 1.00 91.94 372 VAL A N 1
ATOM 2918 C CA . VAL A 1 372 ? -10.824 -1.136 -6.713 1.00 91.94 372 VAL A CA 1
ATOM 2919 C C . VAL A 1 372 ? -9.849 -1.936 -5.849 1.00 91.94 372 VAL A C 1
ATOM 2921 O O . VAL A 1 372 ? -9.454 -1.453 -4.796 1.00 91.94 372 VAL A O 1
ATOM 2924 N N . CYS A 1 373 ? -9.359 -3.088 -6.319 1.00 93.56 373 CYS A N 1
ATOM 2925 C CA . CYS A 1 373 ? -8.339 -3.856 -5.596 1.00 93.56 373 CYS A CA 1
ATOM 2926 C C . CYS A 1 373 ? -7.033 -3.069 -5.396 1.00 93.56 373 CYS A C 1
ATOM 2928 O O . CYS A 1 373 ? -6.490 -3.074 -4.295 1.00 93.56 373 CYS A O 1
ATOM 2930 N N . ARG A 1 374 ? -6.547 -2.342 -6.418 1.00 92.94 374 ARG A N 1
ATOM 2931 C CA . ARG A 1 374 ? -5.377 -1.450 -6.274 1.00 92.94 374 ARG A CA 1
ATOM 2932 C C . ARG A 1 374 ? -5.610 -0.367 -5.226 1.00 92.94 374 ARG A C 1
ATOM 2934 O O . ARG A 1 374 ? -4.696 -0.047 -4.477 1.00 92.94 374 ARG A O 1
ATOM 2941 N N . TRP A 1 375 ? -6.815 0.198 -5.192 1.00 90.56 375 TRP A N 1
ATOM 2942 C CA . TRP A 1 375 ? -7.181 1.199 -4.199 1.00 90.56 375 TRP A CA 1
ATOM 2943 C C . TRP A 1 375 ? -7.243 0.613 -2.785 1.00 90.56 375 TRP A C 1
ATOM 2945 O O . TRP A 1 375 ? -6.617 1.170 -1.891 1.00 90.56 375 TRP A O 1
ATOM 2955 N N . LEU A 1 376 ? -7.906 -0.535 -2.600 1.00 92.00 376 LEU A N 1
ATOM 2956 C CA . LEU A 1 376 ? -7.965 -1.240 -1.314 1.00 92.00 376 LEU A CA 1
ATOM 2957 C C . LEU A 1 376 ? -6.561 -1.552 -0.786 1.00 92.00 376 LEU A C 1
ATOM 2959 O O . LEU A 1 376 ? -6.278 -1.306 0.383 1.00 92.00 376 LEU A O 1
ATOM 2963 N N . LEU A 1 377 ? -5.677 -2.036 -1.662 1.00 92.81 377 LEU A N 1
ATOM 2964 C CA . LEU A 1 377 ? -4.288 -2.324 -1.318 1.00 92.81 377 LEU A CA 1
ATOM 2965 C C . LEU A 1 377 ? -3.535 -1.063 -0.880 1.00 92.81 377 LEU A C 1
ATOM 2967 O O . LEU A 1 377 ? -2.832 -1.092 0.119 1.00 92.81 377 LEU A O 1
ATOM 2971 N N . ALA A 1 378 ? -3.678 0.035 -1.626 1.00 89.12 378 ALA A N 1
ATOM 2972 C CA . ALA A 1 378 ? -2.926 1.261 -1.380 1.00 89.12 378 ALA A CA 1
ATOM 2973 C C . ALA A 1 378 ? -3.425 2.051 -0.160 1.00 89.12 378 ALA A C 1
ATOM 2975 O O . ALA A 1 378 ? -2.616 2.671 0.523 1.00 89.12 378 ALA A O 1
ATOM 2976 N N . VAL A 1 379 ? -4.736 2.063 0.096 1.00 89.06 379 VAL A N 1
ATOM 2977 C CA . VAL A 1 379 ? -5.339 2.860 1.178 1.00 89.06 379 VAL A CA 1
ATOM 2978 C C . VAL A 1 379 ? -5.332 2.123 2.510 1.00 89.06 379 VAL A C 1
ATOM 2980 O O . VAL A 1 379 ? -5.079 2.744 3.538 1.00 89.06 379 VAL A O 1
ATOM 2983 N N . TYR A 1 380 ? -5.593 0.815 2.500 1.00 90.25 380 TYR A N 1
ATOM 2984 C CA . TYR A 1 380 ? -5.725 0.024 3.726 1.00 90.25 380 TYR A CA 1
ATOM 2985 C C . TYR A 1 380 ? -4.537 -0.902 4.003 1.00 90.25 380 TYR A C 1
ATOM 2987 O O . TYR A 1 380 ? -4.579 -1.651 4.974 1.00 90.25 380 TYR A O 1
ATOM 2995 N N . ASP A 1 381 ? -3.501 -0.870 3.160 1.00 91.75 381 ASP A N 1
ATOM 2996 C CA . ASP A 1 381 ? -2.281 -1.678 3.307 1.00 91.75 381 ASP A CA 1
ATOM 2997 C C . ASP A 1 381 ? -2.581 -3.173 3.533 1.00 91.75 381 ASP A C 1
ATOM 2999 O O . ASP A 1 381 ? -2.084 -3.830 4.450 1.00 91.75 381 ASP A O 1
ATOM 3003 N N . LEU A 1 382 ? -3.490 -3.717 2.714 1.00 92.25 382 LEU A N 1
ATOM 3004 C CA . LEU A 1 382 ? -3.900 -5.113 2.842 1.00 92.25 382 LEU A CA 1
ATOM 3005 C C . LEU A 1 382 ? -2.715 -6.066 2.572 1.00 92.25 382 LEU A C 1
ATOM 3007 O O . LEU A 1 382 ? -1.931 -5.827 1.654 1.00 92.25 382 LEU A O 1
ATOM 3011 N N . PRO A 1 383 ? -2.614 -7.219 3.268 1.00 91.94 383 PRO A N 1
ATOM 3012 C CA . PRO A 1 383 ? -1.418 -8.071 3.209 1.00 91.94 383 PRO A CA 1
ATOM 3013 C C . PRO A 1 383 ? -1.075 -8.644 1.827 1.00 91.94 383 PRO A C 1
ATOM 3015 O O . PRO A 1 383 ? 0.058 -9.055 1.583 1.00 91.94 383 PRO A O 1
ATOM 3018 N N . SER A 1 384 ? -2.061 -8.774 0.935 1.00 94.44 384 SER A N 1
ATOM 3019 C CA . SER A 1 384 ? -1.844 -9.310 -0.407 1.00 94.44 384 SER A CA 1
ATOM 3020 C C . SER A 1 384 ? -2.949 -8.915 -1.382 1.00 94.44 384 SER A C 1
ATOM 3022 O O . SER A 1 384 ? -4.059 -8.538 -0.997 1.00 94.44 384 SER A O 1
ATOM 3024 N N . TRP A 1 385 ? -2.669 -9.089 -2.675 1.00 94.44 385 TRP A N 1
ATOM 3025 C CA . TRP A 1 385 ? -3.667 -8.923 -3.731 1.00 94.44 385 TRP A CA 1
ATOM 3026 C C . TRP A 1 385 ? -4.891 -9.831 -3.531 1.00 94.44 385 TRP A C 1
ATOM 3028 O O . TRP A 1 385 ? -6.026 -9.379 -3.661 1.00 94.44 385 TRP A O 1
ATOM 3038 N N . GLY A 1 386 ? -4.676 -11.086 -3.118 1.00 94.81 386 GLY A N 1
ATOM 3039 C CA . GLY A 1 386 ? -5.765 -12.022 -2.820 1.00 94.81 386 GLY A CA 1
ATOM 3040 C C . GLY A 1 386 ? -6.657 -11.557 -1.662 1.00 94.81 386 GLY A C 1
ATOM 3041 O O . GLY A 1 386 ? -7.868 -11.758 -1.707 1.00 94.81 386 GLY A O 1
ATOM 3042 N N . ARG A 1 387 ? -6.098 -10.860 -0.657 1.00 94.25 387 ARG A N 1
ATOM 3043 C CA . ARG A 1 387 ? -6.898 -10.211 0.400 1.00 94.25 387 ARG A CA 1
ATOM 3044 C C . ARG A 1 387 ? -7.761 -9.080 -0.171 1.00 94.25 387 ARG A C 1
ATOM 3046 O O . ARG A 1 387 ? -8.923 -8.968 0.197 1.00 94.25 387 ARG A O 1
ATOM 3053 N N . CYS A 1 388 ? -7.250 -8.296 -1.118 1.00 95.38 388 CYS A N 1
ATOM 3054 C CA . CYS A 1 388 ? -8.029 -7.236 -1.773 1.00 95.38 388 CYS A CA 1
ATOM 3055 C C . CYS A 1 388 ? -9.213 -7.802 -2.569 1.00 95.38 388 CYS A C 1
ATOM 3057 O O . CYS A 1 388 ? -10.328 -7.291 -2.474 1.00 95.38 388 CYS A O 1
ATOM 3059 N N . GLU A 1 389 ? -8.987 -8.885 -3.317 1.00 95.00 389 GLU A N 1
ATOM 3060 C CA . GLU A 1 389 ? -10.049 -9.576 -4.056 1.00 95.00 389 GLU A CA 1
ATOM 3061 C C . GLU A 1 389 ? -11.092 -10.189 -3.116 1.00 95.00 389 GLU A C 1
ATOM 3063 O O . GLU A 1 389 ? -12.294 -10.079 -3.375 1.00 95.00 389 GLU A O 1
ATOM 3068 N N . LEU A 1 390 ? -10.655 -10.772 -1.994 1.00 94.75 390 LEU A N 1
ATOM 3069 C CA . LEU A 1 390 ? -11.551 -11.294 -0.965 1.00 94.75 390 LEU A CA 1
ATOM 3070 C C . LEU A 1 390 ? -12.417 -10.183 -0.358 1.00 94.75 390 LEU A C 1
ATOM 3072 O O . LEU A 1 390 ? -13.639 -10.332 -0.333 1.00 94.75 390 LEU A O 1
ATOM 3076 N N . ALA A 1 391 ? -11.818 -9.062 0.052 1.00 94.06 391 ALA A N 1
ATOM 3077 C CA . ALA A 1 391 ? -12.544 -7.908 0.581 1.00 94.06 391 ALA A CA 1
ATOM 3078 C C . ALA A 1 391 ? -13.580 -7.386 -0.425 1.00 94.06 391 ALA A C 1
ATOM 3080 O O . ALA A 1 391 ? -14.761 -7.277 -0.094 1.00 94.06 391 ALA A O 1
ATOM 3081 N N . LEU A 1 392 ? -13.178 -7.168 -1.682 1.00 93.88 392 LEU A N 1
ATOM 3082 C CA . LEU A 1 392 ? -14.090 -6.730 -2.739 1.00 93.88 392 LEU A CA 1
ATOM 3083 C C . LEU A 1 392 ? -15.242 -7.724 -2.956 1.00 93.88 392 LEU A C 1
ATOM 3085 O O . LEU A 1 392 ? -16.394 -7.325 -3.111 1.00 93.88 392 LEU A O 1
ATOM 3089 N N . SER A 1 393 ? -14.955 -9.026 -2.933 1.00 93.19 393 SER A N 1
ATOM 3090 C CA . SER A 1 393 ? -15.976 -10.063 -3.115 1.00 93.19 393 SER A CA 1
ATOM 3091 C C . SER A 1 393 ? -16.984 -10.160 -1.962 1.00 93.19 393 SER A C 1
ATOM 3093 O O . SER A 1 393 ? -18.095 -10.640 -2.178 1.00 93.19 393 SER A O 1
ATOM 3095 N N . LEU A 1 394 ? -16.597 -9.760 -0.746 1.00 92.00 394 LEU A N 1
ATOM 3096 C CA . LEU A 1 394 ? -17.484 -9.694 0.419 1.00 92.00 394 LEU A CA 1
ATOM 3097 C C . LEU A 1 394 ? -18.351 -8.431 0.373 1.00 92.00 394 LEU A C 1
ATOM 3099 O O . LEU A 1 394 ? -19.532 -8.497 0.692 1.00 92.00 394 LEU A O 1
ATOM 3103 N N . LEU A 1 395 ? -17.787 -7.307 -0.080 1.00 90.00 395 LEU A N 1
ATOM 3104 C CA . LEU A 1 395 ? -18.500 -6.030 -0.203 1.00 90.00 395 LEU A CA 1
ATOM 3105 C C . LEU A 1 395 ? -19.551 -6.026 -1.320 1.00 90.00 395 LEU A C 1
ATOM 3107 O O . LEU A 1 395 ? -20.562 -5.344 -1.208 1.00 90.00 395 LEU A O 1
ATOM 3111 N N . LEU A 1 396 ? -19.325 -6.788 -2.393 1.00 89.31 396 LEU A N 1
ATOM 3112 C CA . LEU A 1 396 ? -20.271 -6.927 -3.510 1.00 89.31 396 LEU A CA 1
ATOM 3113 C C . LEU A 1 396 ? -21.359 -7.991 -3.264 1.00 89.31 396 LEU A C 1
ATOM 3115 O O . LEU A 1 396 ? -22.216 -8.230 -4.124 1.00 89.31 396 LEU A O 1
ATOM 3119 N N . GLU A 1 397 ? -21.326 -8.683 -2.125 1.00 87.44 397 GLU A N 1
ATOM 3120 C CA . GLU A 1 397 ? -22.305 -9.715 -1.802 1.00 87.44 397 GLU A CA 1
ATOM 3121 C C . GLU A 1 397 ? -23.652 -9.059 -1.443 1.00 87.44 397 GLU A C 1
ATOM 3123 O O . GLU A 1 397 ? -23.763 -8.313 -0.479 1.00 87.44 397 GLU A O 1
ATOM 3128 N N . HIS A 1 398 ? -24.702 -9.330 -2.228 1.00 65.00 398 HIS A N 1
ATOM 3129 C CA . HIS A 1 398 ? -25.965 -8.568 -2.208 1.00 65.00 398 HIS A CA 1
ATOM 3130 C C . HIS A 1 398 ? -26.771 -8.694 -0.897 1.00 65.00 398 HIS A C 1
ATOM 3132 O O . HIS A 1 398 ? -27.774 -8.008 -0.715 1.00 65.00 398 HIS A O 1
ATOM 3138 N N . SER A 1 399 ? -26.354 -9.582 0.006 1.00 64.81 399 SER A N 1
ATOM 3139 C CA . SER A 1 399 ? -26.984 -9.850 1.302 1.00 64.81 399 SER A CA 1
ATOM 3140 C C . SER A 1 399 ? -26.187 -9.317 2.497 1.00 64.81 399 SER A C 1
ATOM 3142 O O . SER A 1 399 ? -26.564 -9.587 3.635 1.00 64.81 399 SER A O 1
ATOM 3144 N N . ALA A 1 400 ? -25.063 -8.636 2.270 1.00 63.88 400 ALA A N 1
ATOM 3145 C CA . ALA A 1 400 ? -24.117 -8.265 3.314 1.00 63.88 400 ALA A CA 1
ATOM 3146 C C . ALA A 1 400 ? -24.310 -6.806 3.780 1.00 63.88 400 ALA A C 1
ATOM 3148 O O . ALA A 1 400 ? -23.968 -5.887 3.039 1.00 63.88 400 ALA A O 1
ATOM 3149 N N . PRO A 1 401 ? -24.790 -6.546 5.013 1.00 77.75 401 PRO A N 1
ATOM 3150 C CA . PRO A 1 401 ? -24.871 -5.199 5.584 1.00 77.75 401 PRO A CA 1
ATOM 3151 C C . PRO A 1 401 ? -23.520 -4.751 6.179 1.00 77.75 401 PRO A C 1
ATOM 3153 O O . PRO A 1 401 ? -23.478 -4.145 7.249 1.00 77.75 401 PRO A O 1
ATOM 3156 N N . TYR A 1 402 ? -22.401 -5.115 5.549 1.00 82.88 402 TYR A N 1
ATOM 3157 C CA . TYR A 1 402 ? -21.071 -4.849 6.098 1.00 82.88 402 TYR A CA 1
ATOM 3158 C C . TYR A 1 402 ? -20.561 -3.485 5.635 1.00 82.88 402 TYR A C 1
ATOM 3160 O O . TYR A 1 402 ? -20.696 -3.131 4.464 1.00 82.88 402 TYR A O 1
ATOM 3168 N N . SER A 1 403 ? -19.949 -2.725 6.545 1.00 87.75 403 SER A N 1
ATOM 3169 C CA . SER A 1 403 ? -19.205 -1.528 6.149 1.00 87.75 403 SER A CA 1
ATOM 3170 C C . SER A 1 403 ? -17.854 -1.910 5.543 1.00 87.75 403 SER A C 1
ATOM 3172 O O . SER A 1 403 ? -17.338 -3.007 5.778 1.00 87.75 403 SER A O 1
ATOM 3174 N N . LEU A 1 404 ? -17.275 -0.994 4.767 1.00 89.19 404 LEU A N 1
ATOM 3175 C CA . LEU A 1 404 ? -15.964 -1.185 4.160 1.00 89.19 404 LEU A CA 1
ATOM 3176 C C . LEU A 1 404 ? -14.888 -1.439 5.220 1.00 89.19 404 LEU A C 1
ATOM 3178 O O . LEU A 1 404 ? -14.106 -2.380 5.091 1.00 89.19 404 LEU A O 1
ATOM 3182 N N . GLU A 1 405 ? -14.890 -0.637 6.278 1.00 90.06 405 GLU A N 1
ATOM 3183 C CA . GLU A 1 405 ? -13.913 -0.691 7.361 1.00 90.06 405 GLU A CA 1
ATOM 3184 C C . GLU A 1 405 ? -13.973 -2.032 8.100 1.00 90.06 405 GLU A C 1
ATOM 3186 O O . GLU A 1 405 ? -12.937 -2.647 8.353 1.00 90.06 405 GLU A O 1
ATOM 3191 N N . ASP A 1 406 ? -15.186 -2.526 8.376 1.00 91.19 406 ASP A N 1
ATOM 3192 C CA . ASP A 1 406 ? -15.371 -3.805 9.066 1.00 91.19 406 ASP A CA 1
ATOM 3193 C C . ASP A 1 406 ? -14.836 -4.973 8.217 1.00 91.19 406 ASP A C 1
ATOM 3195 O O . ASP A 1 406 ? -14.147 -5.857 8.735 1.00 91.19 406 ASP A O 1
ATOM 3199 N N . VAL A 1 407 ? -15.114 -4.973 6.904 1.00 92.50 407 VAL A N 1
ATOM 3200 C CA . VAL A 1 407 ? -14.611 -6.010 5.984 1.00 92.50 407 VAL A CA 1
ATOM 3201 C C . VAL A 1 407 ? -13.095 -5.951 5.876 1.00 92.50 407 VAL A C 1
ATOM 3203 O O . VAL A 1 407 ? -12.446 -6.994 5.952 1.00 92.50 407 VAL A O 1
ATOM 3206 N N . VAL A 1 408 ? -12.526 -4.757 5.706 1.00 92.62 408 VAL A N 1
ATOM 3207 C CA . VAL A 1 408 ? -11.075 -4.568 5.602 1.00 92.62 408 VAL A CA 1
ATOM 3208 C C . VAL A 1 408 ? -10.375 -5.102 6.847 1.00 92.62 408 VAL A C 1
ATOM 3210 O O . VAL A 1 408 ? -9.439 -5.886 6.705 1.00 92.62 408 VAL A O 1
ATOM 3213 N N . GLN A 1 409 ? -10.856 -4.757 8.045 1.00 91.94 409 GLN A N 1
ATOM 3214 C CA . GLN A 1 409 ? -10.269 -5.240 9.295 1.00 91.94 409 GLN A CA 1
ATOM 3215 C C . GLN A 1 409 ? -10.319 -6.775 9.382 1.00 91.94 409 GLN A C 1
ATOM 3217 O O . GLN A 1 409 ? -9.300 -7.425 9.621 1.00 91.94 409 GLN A O 1
ATOM 3222 N N . ALA A 1 410 ? -11.479 -7.381 9.110 1.00 92.50 410 ALA A N 1
ATOM 3223 C CA . ALA A 1 410 ? -11.624 -8.837 9.172 1.00 92.50 410 ALA A CA 1
ATOM 3224 C C . ALA A 1 410 ? -10.742 -9.561 8.135 1.00 92.50 410 ALA A C 1
ATOM 3226 O O . ALA A 1 410 ? -10.146 -10.604 8.424 1.00 92.50 410 ALA A O 1
ATOM 3227 N N . VAL A 1 411 ? -10.623 -8.988 6.935 1.00 94.06 411 VAL A N 1
ATOM 3228 C CA . VAL A 1 411 ? -9.772 -9.494 5.850 1.00 94.06 411 VAL A CA 1
ATOM 3229 C C . VAL A 1 411 ? -8.298 -9.173 6.076 1.00 94.06 411 VAL A C 1
ATOM 3231 O O . VAL A 1 411 ? -7.450 -9.765 5.418 1.00 94.06 411 VAL A O 1
ATOM 3234 N N . GLN A 1 412 ? -7.931 -8.307 7.011 1.00 92.56 412 GLN A N 1
ATOM 3235 C CA . GLN A 1 412 ? -6.539 -8.148 7.424 1.00 92.56 412 GLN A CA 1
ATOM 3236 C C . GLN A 1 412 ? -6.126 -9.309 8.339 1.00 92.56 412 GLN A C 1
ATOM 3238 O O . GLN A 1 412 ? -5.090 -9.944 8.126 1.00 92.56 412 GLN A O 1
ATOM 3243 N N . GLU A 1 413 ? -6.997 -9.684 9.273 1.00 90.38 413 GLU A N 1
ATOM 3244 C CA . GLU A 1 413 ? -6.738 -10.732 10.265 1.00 90.38 413 GLU A CA 1
ATOM 3245 C C . GLU A 1 413 ? -6.847 -12.156 9.687 1.00 90.38 413 GLU A C 1
ATOM 3247 O O . GLU A 1 413 ? -6.039 -13.023 10.023 1.00 90.38 413 GLU A O 1
ATOM 3252 N N . SER A 1 414 ? -7.777 -12.415 8.756 1.00 92.25 414 SER A N 1
ATOM 3253 C CA . SER A 1 414 ? -8.018 -13.767 8.217 1.00 92.25 414 SER A CA 1
ATOM 3254 C C . SER A 1 414 ? -8.244 -13.821 6.700 1.00 92.25 414 SER A C 1
ATOM 3256 O O . SER A 1 414 ? -8.734 -12.880 6.084 1.00 92.25 414 SER A O 1
ATOM 3258 N N . HIS A 1 415 ? -7.843 -14.937 6.081 1.00 92.25 415 HIS A N 1
ATOM 3259 C CA . HIS A 1 415 ? -8.048 -15.226 4.652 1.00 92.25 415 HIS A CA 1
ATOM 3260 C C . HIS A 1 415 ? -9.228 -16.177 4.399 1.00 92.25 415 HIS A C 1
ATOM 3262 O O . HIS A 1 415 ? -9.576 -16.420 3.246 1.00 92.25 415 HIS A O 1
ATOM 3268 N N . ASP A 1 416 ? -9.814 -16.736 5.459 1.00 95.12 416 ASP A N 1
ATOM 3269 C CA . ASP A 1 416 ? -10.922 -17.687 5.388 1.00 95.12 416 ASP A CA 1
ATOM 3270 C C . ASP A 1 416 ? -12.249 -16.921 5.267 1.00 95.12 416 ASP A C 1
ATOM 3272 O O . ASP A 1 416 ? -12.647 -16.181 6.173 1.00 95.12 416 ASP A O 1
ATOM 3276 N N . ARG A 1 417 ? -12.934 -17.096 4.130 1.00 92.19 417 ARG A N 1
ATOM 3277 C CA . ARG A 1 417 ? -14.180 -16.390 3.801 1.00 92.19 417 ARG A CA 1
ATOM 3278 C C . ARG A 1 417 ? -15.290 -16.709 4.801 1.00 92.19 417 ARG A C 1
ATOM 3280 O O . ARG A 1 417 ? -15.991 -15.798 5.247 1.00 92.19 417 ARG A O 1
ATOM 3287 N N . GLU A 1 418 ? -15.482 -17.977 5.143 1.00 91.94 418 GLU A N 1
ATOM 3288 C CA . GLU A 1 418 ? -16.534 -18.433 6.052 1.00 91.94 418 GLU A CA 1
ATOM 3289 C C . GLU A 1 418 ? -16.266 -17.972 7.488 1.00 91.94 418 GLU A C 1
ATOM 3291 O O . GLU A 1 418 ? -17.191 -17.587 8.212 1.00 91.94 418 GLU A O 1
ATOM 3296 N N . PHE A 1 419 ? -15.002 -17.975 7.909 1.00 93.12 419 PHE A N 1
ATOM 3297 C CA . PHE A 1 419 ? -14.600 -17.386 9.182 1.00 93.12 419 PHE A CA 1
ATOM 3298 C C . PHE A 1 419 ? -14.894 -15.883 9.221 1.00 93.12 419 PHE A C 1
ATOM 3300 O O . PHE A 1 419 ? -15.564 -15.427 10.148 1.00 93.12 419 PHE A O 1
ATOM 3307 N N . ILE A 1 420 ? -14.479 -15.129 8.199 1.00 93.38 420 ILE A N 1
ATOM 3308 C CA . ILE A 1 420 ? -14.714 -13.680 8.113 1.00 93.38 420 ILE A CA 1
ATOM 3309 C C . ILE A 1 420 ? -16.208 -13.359 8.177 1.00 93.38 420 ILE A C 1
ATOM 3311 O O . ILE A 1 420 ? -16.611 -12.493 8.948 1.00 93.38 420 ILE A O 1
ATOM 3315 N N . LYS A 1 421 ? -17.057 -14.097 7.454 1.00 91.06 421 LYS A N 1
ATOM 3316 C CA . LYS A 1 421 ? -18.516 -13.914 7.529 1.00 91.06 421 LYS A CA 1
ATOM 3317 C C . LYS A 1 421 ? -19.060 -14.100 8.946 1.00 91.06 421 LYS A C 1
ATOM 3319 O O . LYS A 1 421 ? -19.877 -13.297 9.387 1.00 91.06 421 LYS A O 1
ATOM 3324 N N . ARG A 1 422 ? -18.589 -15.115 9.680 1.00 90.44 422 ARG A N 1
ATOM 3325 C CA . ARG A 1 422 ? -18.976 -15.328 11.089 1.00 90.44 422 ARG A CA 1
ATOM 3326 C C . ARG A 1 422 ? -18.487 -14.208 12.005 1.00 90.44 422 ARG A C 1
ATOM 3328 O O . ARG A 1 422 ? -19.178 -13.859 12.954 1.00 90.44 422 ARG A O 1
ATOM 3335 N N . VAL A 1 423 ? -17.312 -13.646 11.729 1.00 91.19 423 VAL A N 1
ATOM 3336 C CA . VAL A 1 423 ? -16.762 -12.501 12.470 1.00 91.19 423 VAL A CA 1
ATOM 3337 C C . VAL A 1 423 ? -17.555 -11.225 12.185 1.00 91.19 423 VAL A C 1
ATOM 3339 O O . VAL A 1 423 ? -17.806 -10.458 13.109 1.00 91.19 423 VAL A O 1
ATOM 3342 N N . LEU A 1 424 ? -17.988 -11.008 10.944 1.00 91.19 424 LEU A N 1
ATOM 3343 C CA . LEU A 1 424 ? -18.751 -9.826 10.529 1.00 91.19 424 LEU A CA 1
ATOM 3344 C C . LEU A 1 424 ? -20.232 -9.872 10.933 1.00 91.19 424 LEU A C 1
ATOM 3346 O O . LEU A 1 424 ? -20.880 -8.829 10.984 1.00 91.19 424 LEU A O 1
ATOM 3350 N N . ALA A 1 425 ? -20.770 -11.061 11.208 1.00 90.44 425 ALA A N 1
ATOM 3351 C CA . ALA A 1 425 ? -22.180 -11.271 11.515 1.00 90.44 425 ALA A CA 1
ATOM 3352 C C . ALA A 1 425 ? -22.388 -11.980 12.863 1.00 90.44 425 ALA A C 1
ATOM 3354 O O . ALA A 1 425 ? -22.947 -13.076 12.920 1.00 90.44 425 ALA A O 1
ATOM 3355 N N . LYS A 1 426 ? -21.949 -11.355 13.958 1.00 90.31 426 LYS A N 1
ATOM 3356 C CA . LYS A 1 426 ? -22.214 -11.842 15.317 1.00 90.31 426 LYS A CA 1
ATOM 3357 C C . LYS A 1 426 ? -23.488 -11.218 15.884 1.00 90.31 426 LYS A C 1
ATOM 3359 O O . LYS A 1 426 ? -23.691 -10.012 15.807 1.00 90.31 426 LYS A O 1
ATOM 3364 N N . GLU A 1 427 ? -24.341 -12.035 16.485 1.00 93.25 427 GLU A N 1
ATOM 3365 C CA . GLU A 1 427 ? -25.587 -11.582 17.106 1.00 93.25 427 GLU A CA 1
ATOM 3366 C C . GLU A 1 427 ? -25.352 -11.135 18.556 1.00 93.25 427 GLU A C 1
ATOM 3368 O O . GLU A 1 427 ? -24.685 -11.821 19.334 1.00 93.25 427 GLU A O 1
ATOM 3373 N N . CYS A 1 428 ? -25.892 -9.975 18.933 1.00 95.06 428 CYS A N 1
ATOM 3374 C CA . CYS A 1 428 ? -25.861 -9.508 20.316 1.00 95.06 428 CYS A CA 1
ATOM 3375 C C . CYS A 1 428 ? -26.949 -10.219 21.144 1.00 95.06 428 CYS A C 1
ATOM 3377 O O . CYS A 1 428 ? -28.126 -10.073 20.818 1.00 95.06 428 CYS A O 1
ATOM 3379 N N . PRO A 1 429 ? -26.625 -10.880 22.271 1.00 94.81 429 PRO A N 1
ATOM 3380 C CA . PRO A 1 429 ? -27.609 -11.628 23.061 1.00 94.81 429 PRO A CA 1
ATOM 3381 C C . PRO A 1 429 ? -28.633 -10.743 23.795 1.00 94.81 429 PRO A C 1
ATOM 3383 O O . PRO A 1 429 ? -29.591 -11.263 24.355 1.00 94.81 429 PRO A O 1
ATOM 3386 N N . ILE A 1 430 ? -28.437 -9.419 23.821 1.00 94.25 430 ILE A N 1
ATOM 3387 C CA . ILE A 1 430 ? -29.324 -8.471 24.517 1.00 94.25 430 ILE A CA 1
ATOM 3388 C C . ILE A 1 430 ? -30.341 -7.855 23.553 1.00 94.25 430 ILE A C 1
ATOM 3390 O O . ILE A 1 430 ? -31.532 -7.834 23.847 1.00 94.25 430 ILE A O 1
ATOM 3394 N N . CYS A 1 431 ? -29.883 -7.334 22.410 1.00 95.81 431 CYS A N 1
ATOM 3395 C CA . CYS A 1 431 ? -30.751 -6.656 21.441 1.00 95.81 431 CYS A CA 1
ATOM 3396 C C . CYS A 1 431 ? -31.081 -7.487 20.197 1.00 95.81 431 CYS A C 1
ATOM 3398 O O . CYS A 1 431 ? -31.882 -7.032 19.386 1.00 95.81 431 CYS A O 1
ATOM 3400 N N . LEU A 1 432 ? -30.474 -8.670 20.040 1.00 93.75 432 LEU A N 1
ATOM 3401 C CA . LEU A 1 432 ? -30.674 -9.608 18.923 1.00 93.75 432 LEU A CA 1
ATOM 3402 C C . LEU A 1 432 ? -30.316 -9.041 17.535 1.00 93.75 432 LEU A C 1
ATOM 3404 O O . LEU A 1 432 ? -30.619 -9.631 16.502 1.00 93.75 432 LEU A O 1
ATOM 3408 N N . SER A 1 433 ? -29.642 -7.890 17.498 1.00 92.06 433 SER A N 1
ATOM 3409 C CA . SER A 1 433 ? -29.112 -7.294 16.272 1.00 92.06 433 SER A CA 1
ATOM 3410 C C . SER A 1 433 ? -27.731 -7.859 15.936 1.00 92.06 433 SER A C 1
ATOM 3412 O O . SER A 1 433 ? -26.968 -8.256 16.821 1.00 92.06 433 SER A O 1
ATOM 3414 N N . VAL A 1 434 ? -27.401 -7.854 14.644 1.00 90.69 434 VAL A N 1
ATOM 3415 C CA . VAL A 1 434 ? -26.144 -8.382 14.102 1.00 90.69 434 VAL A CA 1
ATOM 3416 C C . VAL A 1 434 ? -25.093 -7.277 14.005 1.00 90.69 434 VAL A C 1
ATOM 3418 O O . VAL A 1 434 ? -25.356 -6.210 13.451 1.00 90.69 434 VAL A O 1
ATOM 3421 N N . PHE A 1 435 ? -23.895 -7.548 14.516 1.00 90.12 435 PHE A N 1
ATOM 3422 C CA . PHE A 1 435 ? -22.751 -6.645 14.510 1.00 90.12 435 PHE A CA 1
ATOM 3423 C C . PHE A 1 435 ? -21.470 -7.379 14.089 1.00 90.12 435 PHE A C 1
ATOM 3425 O O . PHE A 1 435 ? -21.322 -8.576 14.354 1.00 90.12 435 PHE A O 1
ATOM 3432 N N . PRO A 1 436 ? -20.506 -6.671 13.484 1.00 90.88 436 PRO A N 1
ATOM 3433 C CA . PRO A 1 436 ? -19.162 -7.197 13.313 1.00 90.88 436 PRO A CA 1
ATOM 3434 C C . PRO A 1 436 ? -18.466 -7.304 14.669 1.00 90.88 436 PRO A C 1
ATOM 3436 O O . PRO A 1 436 ? -18.730 -6.527 15.589 1.00 90.88 436 PRO A O 1
ATOM 3439 N N . HIS A 1 437 ? -17.537 -8.249 14.787 1.00 89.00 437 HIS A N 1
ATOM 3440 C CA . HIS A 1 437 ? -16.815 -8.509 16.028 1.00 89.00 437 HIS A CA 1
ATOM 3441 C C . HIS A 1 437 ? -16.074 -7.279 16.565 1.00 89.00 437 HIS A C 1
ATOM 3443 O O . HIS A 1 437 ? -16.045 -7.096 17.777 1.00 89.00 437 HIS A O 1
ATOM 3449 N N . SER A 1 438 ? -15.557 -6.420 15.679 1.00 88.38 438 SER A N 1
ATOM 3450 C CA . SER A 1 438 ? -14.916 -5.139 16.013 1.00 88.38 438 SER A CA 1
ATOM 3451 C C . SER A 1 438 ? -15.832 -4.175 16.781 1.00 88.38 438 SER A C 1
ATOM 3453 O O . SER A 1 438 ? -15.349 -3.303 17.495 1.00 88.38 438 SER A O 1
ATOM 3455 N N . LYS A 1 439 ? -17.158 -4.337 16.665 1.00 89.62 439 LYS A N 1
ATOM 3456 C CA . LYS A 1 439 ? -18.191 -3.530 17.340 1.00 89.62 439 LYS A CA 1
ATOM 3457 C C . LYS A 1 439 ? -18.855 -4.274 18.502 1.00 89.62 439 LYS A C 1
ATOM 3459 O O . LYS A 1 439 ? -19.953 -3.910 18.942 1.00 89.62 439 LYS A O 1
ATOM 3464 N N . MET A 1 440 ? -18.212 -5.330 18.989 1.00 92.00 440 MET A N 1
ATOM 3465 C CA . MET A 1 440 ? -18.644 -6.069 20.166 1.00 92.00 440 MET A CA 1
ATOM 3466 C C . MET A 1 440 ? -17.627 -5.949 21.293 1.00 92.00 440 MET A C 1
ATOM 3468 O O . MET A 1 440 ? -16.425 -5.899 21.064 1.00 92.00 440 MET A O 1
ATOM 3472 N N . GLN A 1 441 ? -18.133 -5.960 22.518 1.00 91.44 441 GLN A N 1
ATOM 3473 C CA . GLN A 1 441 ? -17.368 -5.890 23.749 1.00 91.44 441 GLN A CA 1
ATOM 3474 C C . GLN A 1 441 ? -17.611 -7.145 24.582 1.00 91.44 441 GLN A C 1
ATOM 3476 O O . GLN A 1 441 ? -18.722 -7.679 24.626 1.00 91.44 441 GLN A O 1
ATOM 3481 N N . SER A 1 442 ? -16.567 -7.606 25.258 1.00 90.50 442 SER A N 1
ATOM 3482 C CA . SER A 1 442 ? -16.625 -8.689 26.239 1.00 90.50 442 SER A CA 1
ATOM 3483 C C . SER A 1 442 ? -15.884 -8.269 27.497 1.00 90.50 442 SER A C 1
ATOM 3485 O O . SER A 1 442 ? -14.839 -7.623 27.416 1.00 90.50 442 SER A O 1
ATOM 3487 N N . LEU A 1 443 ? -16.398 -8.651 28.662 1.00 86.00 443 LEU A N 1
ATOM 3488 C CA . LEU A 1 443 ? -15.671 -8.446 29.914 1.00 86.00 443 LEU A CA 1
ATOM 3489 C C . LEU A 1 443 ? -14.455 -9.366 29.970 1.00 86.00 443 LEU A C 1
ATOM 3491 O O . LEU A 1 443 ? -14.524 -10.506 29.534 1.00 86.00 443 LEU A O 1
ATOM 3495 N N . THR A 1 444 ? -13.360 -8.913 30.570 1.00 83.25 444 THR A N 1
ATOM 3496 C CA . THR A 1 444 ? -12.163 -9.749 30.793 1.00 83.25 444 THR A CA 1
ATOM 3497 C C . THR A 1 444 ? -12.460 -11.000 31.627 1.00 83.25 444 THR A C 1
ATOM 3499 O O . THR A 1 444 ? -11.784 -12.015 31.486 1.00 83.25 444 THR A O 1
ATOM 3502 N N . SER A 1 445 ? -13.489 -10.940 32.475 1.00 83.38 445 SER A N 1
ATOM 3503 C CA . SER A 1 445 ? -13.884 -12.026 33.373 1.00 83.38 445 SER A CA 1
ATOM 3504 C C . SER A 1 445 ? -14.724 -13.128 32.727 1.00 83.38 445 SER A C 1
ATOM 3506 O O . SER A 1 445 ? -14.887 -14.173 33.345 1.00 83.38 445 SER A O 1
ATOM 3508 N N . CYS A 1 446 ? -15.277 -12.931 31.524 1.00 88.31 446 CYS A N 1
ATOM 3509 C CA . CYS A 1 446 ? -16.148 -13.925 30.884 1.00 88.31 446 CYS A CA 1
ATOM 3510 C C . CYS A 1 446 ? -16.058 -13.866 29.350 1.00 88.31 446 CYS A C 1
ATOM 3512 O O . CYS A 1 446 ? -15.657 -12.864 28.777 1.00 88.31 446 CYS A O 1
ATOM 3514 N N . GLN A 1 447 ? -16.494 -14.912 28.648 1.00 89.00 447 GLN A N 1
ATOM 3515 C CA . GLN A 1 447 ? -16.465 -14.940 27.173 1.00 89.00 447 GLN A CA 1
ATOM 3516 C C . GLN A 1 447 ? -17.750 -14.399 26.520 1.00 89.00 447 GLN A C 1
ATOM 3518 O O . GLN A 1 447 ? -17.949 -14.540 25.313 1.00 89.00 447 GLN A O 1
ATOM 3523 N N . CYS A 1 448 ? -18.644 -13.787 27.302 1.00 92.62 448 CYS A N 1
ATOM 3524 C CA . CYS A 1 448 ? -19.871 -13.205 26.772 1.00 92.62 448 CYS A CA 1
ATOM 3525 C C . CYS A 1 448 ? -19.549 -11.958 25.943 1.00 92.62 448 CYS A C 1
ATOM 3527 O O . CYS A 1 448 ? -18.839 -11.069 26.409 1.00 92.62 448 CYS A O 1
ATOM 3529 N N . SER A 1 449 ? -20.107 -11.876 24.736 1.00 94.00 449 SER A N 1
ATOM 3530 C CA . SER A 1 449 ? -19.898 -10.756 23.821 1.00 94.00 449 SER A CA 1
ATOM 3531 C C . SER A 1 449 ? -21.220 -10.051 23.537 1.00 94.00 449 SER A C 1
ATOM 3533 O O . SER A 1 449 ? -22.206 -10.689 23.173 1.00 94.00 449 SER A O 1
ATOM 3535 N N . VAL A 1 450 ? -21.246 -8.734 23.717 1.00 95.19 450 VAL A N 1
ATOM 3536 C CA . VAL A 1 450 ? -22.420 -7.870 23.530 1.00 95.19 450 VAL A CA 1
ATOM 3537 C C . VAL A 1 450 ? -22.039 -6.675 22.662 1.00 95.19 450 VAL A C 1
ATOM 3539 O O . VAL A 1 450 ? -20.874 -6.298 22.611 1.00 95.19 450 VAL A O 1
ATOM 3542 N N . CYS A 1 451 ? -22.985 -6.056 21.959 1.00 94.69 451 CYS A N 1
ATOM 3543 C CA . CYS A 1 451 ? -22.660 -4.869 21.165 1.00 94.69 451 CYS A CA 1
ATOM 3544 C C . CYS A 1 451 ? -22.280 -3.673 22.058 1.00 94.69 451 CYS A C 1
ATOM 3546 O O . CYS A 1 451 ? -22.750 -3.570 23.197 1.00 94.69 451 CYS A O 1
ATOM 3548 N N . CYS A 1 452 ? -21.477 -2.742 21.526 1.00 92.94 452 CYS A N 1
ATOM 3549 C CA . CYS A 1 452 ? -21.034 -1.553 22.268 1.00 92.94 452 CYS A CA 1
ATOM 3550 C C . CYS A 1 452 ? -22.199 -0.754 22.875 1.00 92.94 452 CYS A C 1
ATOM 3552 O O . CYS A 1 452 ? -22.097 -0.300 24.009 1.00 92.94 452 CYS A O 1
ATOM 3554 N N . GLY A 1 453 ? -23.328 -0.638 22.164 1.00 93.75 453 GLY A N 1
ATOM 3555 C CA . GLY A 1 453 ? -24.509 0.075 22.661 1.00 93.75 453 GLY A CA 1
ATOM 3556 C C . GLY A 1 453 ? -25.124 -0.576 23.903 1.00 93.75 453 GLY A C 1
ATOM 3557 O O . GLY A 1 453 ? -25.363 0.100 24.900 1.00 93.75 453 GLY A O 1
ATOM 3558 N N . CYS A 1 454 ? -25.323 -1.899 23.891 1.00 95.88 454 CYS A N 1
ATOM 3559 C CA . CYS A 1 454 ? -25.850 -2.612 25.058 1.00 95.88 454 CYS A CA 1
ATOM 3560 C C . CYS A 1 454 ? -24.854 -2.626 26.224 1.00 95.88 454 CYS A C 1
ATOM 3562 O O . CYS A 1 454 ? -25.272 -2.505 27.374 1.00 95.88 454 CYS A O 1
ATOM 3564 N N . PHE A 1 455 ? -23.553 -2.740 25.938 1.00 95.00 455 PHE A N 1
ATOM 3565 C CA . PHE A 1 455 ? -22.502 -2.654 26.953 1.00 95.00 455 PHE A CA 1
ATOM 3566 C C . PHE A 1 455 ? -22.520 -1.289 27.656 1.00 95.00 455 PHE A C 1
ATOM 3568 O O . PHE A 1 455 ? -22.644 -1.219 28.881 1.00 95.00 455 PHE A O 1
ATOM 3575 N N . GLN A 1 456 ? -22.487 -0.205 26.875 1.00 95.00 456 GLN A N 1
ATOM 3576 C CA . GLN A 1 456 ? -22.529 1.168 27.375 1.00 95.00 456 GLN A CA 1
ATOM 3577 C C . GLN A 1 456 ? -23.795 1.434 28.189 1.00 95.00 456 GLN A C 1
ATOM 3579 O O . GLN A 1 456 ? -23.728 2.010 29.276 1.00 95.00 456 GLN A O 1
ATOM 3584 N N . GLN A 1 457 ? -24.951 1.000 27.685 1.00 95.25 457 GLN A N 1
ATOM 3585 C CA . GLN A 1 457 ? -26.230 1.216 28.350 1.00 95.25 457 GLN A CA 1
ATOM 3586 C C . GLN A 1 457 ? -26.309 0.465 29.684 1.00 95.25 457 GLN A C 1
ATOM 3588 O O . GLN A 1 457 ? -26.710 1.052 30.690 1.00 95.25 457 GLN A O 1
ATOM 3593 N N . HIS A 1 458 ? -25.891 -0.804 29.717 1.00 95.06 458 HIS A N 1
ATOM 3594 C CA . HIS A 1 458 ? -25.874 -1.609 30.942 1.00 95.06 458 HIS A CA 1
ATOM 3595 C C . HIS A 1 458 ? -25.020 -0.961 32.032 1.00 95.06 458 HIS A C 1
ATOM 3597 O O . HIS A 1 458 ? -25.507 -0.740 33.142 1.00 95.06 458 HIS A O 1
ATOM 3603 N N . PHE A 1 459 ? -23.777 -0.592 31.709 1.00 94.38 459 PHE A N 1
ATOM 3604 C CA . PHE A 1 459 ? -22.876 0.007 32.694 1.00 94.38 459 PHE A CA 1
ATOM 3605 C C . PHE A 1 459 ? -23.266 1.437 33.065 1.00 94.38 459 PHE A C 1
ATOM 3607 O O . PHE A 1 459 ? -23.139 1.804 34.230 1.00 94.38 459 PHE A O 1
ATOM 3614 N N . THR A 1 460 ? -23.843 2.215 32.147 1.00 94.69 460 THR A N 1
ATOM 3615 C CA . THR A 1 460 ? -24.421 3.525 32.488 1.00 94.69 460 THR A CA 1
ATOM 3616 C C . THR A 1 460 ? -25.515 3.396 33.550 1.00 94.69 460 THR A C 1
ATOM 3618 O O . THR A 1 460 ? -25.494 4.124 34.544 1.00 94.69 460 THR A O 1
ATOM 3621 N N . ILE A 1 461 ? -26.438 2.441 33.388 1.00 93.94 461 ILE A N 1
ATOM 3622 C CA . ILE A 1 461 ? -27.513 2.188 34.362 1.00 93.94 461 ILE A CA 1
ATOM 3623 C C . ILE A 1 461 ? -26.936 1.631 35.670 1.00 93.94 461 ILE A C 1
ATOM 3625 O O . ILE A 1 461 ? -27.320 2.076 36.750 1.00 93.94 461 ILE A O 1
ATOM 3629 N N . ALA A 1 462 ? -25.991 0.689 35.605 1.00 91.94 462 ALA A N 1
ATOM 3630 C CA . ALA A 1 462 ? -25.371 0.118 36.801 1.00 91.94 462 ALA A CA 1
ATOM 3631 C C . ALA A 1 462 ? -24.624 1.179 37.632 1.00 91.94 462 ALA A C 1
ATOM 3633 O O . ALA A 1 462 ? -24.716 1.192 38.860 1.00 91.94 462 ALA A O 1
ATOM 3634 N N . VAL A 1 463 ? -23.933 2.111 36.972 1.00 92.62 463 VAL A N 1
ATOM 3635 C CA . VAL A 1 463 ? -23.217 3.212 37.629 1.00 92.62 463 VAL A CA 1
ATOM 3636 C C . VAL A 1 463 ? -24.172 4.249 38.207 1.00 92.62 463 VAL A C 1
ATOM 3638 O O . VAL A 1 463 ? -23.960 4.676 39.344 1.00 92.62 463 VAL A O 1
ATOM 3641 N N . ARG A 1 464 ? -25.232 4.637 37.492 1.00 90.81 464 ARG A N 1
ATOM 3642 C CA . ARG A 1 464 ? -26.185 5.649 37.977 1.00 90.81 464 ARG A CA 1
ATOM 3643 C C . ARG A 1 464 ? -27.090 5.109 39.084 1.00 90.81 464 ARG A C 1
ATOM 3645 O O . ARG A 1 464 ? -27.125 5.681 40.173 1.00 90.81 464 ARG A O 1
ATOM 3652 N N . ASP A 1 465 ? -27.716 3.961 38.850 1.00 90.44 465 ASP A N 1
ATOM 3653 C CA . ASP A 1 465 ? -28.909 3.553 39.600 1.00 90.44 465 ASP A CA 1
ATOM 3654 C C . ASP A 1 465 ? -28.684 2.343 40.519 1.00 90.44 465 ASP A C 1
ATOM 3656 O O . ASP A 1 465 ? -29.551 2.020 41.331 1.00 90.44 465 ASP A O 1
ATOM 3660 N N . LYS A 1 466 ? -27.532 1.662 40.422 1.00 87.06 466 LYS A N 1
ATOM 3661 C CA . LYS A 1 466 ? -27.256 0.424 41.171 1.00 87.06 466 LYS A CA 1
ATOM 3662 C C . LYS A 1 466 ? -26.027 0.513 42.081 1.00 87.06 466 LYS A C 1
ATOM 3664 O O . LYS A 1 466 ? -25.312 1.524 42.124 1.00 87.06 466 LYS A O 1
ATOM 3669 N N . HIS A 1 467 ? -25.801 -0.540 42.869 1.00 83.06 467 HIS A N 1
ATOM 3670 C CA . HIS A 1 467 ? -24.612 -0.656 43.704 1.00 83.06 467 HIS A CA 1
ATOM 3671 C C . HIS A 1 467 ? -23.411 -1.056 42.839 1.00 83.06 467 HIS A C 1
ATOM 3673 O O . HIS A 1 467 ? -23.551 -1.748 41.836 1.00 83.06 467 HIS A O 1
ATOM 3679 N N . ILE A 1 468 ? -22.195 -0.726 43.281 1.00 82.56 468 ILE A N 1
ATOM 3680 C CA . ILE A 1 468 ? -20.950 -1.161 42.620 1.00 82.56 468 ILE A CA 1
ATOM 3681 C C . ILE A 1 468 ? -20.816 -2.694 42.497 1.00 82.56 468 ILE A C 1
ATOM 3683 O O . ILE A 1 468 ? -20.085 -3.182 41.651 1.00 82.56 468 ILE A O 1
ATOM 3687 N N . ARG A 1 469 ? -21.594 -3.472 43.265 1.00 81.62 469 ARG A N 1
ATOM 3688 C CA . ARG A 1 469 ? -21.631 -4.945 43.182 1.00 81.62 469 ARG A CA 1
ATOM 3689 C C . ARG A 1 469 ? -22.492 -5.465 42.028 1.00 81.62 469 ARG A C 1
ATOM 3691 O O . ARG A 1 469 ? -22.371 -6.625 41.669 1.00 81.62 469 ARG A O 1
ATOM 3698 N N . ASP A 1 470 ? -23.327 -4.612 41.442 1.00 85.06 470 ASP A N 1
ATOM 3699 C CA . ASP A 1 470 ? -24.194 -4.957 40.312 1.00 85.06 470 ASP A CA 1
ATOM 3700 C C . ASP A 1 470 ? -23.511 -4.685 38.959 1.00 85.06 470 ASP A C 1
ATOM 3702 O O . ASP A 1 470 ? -24.114 -4.871 37.901 1.00 85.06 470 ASP A O 1
ATOM 3706 N N . MET A 1 471 ? -22.250 -4.235 38.978 1.00 89.38 471 MET A N 1
ATOM 3707 C CA . MET A 1 471 ? -21.423 -3.977 37.796 1.00 89.38 471 MET A CA 1
ATOM 3708 C C . MET A 1 471 ? -20.812 -5.276 37.248 1.00 89.38 471 MET A C 1
ATOM 3710 O O . MET A 1 471 ? -19.604 -5.362 37.050 1.00 89.38 471 MET A O 1
ATOM 3714 N N . VAL A 1 472 ? -21.647 -6.292 37.027 1.00 90.69 472 VAL A N 1
ATOM 3715 C CA . VAL A 1 472 ? -21.287 -7.615 36.479 1.00 90.69 472 VAL A CA 1
ATOM 3716 C C . VAL A 1 472 ? -21.706 -7.748 35.014 1.00 90.69 472 VAL A C 1
ATOM 3718 O O . VAL A 1 472 ? -22.383 -6.873 34.467 1.00 90.69 472 VAL A O 1
ATOM 3721 N N . CYS A 1 473 ? -21.335 -8.856 34.369 1.00 92.12 473 CYS A N 1
ATOM 3722 C CA . CYS A 1 473 ? -21.767 -9.186 33.015 1.00 92.12 473 CYS A CA 1
ATOM 3723 C C . CYS A 1 473 ? -23.302 -9.158 32.864 1.00 92.12 473 CYS A C 1
ATOM 3725 O O . CYS A 1 473 ? -23.986 -9.851 33.616 1.00 92.12 473 CYS A O 1
ATOM 3727 N N . PRO A 1 474 ? -23.861 -8.464 31.851 1.00 91.88 474 PRO A N 1
ATOM 3728 C CA . PRO A 1 474 ? -25.306 -8.463 31.597 1.00 91.88 474 PRO A CA 1
ATOM 3729 C C . PRO A 1 474 ? -25.858 -9.804 31.087 1.00 91.88 474 PRO A C 1
ATOM 3731 O O . PRO A 1 474 ? -27.072 -9.963 30.996 1.00 91.88 474 PRO A O 1
ATOM 3734 N N . VAL A 1 475 ? -24.987 -10.750 30.714 1.00 92.81 475 VAL A N 1
ATOM 3735 C CA . VAL A 1 475 ? -25.372 -12.052 30.144 1.00 92.81 475 VAL A CA 1
ATOM 3736 C C . VAL A 1 475 ? -25.249 -13.170 31.180 1.00 92.81 475 VAL A C 1
ATOM 3738 O O . VAL A 1 475 ? -26.226 -13.863 31.445 1.00 92.81 475 VAL A O 1
ATOM 3741 N N . CYS A 1 476 ? -24.062 -13.348 31.770 1.00 92.00 476 CYS A N 1
ATOM 3742 C CA . CYS A 1 476 ? -23.783 -14.451 32.699 1.00 92.00 476 CYS A CA 1
ATOM 3743 C C . CYS A 1 476 ? -23.747 -14.050 34.179 1.00 92.00 476 CYS A C 1
ATOM 3745 O O . CYS A 1 476 ? -23.643 -14.935 35.019 1.00 92.00 476 CYS A O 1
ATOM 3747 N N . TRP A 1 477 ? -23.848 -12.757 34.509 1.00 86.81 477 TRP A N 1
ATOM 3748 C CA . TRP A 1 477 ? -23.791 -12.238 35.887 1.00 86.81 477 TRP A CA 1
ATOM 3749 C C . TRP A 1 477 ? -22.473 -12.497 36.641 1.00 86.81 477 TRP A C 1
ATOM 3751 O O . TRP A 1 477 ? -22.404 -12.290 37.847 1.00 86.81 477 TRP A O 1
ATOM 3761 N N . GLU A 1 478 ? -21.414 -12.890 35.934 1.00 86.12 478 GLU A N 1
ATOM 3762 C CA . GLU A 1 478 ? -20.054 -13.031 36.469 1.00 86.12 478 GLU A CA 1
ATOM 3763 C C . GLU A 1 478 ? -19.257 -11.716 36.327 1.00 86.12 478 GLU A C 1
ATOM 3765 O O . GLU A 1 478 ? -19.566 -10.912 35.435 1.00 86.12 478 GLU A O 1
ATOM 3770 N N . PRO A 1 479 ? -18.208 -11.482 37.143 1.00 82.94 479 PRO A N 1
ATOM 3771 C CA . PRO A 1 479 ? -17.683 -12.329 38.229 1.00 82.94 479 PRO A CA 1
ATOM 3772 C C . PRO A 1 479 ? -18.428 -12.154 39.566 1.00 82.94 479 PRO A C 1
ATOM 3774 O O . PRO A 1 479 ? -19.143 -11.176 39.758 1.00 82.94 479 PRO A O 1
ATOM 3777 N N . ASP A 1 480 ? -18.230 -13.074 40.519 1.00 74.56 480 ASP A N 1
ATOM 3778 C CA . ASP A 1 480 ? -18.724 -12.907 41.895 1.00 74.56 480 ASP A CA 1
ATOM 3779 C C . ASP A 1 480 ? -17.924 -11.808 42.625 1.00 74.56 480 ASP A C 1
ATOM 3781 O O . ASP A 1 480 ? -16.752 -11.977 42.960 1.00 74.56 480 ASP A O 1
ATOM 3785 N N . ILE A 1 481 ? -18.566 -10.660 42.865 1.00 72.00 481 ILE A N 1
ATOM 3786 C CA . ILE A 1 481 ? -17.952 -9.448 43.443 1.00 72.00 481 ILE A CA 1
ATOM 3787 C C . ILE A 1 481 ? -17.894 -9.511 44.990 1.00 72.00 481 ILE A C 1
ATOM 3789 O O . ILE A 1 481 ? -17.638 -8.509 45.659 1.00 72.00 481 ILE A O 1
ATOM 3793 N N . ASN A 1 482 ? -18.137 -10.667 45.613 1.00 69.50 482 ASN A N 1
ATOM 3794 C CA . ASN A 1 482 ? -18.071 -10.784 47.075 1.00 69.50 482 ASN A CA 1
ATOM 3795 C C . ASN A 1 482 ? -16.643 -10.978 47.628 1.00 69.50 482 ASN A C 1
ATOM 3797 O O . ASN A 1 482 ? -16.410 -10.644 48.791 1.00 69.50 482 ASN A O 1
ATOM 3801 N N . ASP A 1 483 ? -15.683 -11.441 46.818 1.00 66.88 483 ASP A N 1
ATOM 3802 C CA . ASP A 1 483 ? -14.289 -11.654 47.238 1.00 66.88 483 ASP A CA 1
ATOM 3803 C C . ASP A 1 483 ? -13.418 -10.380 47.068 1.00 66.88 483 ASP A C 1
ATOM 3805 O O . ASP A 1 483 ? -13.246 -9.896 45.943 1.00 66.88 483 ASP A O 1
ATOM 3809 N N . PRO A 1 484 ? -12.840 -9.812 48.151 1.00 66.75 484 PRO A N 1
ATOM 3810 C CA . PRO A 1 484 ? -12.011 -8.606 48.102 1.00 66.75 484 PRO A CA 1
ATOM 3811 C C . PRO A 1 484 ? -10.779 -8.670 47.188 1.00 66.75 484 PRO A C 1
ATOM 3813 O O . PRO A 1 484 ? -10.386 -7.622 46.667 1.00 66.75 484 PRO A O 1
ATOM 3816 N N . GLU A 1 485 ? -10.154 -9.838 47.015 1.00 65.38 485 GLU A N 1
ATOM 3817 C CA . GLU A 1 485 ? -8.913 -9.979 46.232 1.00 65.38 485 GLU A CA 1
ATOM 3818 C C . GLU A 1 485 ? -9.200 -9.940 44.724 1.00 65.38 485 GLU A C 1
ATOM 3820 O O . GLU A 1 485 ? -8.544 -9.215 43.968 1.00 65.38 485 GLU A O 1
ATOM 3825 N N . HIS A 1 486 ? -10.258 -10.635 44.300 1.00 69.19 486 HIS A N 1
ATOM 3826 C CA . HIS A 1 486 ? -10.736 -10.640 42.917 1.00 69.19 486 HIS A CA 1
ATOM 3827 C C . HIS A 1 486 ? -11.385 -9.311 42.501 1.00 69.19 486 HIS A C 1
ATOM 3829 O O . HIS A 1 486 ? -11.293 -8.915 41.336 1.00 69.19 486 HIS A O 1
ATOM 3835 N N . LEU A 1 487 ? -11.974 -8.580 43.451 1.00 75.50 487 LEU A N 1
ATOM 3836 C CA . LEU A 1 487 ? -12.663 -7.311 43.210 1.00 75.50 487 LEU A CA 1
ATOM 3837 C C . LEU A 1 487 ? -11.736 -6.225 42.646 1.00 75.50 487 LEU A C 1
ATOM 3839 O O . LEU A 1 487 ? -12.068 -5.579 41.652 1.00 75.50 487 LEU A O 1
ATOM 3843 N N . ASN A 1 488 ? -10.558 -6.042 43.248 1.00 77.06 488 ASN A N 1
ATOM 3844 C CA . ASN A 1 488 ? -9.614 -5.011 42.809 1.00 77.06 488 ASN A CA 1
ATOM 3845 C C . ASN A 1 488 ? -9.046 -5.317 41.415 1.00 77.06 488 ASN A C 1
ATOM 3847 O O . ASN A 1 488 ? -8.890 -4.408 40.598 1.00 77.06 488 ASN A O 1
ATOM 3851 N N . SER A 1 489 ? -8.769 -6.593 41.125 1.00 82.06 489 SER A N 1
ATOM 3852 C CA . SER A 1 489 ? -8.304 -7.025 39.803 1.00 82.06 489 SER A CA 1
ATOM 3853 C C . SER A 1 489 ? -9.381 -6.811 38.736 1.00 82.06 489 SER A C 1
ATOM 3855 O O . SER A 1 489 ? -9.096 -6.227 37.688 1.00 82.06 489 SER A O 1
ATOM 3857 N N . TYR A 1 490 ? -10.630 -7.183 39.036 1.00 86.56 490 TYR A N 1
ATOM 3858 C CA . TYR A 1 490 ? -11.763 -6.972 38.139 1.00 86.56 490 TYR A CA 1
ATOM 3859 C C . TYR A 1 490 ? -11.949 -5.492 37.793 1.00 86.56 490 TYR A C 1
ATOM 3861 O O . TYR A 1 490 ? -11.878 -5.134 36.615 1.00 86.56 490 TYR A O 1
ATOM 3869 N N . PHE A 1 491 ? -12.096 -4.619 38.797 1.00 88.12 491 PHE A N 1
ATOM 3870 C CA . PHE A 1 491 ? -12.317 -3.190 38.555 1.00 88.12 491 PHE A CA 1
ATOM 3871 C C . PHE A 1 491 ? -11.136 -2.498 37.879 1.00 88.12 491 PHE A C 1
ATOM 3873 O O . PHE A 1 491 ? -11.364 -1.578 37.102 1.00 88.12 491 PHE A O 1
ATOM 3880 N N . SER A 1 492 ? -9.901 -2.966 38.088 1.00 86.00 492 SER A N 1
ATOM 3881 C CA . SER A 1 492 ? -8.738 -2.449 37.352 1.00 86.00 492 SER A CA 1
ATOM 3882 C C . SER A 1 492 ? -8.849 -2.716 35.848 1.00 86.00 492 SER A C 1
ATOM 3884 O O . SER A 1 492 ? -8.496 -1.860 35.042 1.00 86.00 492 SER A O 1
ATOM 3886 N N . THR A 1 493 ? -9.359 -3.889 35.453 1.00 87.81 493 THR A N 1
ATOM 3887 C CA . THR A 1 493 ? -9.590 -4.202 34.032 1.00 87.81 493 THR A CA 1
ATOM 3888 C C . THR A 1 493 ? -10.852 -3.541 33.481 1.00 87.81 493 THR A C 1
ATOM 3890 O O . THR A 1 493 ? -10.838 -3.052 32.352 1.00 87.81 493 THR A O 1
ATOM 3893 N N . LEU A 1 494 ? -11.917 -3.471 34.285 1.00 89.44 494 LEU A N 1
ATOM 3894 C CA . LEU A 1 494 ? -13.175 -2.835 33.904 1.00 89.44 494 LEU A CA 1
ATOM 3895 C C . LEU A 1 494 ? -13.003 -1.321 33.714 1.00 89.44 494 LEU A C 1
ATOM 3897 O O . LEU A 1 494 ? -13.577 -0.772 32.781 1.00 89.44 494 LEU A O 1
ATOM 3901 N N . ASP A 1 495 ? -12.177 -0.654 34.528 1.00 89.50 495 ASP A N 1
ATOM 3902 C CA . ASP A 1 495 ? -11.873 0.779 34.400 1.00 89.50 495 ASP A CA 1
ATOM 3903 C C . ASP A 1 495 ? -11.394 1.147 32.990 1.00 89.50 495 ASP A C 1
ATOM 3905 O O . ASP A 1 495 ? -11.894 2.097 32.389 1.00 89.50 495 ASP A O 1
ATOM 3909 N N . ILE A 1 496 ? -10.479 0.348 32.431 1.00 89.75 496 ILE A N 1
ATOM 3910 C CA . ILE A 1 496 ? -9.935 0.558 31.083 1.00 89.75 496 ILE A CA 1
ATOM 3911 C C . ILE A 1 496 ? -11.059 0.479 30.042 1.00 89.75 496 ILE A C 1
ATOM 3913 O O . ILE A 1 496 ? -11.152 1.340 29.170 1.00 89.75 496 ILE A O 1
ATOM 3917 N N . GLN A 1 497 ? -11.945 -0.514 30.162 1.00 88.88 497 GLN A N 1
ATOM 3918 C CA . GLN A 1 497 ? -13.064 -0.706 29.232 1.00 88.88 497 GLN A CA 1
ATOM 3919 C C . GLN A 1 497 ? -14.127 0.395 29.363 1.00 88.88 497 GLN A C 1
ATOM 3921 O O . GLN A 1 497 ? -14.706 0.828 28.366 1.00 88.88 497 GLN A O 1
ATOM 3926 N N . LEU A 1 498 ? -14.394 0.863 30.585 1.00 91.00 498 LEU A N 1
ATOM 3927 C CA . LEU A 1 498 ? -15.400 1.892 30.844 1.00 91.00 498 LEU A CA 1
ATOM 3928 C C . LEU A 1 498 ? -14.922 3.294 30.471 1.00 91.00 498 LEU A C 1
ATOM 3930 O O . LEU A 1 498 ? -15.752 4.110 30.076 1.00 91.00 498 LEU A O 1
ATOM 3934 N N . ARG A 1 499 ? -13.617 3.569 30.538 1.00 89.88 499 ARG A N 1
ATOM 3935 C CA . ARG A 1 499 ? -13.041 4.872 30.177 1.00 89.88 499 ARG A CA 1
ATOM 3936 C C . ARG A 1 499 ? -13.314 5.265 28.730 1.00 89.88 499 ARG A C 1
ATOM 3938 O O . ARG A 1 499 ? -13.595 6.425 28.456 1.00 89.88 499 ARG A O 1
ATOM 3945 N N . GLU A 1 500 ? -13.216 4.308 27.813 1.00 85.62 500 GLU A N 1
ATOM 3946 C CA . GLU A 1 500 ? -13.436 4.554 26.382 1.00 85.62 500 GLU A CA 1
ATOM 3947 C C . GLU A 1 500 ? -14.917 4.464 25.991 1.00 85.62 500 GLU A C 1
ATOM 3949 O O . GLU A 1 500 ? -15.314 4.951 24.934 1.00 85.62 500 GLU A O 1
ATOM 3954 N N . CYS A 1 501 ? -15.744 3.836 26.832 1.00 88.81 501 CYS A N 1
ATOM 3955 C CA . CYS A 1 501 ? -17.127 3.512 26.504 1.00 88.81 501 CYS A CA 1
ATOM 3956 C C . CYS A 1 501 ? -18.153 4.450 27.156 1.00 88.81 501 CYS A C 1
ATOM 3958 O O . CYS A 1 501 ? -19.180 4.751 26.546 1.00 88.81 501 CYS A O 1
ATOM 3960 N N . LEU A 1 502 ? -17.923 4.901 28.391 1.00 92.25 502 LEU A N 1
ATOM 3961 C CA . LEU A 1 502 ? -18.874 5.730 29.131 1.00 92.25 502 LEU A CA 1
ATOM 3962 C C . LEU A 1 502 ? -18.684 7.223 28.843 1.00 92.25 502 LEU A C 1
ATOM 3964 O O . LEU A 1 502 ? -17.589 7.694 28.552 1.00 92.25 502 LEU A O 1
ATOM 3968 N N . GLU A 1 503 ? -19.766 7.988 28.982 1.00 92.38 503 GLU A N 1
ATOM 3969 C CA . GLU A 1 503 ? -19.689 9.450 28.978 1.00 92.38 503 GLU A CA 1
ATOM 3970 C C . GLU A 1 503 ? -18.863 9.954 30.178 1.00 92.38 503 GLU A C 1
ATOM 3972 O O . GLU A 1 503 ? -18.950 9.355 31.258 1.00 92.38 503 GLU A O 1
ATOM 3977 N N . PRO A 1 504 ? -18.131 11.081 30.048 1.00 92.81 504 PRO A N 1
ATOM 3978 C CA . PRO A 1 504 ? -17.252 11.585 31.105 1.00 92.81 504 PRO A CA 1
ATOM 3979 C C . PRO A 1 504 ? -17.942 11.725 32.468 1.00 92.81 504 PRO A C 1
ATOM 3981 O O . PRO A 1 504 ? -17.402 11.302 33.483 1.00 92.81 504 PRO A O 1
ATOM 3984 N N . GLU A 1 505 ? -19.176 12.237 32.501 1.00 92.69 505 GLU A N 1
ATOM 3985 C CA . GLU A 1 505 ? -19.936 12.418 33.747 1.00 92.69 505 GLU A CA 1
ATOM 3986 C C . GLU A 1 505 ? -20.267 11.092 34.449 1.00 92.69 505 GLU A C 1
ATOM 3988 O O . GLU A 1 505 ? -20.269 11.002 35.678 1.00 92.69 505 GLU A O 1
ATOM 3993 N N . VAL A 1 506 ? -20.551 10.043 33.672 1.00 93.19 506 VAL A N 1
ATOM 3994 C CA . VAL A 1 506 ? -20.870 8.712 34.202 1.00 93.19 506 VAL A CA 1
ATOM 3995 C C . VAL A 1 506 ? -19.598 8.015 34.666 1.00 93.19 506 VAL A C 1
ATOM 3997 O O . VAL A 1 506 ? -19.595 7.378 35.717 1.00 93.19 506 VAL A O 1
ATOM 4000 N N . TYR A 1 507 ? -18.506 8.168 33.923 1.00 93.56 507 TYR A N 1
ATOM 4001 C CA . TYR A 1 507 ? -17.204 7.630 34.299 1.00 93.56 507 TYR A CA 1
ATOM 4002 C C . TYR A 1 507 ? -16.673 8.246 35.606 1.00 93.56 507 TYR A C 1
ATOM 4004 O O . TYR A 1 507 ? -16.214 7.518 36.487 1.00 93.56 507 TYR A O 1
ATOM 4012 N N . GLU A 1 508 ? -16.829 9.558 35.804 1.00 91.75 508 GLU A N 1
ATOM 4013 C CA . GLU A 1 508 ? -16.501 10.211 37.082 1.00 91.75 508 GLU A CA 1
ATOM 4014 C C . GLU A 1 508 ? -17.347 9.658 38.242 1.00 91.75 508 GLU A C 1
ATOM 4016 O O . GLU A 1 508 ? -16.844 9.438 39.348 1.00 91.75 508 GLU A O 1
ATOM 4021 N N . LEU A 1 509 ? -18.630 9.359 38.001 1.00 91.12 509 LEU A N 1
ATOM 4022 C CA . LEU A 1 509 ? -19.489 8.727 39.005 1.00 91.12 509 LEU A CA 1
ATOM 4023 C C . LEU A 1 509 ? -19.028 7.300 39.342 1.00 91.12 509 LEU A C 1
ATOM 4025 O O . LEU A 1 509 ? -19.079 6.904 40.509 1.00 91.12 509 LEU A O 1
ATOM 4029 N N . PHE A 1 510 ? -18.557 6.540 38.351 1.00 91.31 510 PHE A N 1
ATOM 4030 C CA . PHE A 1 510 ? -17.944 5.227 38.565 1.00 91.31 510 PHE A CA 1
ATOM 4031 C C . PHE A 1 510 ? -16.701 5.334 39.461 1.00 91.31 510 PHE A C 1
ATOM 4033 O O . PHE A 1 510 ? -16.629 4.644 40.482 1.00 91.31 510 PHE A O 1
ATOM 4040 N N . HIS A 1 511 ? -15.785 6.260 39.157 1.00 88.75 511 HIS A N 1
ATOM 4041 C CA . HIS A 1 511 ? -14.593 6.526 39.977 1.00 88.75 511 HIS A CA 1
ATOM 4042 C C . HIS A 1 511 ? -14.940 6.950 41.399 1.00 88.75 511 HIS A C 1
ATOM 4044 O O . HIS A 1 511 ? -14.348 6.459 42.365 1.00 88.75 511 HIS A O 1
ATOM 4050 N N . LYS A 1 512 ? -15.949 7.812 41.550 1.00 86.56 512 LYS A N 1
ATOM 4051 C CA . LYS A 1 512 ? -16.461 8.218 42.859 1.00 86.56 512 LYS A CA 1
ATOM 4052 C C . LYS A 1 512 ? -16.973 7.015 43.655 1.00 86.56 512 LYS A C 1
ATOM 4054 O O . LYS A 1 512 ? -16.595 6.867 44.815 1.00 86.56 512 LYS A O 1
ATOM 4059 N N . LYS A 1 513 ? -17.760 6.123 43.042 1.00 86.88 513 LYS A N 1
ATOM 4060 C CA . LYS A 1 513 ? -18.262 4.900 43.699 1.00 86.88 513 LYS A CA 1
ATOM 4061 C C . LYS A 1 513 ? -17.139 3.940 44.093 1.00 86.88 513 LYS A C 1
ATOM 4063 O O . LYS A 1 513 ? -17.178 3.390 45.193 1.00 86.88 513 LYS A O 1
ATOM 4068 N N . LEU A 1 514 ? -16.135 3.762 43.234 1.00 84.31 514 LEU A N 1
ATOM 4069 C CA . LEU A 1 514 ? -14.970 2.922 43.525 1.00 84.31 514 LEU A CA 1
ATOM 4070 C C . LEU A 1 514 ? -14.150 3.491 44.694 1.00 84.31 514 LEU A C 1
ATOM 4072 O O . LEU A 1 514 ? -13.768 2.761 45.609 1.00 84.31 514 LEU A O 1
ATOM 4076 N N . THR A 1 515 ? -13.957 4.811 44.707 1.00 80.81 515 THR A N 1
ATOM 4077 C CA . THR A 1 515 ? -13.255 5.528 45.779 1.00 80.81 515 THR A CA 1
ATOM 4078 C C . THR A 1 515 ? -14.019 5.438 47.100 1.00 80.81 515 THR A C 1
ATOM 4080 O O . THR A 1 515 ? -13.436 5.087 48.122 1.00 80.81 515 THR A O 1
ATOM 4083 N N . GLU A 1 516 ? -15.334 5.676 47.098 1.00 77.12 516 GLU A N 1
ATOM 4084 C CA . GLU A 1 516 ? -16.184 5.518 48.285 1.00 77.12 516 GLU A CA 1
ATOM 4085 C C . GLU A 1 516 ? -16.137 4.083 48.829 1.00 77.12 516 GLU A C 1
ATOM 4087 O O . GLU A 1 516 ? -16.034 3.889 50.041 1.00 77.12 516 GLU A O 1
ATOM 4092 N N . GLN A 1 517 ? -16.136 3.069 47.958 1.00 73.56 517 GLN A N 1
ATOM 4093 C CA . GLN A 1 517 ? -16.010 1.671 48.373 1.00 73.56 517 GLN A CA 1
ATOM 4094 C C . GLN A 1 517 ? -14.641 1.361 49.000 1.00 73.56 517 GLN A C 1
ATOM 4096 O O . GLN A 1 517 ? -14.584 0.641 50.002 1.00 73.56 517 GLN A O 1
ATOM 4101 N N . ALA A 1 518 ? -13.550 1.885 48.434 1.00 68.88 518 ALA A N 1
ATOM 4102 C CA . ALA A 1 518 ? -12.207 1.721 48.989 1.00 68.88 518 ALA A CA 1
ATOM 4103 C C . ALA A 1 518 ? -12.080 2.405 50.361 1.00 68.88 518 ALA A C 1
ATOM 4105 O O . ALA A 1 518 ? -11.513 1.833 51.291 1.00 68.88 518 ALA A O 1
ATOM 4106 N N . LEU A 1 519 ? -12.685 3.586 50.506 1.00 67.62 519 LEU A N 1
ATOM 4107 C CA . LEU A 1 519 ? -12.671 4.369 51.738 1.00 67.62 519 LEU A CA 1
ATOM 4108 C C . LEU A 1 519 ? -13.526 3.743 52.851 1.00 67.62 519 LEU A C 1
ATOM 4110 O O . LEU A 1 519 ? -13.116 3.761 54.003 1.00 67.62 519 LEU A O 1
ATOM 4114 N N . ILE A 1 520 ? -14.667 3.112 52.539 1.00 61.56 520 ILE A N 1
ATOM 4115 C CA . ILE A 1 520 ? -15.511 2.422 53.542 1.00 61.56 520 ILE A CA 1
ATOM 4116 C C . ILE A 1 520 ? -14.773 1.255 54.233 1.00 61.56 520 ILE A C 1
ATOM 4118 O O . ILE A 1 520 ? -15.143 0.876 55.345 1.00 61.56 520 ILE A O 1
ATOM 4122 N N . LYS A 1 521 ? -13.734 0.687 53.607 1.00 59.50 521 LYS A N 1
ATOM 4123 C CA . LYS A 1 521 ? -12.910 -0.380 54.201 1.00 59.50 521 LYS A CA 1
ATOM 4124 C C . LYS A 1 521 ? -11.789 0.139 55.111 1.00 59.50 521 LYS A C 1
ATOM 4126 O O . LYS A 1 521 ? -11.211 -0.666 55.839 1.00 59.50 521 LYS A O 1
ATOM 4131 N N . ASP A 1 522 ? -11.483 1.437 55.094 1.00 62.28 522 ASP A N 1
ATOM 4132 C CA . ASP A 1 522 ? -10.479 2.024 55.982 1.00 62.28 522 ASP A CA 1
ATOM 4133 C C . ASP A 1 522 ? -11.109 2.308 57.364 1.00 62.28 522 ASP A C 1
ATOM 4135 O O . ASP A 1 522 ? -12.052 3.101 57.457 1.00 62.28 522 ASP A O 1
ATOM 4139 N N . PRO A 1 523 ? -10.620 1.691 58.460 1.00 64.62 523 PRO A N 1
ATOM 4140 C CA . PRO A 1 523 ? -11.170 1.896 59.802 1.00 64.62 523 PRO A CA 1
ATOM 4141 C C . PRO A 1 523 ? -11.071 3.350 60.292 1.00 64.62 523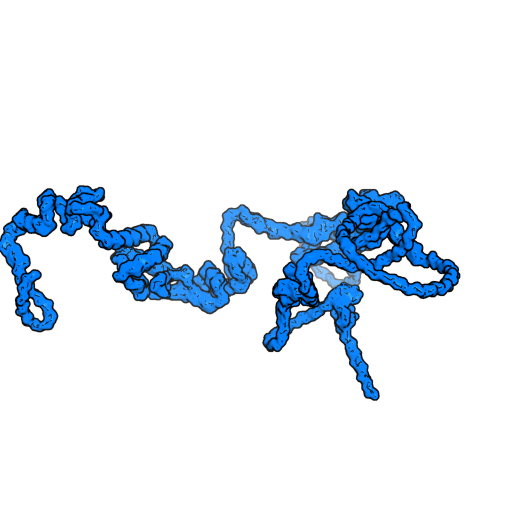 PRO A C 1
ATOM 4143 O O . PRO A 1 523 ? -11.752 3.713 61.252 1.00 64.62 523 PRO A O 1
ATOM 4146 N N . LYS A 1 524 ? -10.246 4.182 59.647 1.00 74.12 524 LYS A N 1
ATOM 4147 C CA . LYS A 1 524 ? -10.075 5.606 59.953 1.00 74.12 524 LYS A CA 1
ATOM 4148 C C . LYS A 1 524 ? -10.945 6.524 59.094 1.00 74.12 524 LYS A C 1
ATOM 4150 O O . LYS A 1 524 ? -10.929 7.740 59.293 1.00 74.12 524 LYS A O 1
ATOM 4155 N N . PHE A 1 525 ? -11.703 5.988 58.139 1.00 77.38 525 PHE A N 1
ATOM 4156 C CA . PHE A 1 525 ? -12.593 6.787 57.306 1.00 77.38 525 PHE A CA 1
ATOM 4157 C C . PHE A 1 525 ? -13.927 7.072 58.004 1.00 77.38 525 PHE A C 1
ATOM 4159 O O . PHE A 1 525 ? -14.628 6.170 58.468 1.00 77.38 525 PHE A O 1
ATOM 4166 N N . LEU A 1 526 ? -14.311 8.349 58.055 1.00 76.81 526 LEU A N 1
ATOM 4167 C CA . LEU A 1 526 ? -15.521 8.817 58.725 1.00 76.81 526 LEU A CA 1
ATOM 4168 C C . LEU A 1 526 ? -16.422 9.598 57.767 1.00 76.81 526 LEU A C 1
ATOM 4170 O O . LEU A 1 526 ? -15.981 10.510 57.071 1.00 76.81 526 LEU A O 1
ATOM 4174 N N . TRP A 1 527 ? -17.721 9.292 57.805 1.00 79.25 527 TRP A N 1
ATOM 4175 C CA . TRP A 1 527 ? -18.764 10.095 57.164 1.00 79.25 527 TRP A CA 1
ATOM 4176 C C . TRP A 1 527 ? -19.299 11.145 58.136 1.00 79.25 527 TRP A C 1
ATOM 4178 O O . TRP A 1 527 ? -19.734 10.820 59.243 1.00 79.25 527 TRP A O 1
ATOM 4188 N N . CYS A 1 528 ? -19.320 12.408 57.713 1.00 80.31 528 CYS A N 1
ATOM 4189 C CA . CYS A 1 528 ? -19.945 13.474 58.483 1.00 80.31 528 CYS A CA 1
ATOM 4190 C C . CYS A 1 528 ? -21.464 13.268 58.584 1.00 80.31 528 CYS A C 1
ATOM 4192 O O . CYS A 1 528 ? -22.160 13.276 57.567 1.00 80.31 528 CYS A O 1
ATOM 4194 N N . CYS A 1 529 ? -21.998 13.217 59.809 1.00 79.25 529 CYS A N 1
ATOM 4195 C CA . CYS A 1 529 ? -23.437 13.074 60.063 1.00 79.25 529 CYS A CA 1
ATOM 4196 C C . CYS A 1 529 ? -24.287 14.300 59.671 1.00 79.25 529 CYS A C 1
ATOM 4198 O O . CYS A 1 529 ? -25.509 14.242 59.754 1.00 79.25 529 CYS A O 1
ATOM 4200 N N . HIS A 1 530 ? -23.664 15.415 59.271 1.00 74.38 530 HIS A N 1
ATOM 4201 C CA . HIS A 1 530 ? -24.358 16.664 58.932 1.00 74.38 530 HIS A CA 1
ATOM 4202 C C . HIS A 1 530 ? -24.420 16.967 57.432 1.00 74.38 530 HIS A C 1
ATOM 4204 O O . HIS A 1 530 ? -25.285 17.730 57.017 1.00 74.38 530 HIS A O 1
ATOM 4210 N N . CYS A 1 531 ? -23.483 16.455 56.625 1.00 73.38 531 CYS A N 1
ATOM 4211 C CA . CYS A 1 531 ? -23.378 16.842 55.209 1.00 73.38 531 CYS A CA 1
ATOM 4212 C C . CYS A 1 531 ? -22.932 15.720 54.264 1.00 73.38 531 CYS A C 1
ATOM 4214 O O . CYS A 1 531 ? -22.601 16.003 53.116 1.00 73.38 531 CYS A O 1
ATOM 4216 N N . SER A 1 532 ? -22.897 14.467 54.733 1.00 72.56 532 SER A N 1
ATOM 4217 C CA . SER A 1 532 ? -22.517 13.301 53.922 1.00 72.56 532 SER A CA 1
ATOM 4218 C C . SER A 1 532 ? -21.151 13.441 53.231 1.00 72.56 532 SER A C 1
ATOM 4220 O O . SER A 1 532 ? -20.921 12.833 52.196 1.00 72.56 532 SER A O 1
ATOM 4222 N N . TYR A 1 533 ? -20.242 14.249 53.788 1.00 74.88 533 TYR A N 1
ATOM 4223 C CA . TYR A 1 533 ? -18.853 14.370 53.341 1.00 74.88 533 TYR A CA 1
ATOM 4224 C C . TYR A 1 533 ? -17.982 13.353 54.083 1.00 74.88 533 TYR A C 1
ATOM 4226 O O . TYR A 1 533 ? -18.025 13.301 55.317 1.00 74.88 533 TYR A O 1
ATOM 4234 N N . GLY A 1 534 ? -17.218 12.551 53.345 1.00 76.75 534 GLY A N 1
ATOM 4235 C CA . GLY A 1 534 ? -16.333 11.521 53.885 1.00 76.75 534 GLY A CA 1
ATOM 4236 C C . GLY A 1 534 ? -14.874 11.974 53.909 1.00 76.75 534 GLY A C 1
ATOM 4237 O O . GLY A 1 534 ? -14.414 12.619 52.970 1.00 76.75 534 GLY A O 1
ATOM 4238 N N . PHE A 1 535 ? -14.150 11.669 54.984 1.00 77.25 535 PHE A N 1
ATOM 4239 C CA . PHE A 1 535 ? -12.732 12.010 55.131 1.00 77.25 535 PHE A CA 1
ATOM 4240 C C . PHE A 1 535 ? -12.017 11.024 56.061 1.00 77.25 535 PHE A C 1
ATOM 4242 O O . PHE A 1 535 ? -12.641 10.389 56.910 1.00 77.25 535 PHE A O 1
ATOM 4249 N N . ILE A 1 536 ? -10.698 10.908 55.906 1.00 77.19 536 ILE A N 1
ATOM 4250 C CA . ILE A 1 536 ? -9.847 10.095 56.784 1.00 77.19 536 ILE A CA 1
ATOM 4251 C C . ILE A 1 536 ? -9.514 10.916 58.034 1.00 77.19 536 ILE A C 1
ATOM 4253 O O . ILE A 1 536 ? -9.102 12.074 57.934 1.00 77.19 536 ILE A O 1
ATOM 4257 N N . TYR A 1 537 ? -9.721 10.328 59.210 1.00 79.25 537 TYR A N 1
ATOM 4258 C CA . TYR A 1 537 ? -9.407 10.928 60.501 1.00 79.25 537 TYR A CA 1
ATOM 4259 C C . TYR A 1 537 ? -8.348 10.093 61.226 1.00 79.25 537 TYR A C 1
ATOM 4261 O O . TYR A 1 537 ? -8.632 9.025 61.757 1.00 79.25 537 TYR A O 1
ATOM 4269 N N . ASP A 1 538 ? -7.122 10.613 61.267 1.00 72.62 538 ASP A N 1
ATOM 4270 C CA . ASP A 1 538 ? -5.972 9.990 61.939 1.00 72.62 538 ASP A CA 1
ATOM 4271 C C . ASP A 1 538 ? -5.840 10.359 63.428 1.00 72.62 538 ASP A C 1
ATOM 4273 O O . ASP A 1 538 ? -4.832 10.044 64.058 1.00 72.62 538 ASP A O 1
ATOM 4277 N N . GLY A 1 539 ? -6.814 11.073 63.995 1.00 73.44 539 GLY A N 1
ATOM 4278 C CA . GLY A 1 539 ? -6.780 11.459 65.402 1.00 73.44 539 GLY A CA 1
ATOM 4279 C C . GLY A 1 539 ? -7.384 10.398 66.323 1.00 73.44 539 GLY A C 1
ATOM 4280 O O . GLY A 1 539 ? -8.312 9.689 65.952 1.00 73.44 539 GLY A O 1
ATOM 4281 N N . ASP A 1 540 ? -6.919 10.359 67.570 1.00 76.88 540 ASP A N 1
ATOM 4282 C CA . ASP A 1 540 ? -7.476 9.476 68.609 1.00 76.88 540 ASP A CA 1
ATOM 4283 C C . ASP A 1 540 ? -8.601 10.146 69.424 1.00 76.88 540 ASP A C 1
ATOM 4285 O O . ASP A 1 540 ? -9.086 9.601 70.417 1.00 76.88 540 ASP A O 1
ATOM 4289 N N . GLN A 1 541 ? -9.018 11.365 69.056 1.00 83.81 541 GLN A N 1
ATOM 4290 C CA . GLN A 1 541 ? -10.043 12.087 69.808 1.00 83.81 541 GLN A CA 1
ATOM 4291 C C . GLN A 1 541 ? -11.441 11.659 69.362 1.00 83.81 541 GLN A C 1
ATOM 4293 O O . GLN A 1 541 ? -11.745 11.566 68.176 1.00 83.81 541 GLN A O 1
ATOM 4298 N N . LEU A 1 542 ? -12.345 11.494 70.330 1.00 84.31 542 LEU A N 1
ATOM 4299 C CA . LEU A 1 542 ? -13.754 11.228 70.035 1.00 84.31 542 LEU A CA 1
ATOM 4300 C C . LEU A 1 542 ? -14.410 12.389 69.275 1.00 84.31 542 LEU A C 1
ATOM 4302 O O . LEU A 1 542 ? -15.325 12.152 68.497 1.00 84.31 542 LEU A O 1
ATOM 4306 N N . LYS A 1 543 ? -13.953 13.632 69.480 1.00 90.00 543 LYS A N 1
ATOM 4307 C CA . LYS A 1 543 ? -14.476 14.814 68.791 1.00 90.00 543 LYS A CA 1
ATOM 4308 C C . LYS A 1 543 ? -13.804 14.991 67.436 1.00 90.00 543 LYS A C 1
ATOM 4310 O O . LYS A 1 543 ? -12.623 15.323 67.368 1.00 90.00 543 LYS A O 1
ATOM 4315 N N . VAL A 1 544 ? -14.595 14.913 66.374 1.00 90.06 544 VAL A N 1
ATOM 4316 C CA . VAL A 1 544 ? -14.142 15.148 65.001 1.00 90.06 544 VAL A CA 1
ATOM 4317 C C . VAL A 1 544 ? -14.879 16.344 64.424 1.00 90.06 544 VAL A C 1
ATOM 4319 O O . VAL A 1 544 ? -16.087 16.462 64.596 1.00 90.06 544 VAL A O 1
ATOM 4322 N N . THR A 1 545 ? -14.174 17.235 63.729 1.00 90.19 545 THR A N 1
ATOM 4323 C CA . THR A 1 545 ? -14.775 18.390 63.048 1.00 90.19 545 THR A CA 1
ATOM 4324 C C . THR A 1 545 ? -14.710 18.184 61.545 1.00 90.19 545 THR A C 1
ATOM 4326 O O . THR A 1 545 ? -13.630 17.996 60.994 1.00 90.19 545 THR A O 1
ATOM 4329 N N . CYS A 1 546 ? -15.861 18.229 60.875 1.00 84.94 546 CYS A N 1
ATOM 4330 C CA . CYS A 1 546 ? -15.919 18.077 59.425 1.00 84.94 546 CYS A CA 1
ATOM 4331 C C . CYS A 1 546 ? -15.266 19.274 58.717 1.00 84.94 546 CYS A C 1
ATOM 4333 O O . CYS A 1 546 ? -15.624 20.419 58.988 1.00 84.94 546 CYS A O 1
ATOM 4335 N N . PHE A 1 547 ? -14.371 19.027 57.759 1.00 82.50 547 PHE A N 1
ATOM 4336 C CA . PHE A 1 547 ? -13.718 20.097 56.993 1.00 82.50 547 PHE A CA 1
ATOM 4337 C C . PHE A 1 547 ? -14.682 20.885 56.093 1.00 82.50 547 PHE A C 1
ATOM 4339 O O . PHE A 1 547 ? -14.452 22.067 55.845 1.00 82.50 547 PHE A O 1
ATOM 4346 N N . GLN A 1 548 ? -15.781 20.257 55.663 1.00 84.50 548 GLN A N 1
ATOM 4347 C CA . GLN A 1 548 ? -16.756 20.858 54.754 1.00 84.50 548 GLN A CA 1
ATOM 4348 C C . GLN A 1 548 ? -17.773 21.742 55.489 1.00 84.50 548 GLN A C 1
ATOM 4350 O O . GLN A 1 548 ? -17.874 22.934 55.217 1.00 84.50 548 GLN A O 1
ATOM 4355 N N . CYS A 1 549 ? -18.530 21.182 56.440 1.00 86.88 549 CYS A N 1
ATOM 4356 C CA . CYS A 1 549 ? -19.594 21.921 57.136 1.00 86.88 549 CYS A CA 1
ATOM 4357 C C . CYS A 1 549 ? -19.156 22.540 58.469 1.00 86.88 549 CYS A C 1
ATOM 4359 O O . CYS A 1 549 ? -19.938 23.255 59.090 1.00 86.88 549 CYS A O 1
ATOM 4361 N N . ARG A 1 550 ? -17.930 22.250 58.928 1.00 88.12 550 ARG A N 1
ATOM 4362 C CA . ARG A 1 550 ? -17.349 22.712 60.203 1.00 88.12 550 ARG A CA 1
ATOM 4363 C C . ARG A 1 550 ? -18.117 22.308 61.467 1.00 88.12 550 ARG A C 1
ATOM 4365 O O . ARG A 1 550 ? -17.718 22.700 62.559 1.00 88.12 550 ARG A O 1
ATOM 4372 N N . ASN A 1 551 ? -19.153 21.478 61.347 1.00 89.75 551 ASN A N 1
ATOM 4373 C CA . ASN A 1 551 ? -19.841 20.891 62.491 1.00 89.75 551 ASN A CA 1
ATOM 4374 C C . ASN A 1 551 ? -19.032 19.722 63.063 1.00 89.75 551 ASN A C 1
ATOM 4376 O O . ASN A 1 551 ? -18.392 18.963 62.323 1.00 89.75 551 ASN A O 1
ATOM 4380 N N . SER A 1 552 ? -19.071 19.584 64.389 1.00 91.62 552 SER A N 1
ATOM 4381 C CA . SER A 1 552 ? -18.390 18.507 65.101 1.00 91.62 552 SER A CA 1
ATOM 4382 C C . SER A 1 552 ? -19.331 17.339 65.392 1.00 91.62 552 SER A C 1
ATOM 4384 O O . SER A 1 552 ? -20.497 17.539 65.724 1.00 91.62 552 SER A O 1
ATOM 4386 N N . PHE A 1 553 ? -18.807 16.120 65.329 1.00 90.31 553 PHE A N 1
ATOM 4387 C CA . PHE A 1 553 ? -19.516 14.882 65.647 1.00 90.31 553 PHE A CA 1
ATOM 4388 C C . PHE A 1 553 ? -18.579 13.881 66.333 1.00 90.31 553 PHE A C 1
ATOM 4390 O O . PHE A 1 553 ? -17.364 14.079 66.371 1.00 90.31 553 PHE A O 1
ATOM 4397 N N . CYS A 1 554 ? -19.146 12.833 66.928 1.00 88.50 554 CYS A N 1
ATOM 4398 C CA . CYS A 1 554 ? -18.375 11.787 67.591 1.00 88.50 554 CYS A CA 1
ATOM 4399 C C . CYS A 1 554 ? -17.861 10.745 66.584 1.00 88.50 554 CYS A C 1
ATOM 4401 O O . CYS A 1 554 ? -18.664 10.175 65.845 1.00 88.50 554 CYS A O 1
ATOM 4403 N N . ALA A 1 555 ? -16.556 10.443 66.595 1.00 85.50 555 ALA A N 1
ATOM 4404 C CA . ALA A 1 555 ? -15.927 9.444 65.719 1.00 85.50 555 ALA A CA 1
ATOM 4405 C C . ALA A 1 555 ? -16.553 8.047 65.861 1.00 85.50 555 ALA A C 1
ATOM 4407 O O . ALA A 1 555 ? -16.688 7.316 64.884 1.00 85.50 555 ALA A O 1
ATOM 4408 N N . HIS A 1 556 ? -16.949 7.683 67.086 1.00 82.44 556 HIS A N 1
ATOM 4409 C CA . HIS A 1 556 ? -17.382 6.329 67.417 1.00 82.44 556 HIS A CA 1
ATOM 4410 C C . HIS A 1 556 ? -18.904 6.156 67.314 1.00 82.44 556 HIS A C 1
ATOM 4412 O O . HIS A 1 556 ? -19.378 5.314 66.556 1.00 82.44 556 HIS A O 1
ATOM 4418 N N . CYS A 1 557 ? -19.694 6.984 68.012 1.00 82.62 557 CYS A N 1
ATOM 4419 C CA . CYS A 1 557 ? -21.160 6.875 67.971 1.00 82.62 557 CYS A CA 1
ATOM 4420 C C . CYS A 1 557 ? -21.810 7.590 66.774 1.00 82.62 557 CYS A C 1
ATOM 4422 O O . CYS A 1 557 ? -23.020 7.471 66.587 1.00 82.62 557 CYS A O 1
ATOM 4424 N N . LYS A 1 558 ? -21.030 8.334 65.972 1.00 81.56 558 LYS A N 1
ATOM 4425 C CA . LYS A 1 558 ? -21.466 9.056 64.759 1.00 81.56 558 LYS A CA 1
ATOM 4426 C C . LYS A 1 558 ? -22.596 10.078 64.985 1.00 81.56 558 LYS A C 1
ATOM 4428 O O . LYS A 1 558 ? -23.269 10.471 64.035 1.00 81.56 558 LYS A O 1
ATOM 4433 N N . LYS A 1 559 ? -22.805 10.529 66.230 1.00 83.38 559 LYS A N 1
ATOM 4434 C CA . LYS A 1 559 ? -23.803 11.551 66.609 1.00 83.38 559 LYS A CA 1
ATOM 4435 C C . LYS A 1 559 ? -23.192 12.961 66.656 1.00 83.38 559 LYS A C 1
ATOM 4437 O O . LYS A 1 559 ? -21.984 13.068 66.888 1.00 83.38 559 LYS A O 1
ATOM 4442 N N . PRO A 1 560 ? -23.998 14.033 66.493 1.00 85.12 560 PRO A N 1
ATOM 4443 C CA . PRO A 1 560 ? -23.545 15.413 66.675 1.00 85.12 560 PRO A CA 1
ATOM 4444 C C . PRO A 1 560 ? -22.836 15.611 68.017 1.00 85.12 560 PRO A C 1
ATOM 4446 O O . PRO A 1 560 ? -23.262 15.069 69.039 1.00 85.12 560 PRO A O 1
ATOM 4449 N N . TRP A 1 561 ? -21.735 16.359 68.012 1.00 90.75 561 TRP A N 1
ATOM 4450 C CA . TRP A 1 561 ? -20.913 16.539 69.201 1.00 90.75 561 TRP A CA 1
ATOM 4451 C C . TRP A 1 561 ? -21.512 17.596 70.123 1.00 90.75 561 TRP A C 1
ATOM 4453 O O . TRP A 1 561 ? -21.735 18.735 69.715 1.00 90.75 561 TRP A O 1
ATOM 4463 N N . GLU A 1 562 ? -21.657 17.251 71.397 1.00 87.38 562 GLU A N 1
ATOM 4464 C CA . GLU A 1 562 ? -22.062 18.171 72.457 1.00 87.38 562 GLU A CA 1
ATOM 4465 C C . GLU A 1 562 ? -20.955 18.281 73.502 1.00 87.38 562 GLU A C 1
ATOM 4467 O O . GLU A 1 562 ? -20.201 17.335 73.731 1.00 87.38 562 GLU A O 1
ATOM 4472 N N . SER A 1 563 ? -20.841 19.438 74.159 1.00 86.81 563 SER A N 1
ATOM 4473 C CA . SER A 1 563 ? -19.832 19.666 75.206 1.00 86.81 563 SER A CA 1
ATOM 4474 C C . SER A 1 563 ? -19.879 18.616 76.319 1.00 86.81 563 SER A C 1
ATOM 4476 O O . SER A 1 563 ? -18.841 18.237 76.846 1.00 86.81 563 SER A O 1
ATOM 4478 N N . GLN A 1 564 ? -21.069 18.102 76.618 1.00 84.69 564 GLN A N 1
ATOM 4479 C CA . GLN A 1 564 ? -21.349 17.097 77.636 1.00 84.69 564 GLN A CA 1
ATOM 4480 C C . GLN A 1 564 ? -20.836 15.705 77.244 1.00 84.69 564 GLN A C 1
ATOM 4482 O O . GLN A 1 564 ? -20.688 14.854 78.109 1.00 84.69 564 GLN A O 1
ATOM 4487 N N . HIS A 1 565 ? -20.528 15.467 75.963 1.00 85.75 565 HIS A N 1
ATOM 4488 C CA . HIS A 1 565 ? -19.876 14.235 75.510 1.00 85.75 565 HIS A CA 1
ATOM 4489 C C . HIS A 1 565 ? -18.368 14.234 75.837 1.00 85.75 565 HIS A C 1
ATOM 4491 O O . HIS A 1 565 ? -17.726 13.181 75.835 1.00 85.75 565 HIS A O 1
ATOM 4497 N N . ALA A 1 566 ? -17.769 15.396 76.122 1.00 86.19 566 ALA A N 1
ATOM 4498 C CA . ALA A 1 566 ? -16.351 15.479 76.450 1.00 86.19 566 ALA A CA 1
ATOM 4499 C C . ALA A 1 566 ? -16.048 14.741 77.765 1.00 86.19 566 ALA A C 1
ATOM 4501 O O . ALA A 1 566 ? -16.620 15.049 78.805 1.00 86.19 566 ALA A O 1
ATOM 4502 N N . GLY A 1 567 ? -15.132 13.770 77.713 1.00 82.62 567 GLY A N 1
ATOM 4503 C CA . GLY A 1 567 ? -14.735 12.973 78.879 1.00 82.62 567 GLY A CA 1
ATOM 4504 C C . GLY A 1 567 ? -15.691 11.833 79.255 1.00 82.62 567 GLY A C 1
ATOM 4505 O O . GLY A 1 567 ? -15.395 11.113 80.204 1.00 82.62 567 GLY A O 1
ATOM 4506 N N . LEU A 1 568 ? -16.791 11.633 78.517 1.00 86.31 568 LEU A N 1
ATOM 4507 C CA . LEU A 1 568 ? -17.703 10.495 78.682 1.00 86.31 568 LEU A CA 1
ATOM 4508 C C . LEU A 1 568 ? -17.510 9.460 77.567 1.00 86.31 568 LEU A C 1
ATOM 4510 O O . LEU A 1 568 ? -17.228 9.813 76.416 1.00 86.31 568 LEU A O 1
ATOM 4514 N N . SER A 1 569 ? -17.728 8.180 77.884 1.00 86.56 569 SER A N 1
ATOM 4515 C CA . SER A 1 569 ? -17.867 7.143 76.855 1.00 86.56 569 SER A CA 1
ATOM 4516 C C . SER A 1 569 ? -19.156 7.347 76.045 1.00 86.56 569 SER A C 1
ATOM 4518 O O . SER A 1 569 ? -20.094 8.015 76.487 1.00 86.56 569 SER A O 1
ATOM 4520 N N . CYS A 1 570 ? -19.234 6.756 74.849 1.00 85.50 570 CYS A N 1
ATOM 4521 C CA . CYS A 1 570 ? -20.431 6.863 74.006 1.00 85.50 570 CYS A CA 1
ATOM 4522 C C . CYS A 1 570 ? -21.688 6.307 74.696 1.00 85.50 570 CYS A C 1
ATOM 4524 O O . CYS A 1 570 ? -22.767 6.885 74.569 1.00 85.50 570 CYS A O 1
ATOM 4526 N N . GLU A 1 571 ? -21.541 5.225 75.463 1.00 83.38 571 GLU A N 1
ATOM 4527 C CA . GLU A 1 571 ? -22.623 4.619 76.244 1.00 83.38 571 GLU A CA 1
ATOM 4528 C C . GLU A 1 571 ? -23.063 5.526 77.398 1.00 83.38 571 GLU A C 1
ATOM 4530 O O . GLU A 1 571 ? -24.257 5.756 77.584 1.00 83.38 571 GLU A O 1
ATOM 4535 N N . GLN A 1 572 ? -22.108 6.110 78.130 1.00 83.75 572 GLN A N 1
ATOM 4536 C CA . GLN A 1 572 ? -22.386 7.046 79.224 1.00 83.75 572 GLN A CA 1
ATOM 4537 C C . GLN A 1 572 ? -23.085 8.311 78.723 1.00 83.75 572 GLN A C 1
ATOM 4539 O O . GLN A 1 572 ? -24.062 8.752 79.323 1.00 83.75 572 GLN A O 1
ATOM 4544 N N . PHE A 1 573 ? -22.635 8.866 77.595 1.00 84.25 573 PHE A N 1
ATOM 4545 C CA . PHE A 1 573 ? -23.289 10.013 76.971 1.00 84.25 573 PHE A CA 1
ATOM 4546 C C . PHE A 1 573 ? -24.701 9.668 76.479 1.00 84.25 573 PHE A C 1
ATOM 4548 O O . PHE A 1 573 ? -25.618 10.475 76.624 1.00 84.25 573 PHE A O 1
ATOM 4555 N N . GLN A 1 574 ? -24.915 8.466 75.936 1.00 77.81 574 GLN A N 1
ATOM 4556 C CA . GLN A 1 574 ? -26.244 8.018 75.513 1.00 77.81 574 GLN A CA 1
ATOM 4557 C C . GLN A 1 574 ? -27.200 7.802 76.696 1.00 77.81 574 GLN A C 1
ATOM 4559 O O . GLN A 1 574 ? -28.386 8.120 76.582 1.00 77.81 574 GLN A O 1
ATOM 4564 N N . SER A 1 575 ? -26.710 7.287 77.825 1.00 79.25 575 SER A N 1
ATOM 4565 C CA . SER A 1 575 ? -27.491 7.186 79.063 1.00 79.25 575 SER A CA 1
ATOM 4566 C C . SER A 1 575 ? -27.798 8.563 79.645 1.00 79.25 575 SER A C 1
ATOM 4568 O O . SER A 1 575 ? -28.964 8.843 79.902 1.00 79.25 575 SER A O 1
ATOM 4570 N N . TRP A 1 576 ? -26.815 9.470 79.702 1.00 83.25 576 TRP A N 1
ATOM 4571 C CA . TRP A 1 576 ? -27.042 10.867 80.087 1.00 83.25 576 TRP A CA 1
ATOM 4572 C C . TRP A 1 576 ? -28.095 11.536 79.196 1.00 83.25 576 TRP A C 1
ATOM 4574 O O . TRP A 1 576 ? -29.013 12.177 79.703 1.00 83.25 576 TRP A O 1
ATOM 4584 N N . LYS A 1 577 ? -28.017 11.339 77.873 1.00 79.31 577 LYS A N 1
ATOM 4585 C CA . LYS A 1 577 ? -29.016 11.837 76.921 1.00 79.31 577 LYS A CA 1
ATOM 4586 C C . LYS A 1 577 ? -30.411 11.303 77.224 1.00 79.31 577 LYS A C 1
ATOM 4588 O O . LYS A 1 577 ? -31.328 12.105 77.287 1.00 79.31 577 LYS A O 1
ATOM 4593 N N . ARG A 1 578 ? -30.574 9.993 77.448 1.00 72.00 578 ARG A N 1
ATOM 4594 C CA . ARG A 1 578 ? -31.869 9.403 77.845 1.00 72.00 578 ARG A CA 1
ATOM 4595 C C . ARG A 1 578 ? -32.386 9.998 79.148 1.00 72.00 578 ARG A C 1
ATOM 4597 O O . ARG A 1 578 ? -33.543 10.383 79.234 1.00 72.00 578 ARG A O 1
ATOM 4604 N N . GLU A 1 579 ? -31.524 10.093 80.150 1.00 74.50 579 GLU A N 1
ATOM 4605 C CA . GLU A 1 579 ? -31.887 10.591 81.473 1.00 74.50 579 GLU A CA 1
ATOM 4606 C C . GLU A 1 579 ? -32.222 12.079 81.484 1.00 74.50 579 GLU A C 1
ATOM 4608 O O . GLU A 1 579 ? -32.934 12.496 82.382 1.00 74.50 579 GLU A O 1
ATOM 4613 N N . ASN A 1 580 ? -31.741 12.873 80.523 1.00 72.62 580 ASN A N 1
ATOM 4614 C CA . ASN A 1 580 ? -31.936 14.327 80.469 1.00 72.62 580 ASN A CA 1
ATOM 4615 C C . ASN A 1 580 ? -32.826 14.778 79.296 1.00 72.62 580 ASN A C 1
ATOM 4617 O O . ASN A 1 580 ? -33.021 15.978 79.107 1.00 72.62 580 ASN A O 1
ATOM 4621 N N . ASP A 1 581 ? -33.370 13.844 78.512 1.00 71.25 581 ASP A N 1
ATOM 4622 C CA . ASP A 1 581 ? -34.302 14.135 77.425 1.00 71.25 581 ASP A CA 1
ATOM 4623 C C . ASP A 1 581 ? -35.710 14.424 77.998 1.00 71.25 581 ASP A C 1
ATOM 4625 O O . ASP A 1 581 ? -36.320 13.544 78.618 1.00 71.25 581 ASP A O 1
ATOM 4629 N N . PRO A 1 582 ? -36.261 15.640 77.803 1.00 69.88 582 PRO A N 1
ATOM 4630 C CA . PRO A 1 582 ? -37.555 16.026 78.367 1.00 69.88 582 PRO A CA 1
ATOM 4631 C C . PRO A 1 582 ? -38.746 15.211 77.845 1.00 69.88 582 PRO A C 1
ATOM 4633 O O . PRO A 1 582 ? -39.769 15.136 78.525 1.00 69.88 582 PRO A O 1
ATOM 4636 N N . GLU A 1 583 ? -38.665 14.638 76.641 1.00 66.12 583 GLU A N 1
ATOM 4637 C CA . GLU A 1 583 ? -39.702 13.763 76.082 1.00 66.12 583 GLU A CA 1
ATOM 4638 C C . GLU A 1 583 ? -39.600 12.344 76.641 1.00 66.12 583 GLU A C 1
ATOM 4640 O O . GLU A 1 583 ? -40.626 11.752 76.991 1.00 66.12 583 GLU A O 1
ATOM 4645 N N . TYR A 1 584 ? -38.379 11.830 76.801 1.00 62.12 584 TYR A N 1
ATOM 4646 C CA . TYR A 1 584 ? -38.136 10.519 77.410 1.00 62.12 584 TYR A CA 1
ATOM 4647 C C . TYR A 1 584 ? -38.537 10.502 78.894 1.00 62.12 584 TYR A C 1
ATOM 4649 O O . TYR A 1 584 ? -39.259 9.607 79.337 1.00 62.12 584 TYR A O 1
ATOM 4657 N N . GLN A 1 585 ? -38.180 11.545 79.651 1.00 64.12 585 GLN A N 1
ATOM 4658 C CA . GLN A 1 585 ? -38.631 11.713 81.037 1.00 64.12 585 GLN A CA 1
ATOM 4659 C C . GLN A 1 585 ? -40.162 11.830 81.142 1.00 64.12 585 GLN A C 1
ATOM 4661 O O . GLN A 1 585 ? -40.758 11.295 82.078 1.00 64.12 585 GLN A O 1
ATOM 4666 N N . ARG A 1 586 ? -40.819 12.481 80.168 1.00 64.38 586 ARG A N 1
ATOM 4667 C CA . ARG A 1 586 ? -42.286 12.622 80.121 1.00 64.38 586 ARG A CA 1
ATOM 4668 C C . ARG A 1 586 ? -42.999 11.294 79.849 1.00 64.38 586 ARG A C 1
ATOM 4670 O O . ARG A 1 586 ? -44.134 11.128 80.286 1.00 64.38 586 ARG A O 1
ATOM 4677 N N . GLN A 1 587 ? -42.351 10.349 79.164 1.00 61.56 587 GLN A N 1
ATOM 4678 C CA . GLN A 1 587 ? -42.878 8.990 78.983 1.00 61.56 587 GLN A CA 1
ATOM 4679 C C . GLN A 1 587 ? -42.768 8.122 80.248 1.00 61.56 587 GLN A C 1
ATOM 4681 O O . GLN A 1 587 ? -43.543 7.174 80.391 1.00 61.56 587 GLN A O 1
ATOM 4686 N N . GLY A 1 588 ? -41.865 8.443 81.182 1.00 67.38 588 GLY A N 1
ATOM 4687 C CA . GLY A 1 588 ? -41.758 7.785 82.488 1.00 67.38 588 GLY A CA 1
ATOM 4688 C C . GLY A 1 588 ? -41.726 6.249 82.413 1.00 67.38 588 GLY A C 1
ATOM 4689 O O . GLY A 1 588 ? -41.088 5.657 81.542 1.00 67.38 588 GLY A O 1
ATOM 4690 N N . LEU A 1 589 ? -42.467 5.585 83.309 1.00 59.53 589 LEU A N 1
ATOM 4691 C CA . LEU A 1 589 ? -42.595 4.117 83.370 1.00 59.53 589 LEU A CA 1
ATOM 4692 C C . LEU A 1 589 ? -43.106 3.475 82.063 1.00 59.53 589 LEU A C 1
ATOM 4694 O O . LEU A 1 589 ? -42.815 2.306 81.817 1.00 59.53 589 LEU A O 1
ATOM 4698 N N . ALA A 1 590 ? -43.820 4.213 81.204 1.00 63.03 590 ALA A N 1
ATOM 4699 C CA . ALA A 1 590 ? -44.317 3.689 79.930 1.00 63.03 590 ALA A CA 1
ATOM 4700 C C . ALA A 1 590 ? -43.203 3.501 78.879 1.00 63.03 590 ALA A C 1
ATOM 4702 O O . ALA A 1 590 ? -43.320 2.626 78.022 1.00 63.03 590 ALA A O 1
ATOM 4703 N N . GLY A 1 591 ? -42.116 4.282 78.948 1.00 60.06 591 GLY A N 1
ATOM 4704 C CA . GLY A 1 591 ? -40.903 4.044 78.153 1.00 60.06 591 GLY A CA 1
ATOM 4705 C C . GLY A 1 591 ? -40.151 2.800 78.635 1.00 60.06 591 GLY A C 1
ATOM 4706 O O . GLY A 1 591 ? -39.847 1.911 77.845 1.00 60.06 591 GLY A O 1
ATOM 4707 N N . TYR A 1 592 ? -39.977 2.674 79.955 1.00 58.16 592 TYR A N 1
ATOM 4708 C CA . TYR A 1 592 ? -39.293 1.537 80.585 1.00 58.16 592 TYR A CA 1
ATOM 4709 C C . TYR A 1 592 ? -39.988 0.186 80.331 1.00 58.16 592 TYR A C 1
ATOM 4711 O O . TYR A 1 592 ? -39.313 -0.815 80.097 1.00 58.16 592 TYR A O 1
ATOM 4719 N N . LEU A 1 593 ? -41.327 0.151 80.335 1.00 59.91 593 LEU A N 1
ATOM 4720 C CA . LEU A 1 593 ? -42.114 -1.057 80.043 1.00 59.91 593 LEU A CA 1
ATOM 4721 C C . LEU A 1 593 ? -42.099 -1.459 78.558 1.00 59.91 593 LEU A C 1
ATOM 4723 O O . LEU A 1 593 ? -42.310 -2.631 78.260 1.00 59.91 593 LEU A O 1
ATOM 4727 N N . ARG A 1 594 ? -41.852 -0.521 77.630 1.00 64.12 594 ARG A N 1
ATOM 4728 C CA . ARG A 1 594 ? -41.646 -0.838 76.205 1.00 64.12 594 ARG A CA 1
ATOM 4729 C C . ARG A 1 594 ? -40.265 -1.428 75.958 1.00 64.12 594 ARG A C 1
ATOM 4731 O O . ARG A 1 594 ? -40.169 -2.454 75.296 1.00 64.12 594 ARG A O 1
ATOM 4738 N N . ASP A 1 595 ? -39.231 -0.808 76.520 1.00 57.47 595 ASP A N 1
ATOM 4739 C CA . ASP A 1 595 ? -37.842 -1.232 76.316 1.00 57.47 595 ASP A CA 1
ATOM 4740 C C . ASP A 1 595 ? -37.523 -2.565 77.023 1.00 57.47 595 ASP A C 1
ATOM 4742 O O . ASP A 1 595 ? -36.649 -3.299 76.573 1.00 57.47 595 ASP A O 1
ATOM 4746 N N . ASN A 1 596 ? -38.263 -2.912 78.089 1.00 58.50 596 ASN A N 1
ATOM 4747 C CA . ASN A 1 596 ? -38.177 -4.201 78.800 1.00 58.50 596 ASN A CA 1
ATOM 4748 C C . ASN A 1 596 ? -39.398 -5.111 78.552 1.00 58.50 596 ASN A C 1
ATOM 4750 O O . ASN A 1 596 ? -39.675 -6.024 79.333 1.00 58.50 596 ASN A O 1
ATOM 4754 N N . GLY A 1 597 ? -40.175 -4.837 77.502 1.00 58.41 597 GLY A N 1
ATOM 4755 C CA . GLY A 1 597 ? -41.332 -5.647 77.136 1.00 58.41 597 GLY A CA 1
ATOM 4756 C C . GLY A 1 597 ? -40.922 -7.033 76.626 1.00 58.41 597 GLY A C 1
ATOM 4757 O O . GLY A 1 597 ? -39.935 -7.183 75.910 1.00 58.41 597 GLY A O 1
ATOM 4758 N N . ILE A 1 598 ? -41.699 -8.062 76.976 1.00 53.28 598 ILE A N 1
ATOM 4759 C CA . ILE A 1 598 ? -41.492 -9.434 76.491 1.00 53.28 598 ILE A CA 1
ATOM 4760 C C . ILE A 1 598 ? -41.814 -9.478 74.990 1.00 53.28 598 ILE A C 1
ATOM 4762 O O . ILE A 1 598 ? -42.972 -9.331 74.597 1.00 53.28 598 ILE A O 1
ATOM 4766 N N . ASN A 1 599 ? -40.805 -9.710 74.149 1.00 50.47 599 ASN A N 1
ATOM 4767 C CA . ASN A 1 599 ? -40.998 -9.932 72.717 1.00 50.47 599 ASN A CA 1
ATOM 4768 C C . ASN A 1 599 ? -41.559 -11.342 72.471 1.00 50.47 599 ASN A C 1
ATOM 4770 O O . ASN A 1 599 ? -40.900 -12.345 72.740 1.00 50.47 599 ASN A O 1
ATOM 4774 N N . LEU A 1 600 ? -42.775 -11.425 71.930 1.00 46.50 600 LEU A N 1
ATOM 4775 C CA . LEU A 1 600 ? -43.343 -12.668 71.408 1.00 46.50 600 LEU A CA 1
ATOM 4776 C C . LEU A 1 600 ? -42.825 -12.894 69.980 1.00 46.50 600 LEU A C 1
ATOM 4778 O O . LEU A 1 600 ? -43.333 -12.310 69.023 1.00 46.50 600 LEU A O 1
ATOM 4782 N N . CYS A 1 601 ? -41.805 -13.737 69.829 1.00 43.97 601 CYS A N 1
ATOM 4783 C CA . CYS A 1 601 ? -41.299 -14.138 68.517 1.00 43.97 601 CYS A CA 1
ATOM 4784 C C . CYS A 1 601 ? -42.280 -15.107 67.836 1.00 43.97 601 CYS A C 1
ATOM 4786 O O . CYS A 1 601 ? -42.643 -16.135 68.405 1.00 43.97 601 CYS A O 1
ATOM 4788 N N . SER A 1 602 ? -42.683 -14.804 66.601 1.00 39.66 602 SER A N 1
ATOM 4789 C CA . SER A 1 602 ? -43.429 -15.730 65.744 1.00 39.66 602 SER A CA 1
ATOM 4790 C C . SER A 1 602 ? -42.447 -16.605 64.961 1.00 39.66 602 SER A C 1
ATOM 4792 O O . SER A 1 602 ? -41.796 -16.153 64.023 1.00 39.66 602 SER A O 1
ATOM 4794 N N . GLY A 1 603 ? -42.321 -17.869 65.366 1.00 44.16 603 GLY A N 1
ATOM 4795 C CA . GLY A 1 603 ? -41.733 -18.917 64.533 1.00 44.16 603 GLY A CA 1
ATOM 4796 C C . GLY A 1 603 ? -42.800 -19.526 63.616 1.00 44.16 603 GLY A C 1
ATOM 4797 O O . GLY A 1 603 ? -43.967 -19.605 64.015 1.00 44.16 603 GLY A O 1
ATOM 4798 N N . PRO A 1 604 ? -42.452 -19.953 62.389 1.00 47.62 604 PRO A N 1
ATOM 4799 C CA . PRO A 1 604 ? -43.394 -20.663 61.546 1.00 47.62 604 PRO A CA 1
ATOM 4800 C C . PRO A 1 604 ? -43.628 -22.053 62.147 1.00 47.62 604 PRO A C 1
ATOM 4802 O O . PRO A 1 604 ? -42.694 -22.696 62.615 1.00 47.62 604 PRO A O 1
ATOM 4805 N N . VAL A 1 605 ? -44.873 -22.519 62.049 1.00 47.47 605 VAL A N 1
ATOM 4806 C CA . VAL A 1 605 ? -45.392 -23.841 62.448 1.00 47.47 605 VAL A CA 1
ATOM 4807 C C . VAL A 1 605 ? -46.058 -23.882 63.841 1.00 47.47 605 VAL A C 1
ATOM 4809 O O . VAL A 1 605 ? -45.438 -24.073 64.877 1.00 47.47 605 VAL A O 1
ATOM 4812 N N . HIS A 1 606 ? -47.392 -23.763 63.797 1.00 47.97 606 HIS A N 1
ATOM 4813 C CA . HIS A 1 606 ? -48.386 -24.147 64.812 1.00 47.97 606 HIS A CA 1
ATOM 4814 C C . HIS A 1 606 ? -48.323 -23.493 66.210 1.00 47.97 606 HIS A C 1
ATOM 4816 O O . HIS A 1 606 ? -48.096 -24.150 67.217 1.00 47.97 606 HIS A O 1
ATOM 4822 N N . GLY A 1 607 ? -48.731 -22.220 66.281 1.00 43.34 607 GLY A N 1
ATOM 4823 C CA . GLY A 1 607 ? -49.795 -21.777 67.202 1.00 43.34 607 GLY A CA 1
ATOM 4824 C C . GLY A 1 607 ? -49.600 -21.882 68.722 1.00 43.34 607 GLY A C 1
ATOM 4825 O O . GLY A 1 607 ? -50.594 -21.764 69.436 1.00 43.34 607 GLY A O 1
ATOM 4826 N N . VAL A 1 608 ? -48.383 -22.062 69.239 1.00 40.81 608 VAL A N 1
ATOM 4827 C CA . VAL A 1 608 ? -48.110 -22.004 70.685 1.00 40.81 608 VAL A CA 1
ATOM 4828 C C . VAL A 1 608 ? -47.016 -20.978 70.962 1.00 40.81 608 VAL A C 1
ATOM 4830 O O . VAL A 1 608 ? -45.906 -21.072 70.450 1.00 40.81 608 VAL A O 1
ATOM 4833 N N . TRP A 1 609 ? -47.357 -19.978 71.774 1.00 41.31 609 TRP A N 1
ATOM 4834 C CA . TRP A 1 609 ? -46.468 -18.902 72.194 1.00 41.31 609 TRP A CA 1
ATOM 4835 C C . TRP A 1 609 ? -45.711 -19.314 73.463 1.00 41.31 609 TRP A C 1
ATOM 4837 O O . TRP A 1 609 ? -46.341 -19.628 74.472 1.00 41.31 609 TRP A O 1
ATOM 4847 N N . THR A 1 610 ? -44.378 -19.275 73.453 1.00 45.38 610 THR A N 1
ATOM 4848 C CA . THR A 1 610 ? -43.550 -19.434 74.664 1.00 45.38 610 THR A CA 1
ATOM 4849 C C . THR A 1 610 ? -42.709 -18.187 74.905 1.00 45.38 610 THR A C 1
ATOM 4851 O O . THR A 1 610 ? -42.084 -17.672 73.982 1.00 45.38 610 THR A O 1
ATOM 4854 N N . ALA A 1 611 ? -42.695 -17.703 76.150 1.00 39.19 611 ALA A N 1
ATOM 4855 C CA . ALA A 1 611 ? -41.911 -16.545 76.569 1.00 39.19 611 ALA A CA 1
ATOM 4856 C C . ALA A 1 611 ? -40.430 -16.916 76.756 1.00 39.19 611 ALA A C 1
ATOM 4858 O O . ALA A 1 611 ? -40.122 -17.886 77.450 1.00 39.19 611 ALA A O 1
ATOM 4859 N N . CYS A 1 612 ? -39.521 -16.115 76.197 1.00 37.00 612 CYS A N 1
ATOM 4860 C CA . CYS A 1 612 ? -38.089 -16.167 76.500 1.00 37.00 612 CYS A CA 1
ATOM 4861 C C . CYS A 1 612 ? -37.651 -14.862 77.187 1.00 37.00 612 CYS A C 1
ATOM 4863 O O . CYS A 1 612 ? -38.137 -13.797 76.798 1.00 37.00 612 CYS A O 1
ATOM 4865 N N . PRO A 1 613 ? -36.745 -14.907 78.184 1.00 34.53 613 PRO A N 1
ATOM 4866 C CA . PRO A 1 613 ? -36.203 -13.700 78.795 1.00 34.53 613 PRO A CA 1
ATOM 4867 C C . PRO A 1 613 ? -35.216 -13.022 77.841 1.00 34.53 613 PRO A C 1
ATOM 4869 O O . PRO A 1 613 ? -34.363 -13.678 77.245 1.00 34.53 613 PRO A O 1
ATOM 4872 N N . SER A 1 614 ? -35.322 -11.703 77.730 1.00 34.34 614 SER A N 1
ATOM 4873 C CA . SER A 1 614 ? -34.355 -10.835 77.061 1.00 34.34 614 SER A CA 1
ATOM 4874 C C . SER A 1 614 ? -33.009 -10.876 77.794 1.00 34.34 614 SER A C 1
ATOM 4876 O O . SER A 1 614 ? -32.959 -10.578 78.988 1.00 34.34 614 SER A O 1
ATOM 4878 N N . SER A 1 615 ? -31.942 -11.270 77.091 1.00 32.78 615 SER A N 1
ATOM 4879 C CA . SER A 1 615 ? -30.542 -11.068 77.504 1.00 32.78 615 SER A CA 1
ATOM 4880 C C . SER A 1 615 ? -29.921 -9.962 76.671 1.00 32.78 615 SER A C 1
ATOM 4882 O O . SER A 1 615 ? -30.195 -9.964 75.448 1.00 32.78 615 SER A O 1
#

Secondary structure (DSSP, 8-state):
---------EEE-TTT--EEETT-SB-TTT--B-PPP---------S---SEEE-TTT--EEETT-SB-TTT--BTTPPPPP---S----PPPPPPPPPPPPP--SS-----EE-TTT--EE-SS-SB-TTT-PBPPPPPPPPP-----------PPPPPPPPPPP---SHHHHHHHHHHHHHHHHHHHHHHHTTT--HHHHHHHHHHHTT-S--HHHHHHHTHHHHHHHHHHHHHHHHHHHHHTT------------------------------PPPHHHHHHHHHHTTT-HHHHHHHHHHHHHHHHHHHHHTT---HHHHHHHHHHTTT-HHHHHHHHHHHHHHHHHHHHT--SPPPPP-TT-S-HHHHHHHHHHHH--S-HHHHHHHHHHHT-TT----HHHHHHHHHH---HHHHHHHH-EEPTTT--EE-GGGEEE-TT---EEEHHHHHHHHHHHHHHS-GGG-S-TTT--S-TT-HHHHHHHHHHHHHHHHHHS-HHHHHHHHHHHHHHHHHT-TTEEE-TTT--EEE-----SEEE-TTT--EEETTT-PBP-GGGTTS-HHHHHHHHHHH-HHHHHHTHHHHHHHT-------SSSS--------